Protein AF-A0A957DCB6-F1 (afdb_monomer)

Structure (mmCIF, N/CA/C/O backbone):
data_AF-A0A957DCB6-F1
#
_entry.id   AF-A0A957DCB6-F1
#
loop_
_atom_site.group_PDB
_atom_site.id
_atom_site.type_symbol
_atom_site.label_atom_id
_atom_site.label_alt_id
_atom_site.label_comp_id
_atom_site.label_asym_id
_atom_site.label_entity_id
_atom_site.label_seq_id
_atom_site.pdbx_PDB_ins_code
_atom_site.Cartn_x
_atom_site.Cartn_y
_atom_site.Cartn_z
_atom_site.occupancy
_atom_site.B_iso_or_equiv
_atom_site.auth_seq_id
_atom_site.auth_comp_id
_atom_site.auth_asym_id
_atom_site.auth_atom_id
_atom_site.pdbx_PDB_model_num
ATOM 1 N N . GLY A 1 1 ? -3.136 22.354 12.032 1.00 37.38 1 GLY A N 1
ATOM 2 C CA . GLY A 1 1 ? -3.698 21.993 13.356 1.00 37.38 1 GLY A CA 1
ATOM 3 C C . GLY A 1 1 ? -4.132 20.545 13.307 1.00 37.38 1 GLY A C 1
ATOM 4 O O . GLY A 1 1 ? -4.546 20.120 12.239 1.00 37.38 1 GLY A O 1
ATOM 5 N N . TYR A 1 2 ? -4.005 19.773 14.387 1.00 47.78 2 TYR A N 1
ATOM 6 C CA . TYR A 1 2 ? -4.419 18.365 14.385 1.00 47.78 2 TYR A CA 1
ATOM 7 C C . TYR A 1 2 ? -5.771 18.198 15.077 1.00 47.78 2 TYR A C 1
ATOM 9 O O . TYR A 1 2 ? -6.026 18.804 16.115 1.00 47.78 2 TYR A O 1
ATOM 17 N N . ILE A 1 3 ? -6.654 17.391 14.490 1.00 57.19 3 ILE A N 1
ATOM 18 C CA . ILE A 1 3 ? -7.939 17.033 15.097 1.00 57.19 3 ILE A CA 1
ATOM 19 C C . ILE A 1 3 ? -8.055 15.518 15.048 1.00 57.19 3 ILE A C 1
ATOM 21 O O . ILE A 1 3 ? -8.134 14.929 13.969 1.00 57.19 3 ILE A O 1
ATOM 25 N N . ILE A 1 4 ? -8.103 14.894 16.222 1.00 57.31 4 ILE A N 1
ATOM 26 C CA . ILE A 1 4 ? -8.597 13.526 16.341 1.00 57.31 4 ILE A CA 1
ATOM 27 C C . ILE A 1 4 ? -10.111 13.635 16.469 1.00 57.31 4 ILE A C 1
ATOM 29 O O . ILE A 1 4 ? -10.643 14.005 17.514 1.00 57.31 4 ILE A O 1
ATOM 33 N N . ALA A 1 5 ? -10.807 13.384 15.365 1.00 59.16 5 ALA A N 1
ATOM 34 C CA . ALA A 1 5 ? -12.256 13.404 15.339 1.00 59.16 5 ALA A CA 1
ATOM 35 C C . ALA A 1 5 ? -12.781 12.006 15.670 1.00 59.16 5 ALA A C 1
ATOM 37 O O . ALA A 1 5 ? -12.448 11.013 15.016 1.00 59.16 5 ALA A O 1
ATOM 38 N N . ARG A 1 6 ? -13.626 11.952 16.697 1.00 56.62 6 ARG A N 1
ATOM 39 C CA . ARG A 1 6 ? -14.440 10.792 17.042 1.00 56.62 6 ARG A CA 1
ATOM 40 C C . ARG A 1 6 ? -15.750 10.899 16.269 1.00 56.62 6 ARG A C 1
ATOM 42 O O . ARG A 1 6 ? -16.590 11.718 16.628 1.00 56.62 6 ARG A O 1
ATOM 49 N N . ASP A 1 7 ? -15.935 10.077 15.240 1.00 56.69 7 ASP A N 1
ATOM 50 C CA . ASP A 1 7 ? -17.225 9.984 14.545 1.00 56.69 7 ASP A CA 1
ATOM 51 C C . ASP A 1 7 ? -17.978 8.712 14.967 1.00 56.69 7 ASP A C 1
ATOM 53 O O . ASP A 1 7 ? -17.403 7.628 15.111 1.00 56.69 7 ASP A O 1
ATOM 57 N N . ARG A 1 8 ? -19.288 8.856 15.179 1.00 53.69 8 ARG A N 1
ATOM 58 C CA . ARG A 1 8 ? -20.238 7.760 15.386 1.00 53.69 8 ARG A CA 1
ATOM 59 C C . ARG A 1 8 ? -21.097 7.608 14.136 1.00 53.69 8 ARG A C 1
ATOM 61 O O . ARG A 1 8 ? -22.290 7.906 14.138 1.00 53.69 8 ARG A O 1
ATOM 68 N N . THR A 1 9 ? -20.529 7.060 13.070 1.00 54.75 9 THR A N 1
ATOM 69 C CA . THR A 1 9 ? -21.310 6.741 11.873 1.00 54.75 9 THR A CA 1
ATOM 70 C C . THR A 1 9 ? -22.111 5.454 12.109 1.00 54.75 9 THR A C 1
ATOM 72 O O . THR A 1 9 ? -21.543 4.373 12.284 1.00 54.75 9 THR A O 1
ATOM 75 N N . LYS A 1 10 ? -23.450 5.541 12.105 1.00 52.25 10 LYS A N 1
ATOM 76 C CA . LYS A 1 10 ? -24.370 4.385 12.247 1.00 52.25 10 LYS A CA 1
ATOM 77 C C . LYS A 1 10 ? -24.124 3.539 13.514 1.00 52.25 10 LYS A C 1
ATOM 79 O O . LYS A 1 10 ? -24.186 2.313 13.467 1.00 52.25 10 LYS A O 1
ATOM 84 N N . GLY A 1 11 ? -23.802 4.188 14.636 1.00 54.44 11 GLY A N 1
ATOM 85 C CA . GLY A 1 11 ? -23.595 3.528 15.933 1.00 54.44 11 GLY A CA 1
ATOM 86 C C . GLY A 1 11 ? -22.242 2.826 16.110 1.00 54.44 11 GLY A C 1
ATOM 87 O O . GLY A 1 11 ? -21.990 2.283 17.183 1.00 54.44 11 GLY A O 1
ATOM 88 N N . LYS A 1 12 ? -21.352 2.856 15.106 1.00 63.47 12 LYS A N 1
ATOM 89 C CA . LYS A 1 12 ? -19.980 2.340 15.217 1.00 63.47 12 LYS A CA 1
ATOM 90 C C . LYS A 1 12 ? -18.988 3.482 15.397 1.00 63.47 12 LYS A C 1
ATOM 92 O O . LYS A 1 12 ? -19.094 4.518 14.749 1.00 63.47 12 LYS A O 1
ATOM 97 N N . MET A 1 13 ? -18.042 3.266 16.298 1.00 74.25 13 MET A N 1
ATOM 98 C CA . MET A 1 13 ? -16.976 4.202 16.636 1.00 74.25 13 MET A CA 1
ATOM 99 C C . MET A 1 13 ? -15.918 4.245 15.534 1.00 74.25 13 MET A C 1
ATOM 101 O O . MET A 1 13 ? -15.526 3.193 15.041 1.00 74.25 13 MET A O 1
ATOM 105 N N . ARG A 1 14 ? -15.441 5.435 15.160 1.00 74.19 14 ARG A N 1
ATOM 106 C CA . ARG A 1 14 ? -14.323 5.623 14.225 1.00 74.19 14 ARG A CA 1
ATOM 107 C C . ARG A 1 14 ? -13.366 6.679 14.749 1.00 74.19 14 ARG A C 1
ATOM 109 O O . ARG A 1 14 ? -13.812 7.723 15.228 1.00 74.19 14 ARG A O 1
ATOM 116 N N . TRP A 1 15 ? -12.074 6.406 14.616 1.00 80.81 15 TRP A N 1
ATOM 117 C CA . TRP A 1 15 ? -11.010 7.334 14.960 1.00 80.81 15 TRP A CA 1
ATOM 118 C C . TRP A 1 15 ? -10.389 7.874 13.682 1.00 80.81 15 TRP A C 1
ATOM 120 O O . TRP A 1 15 ? -9.815 7.139 12.881 1.00 80.81 15 TRP A O 1
ATOM 130 N N . GLN A 1 16 ? -10.523 9.176 13.484 1.00 81.44 16 GLN A N 1
ATOM 131 C CA . GLN A 1 16 ? -9.951 9.856 12.339 1.00 81.44 16 GLN A CA 1
ATOM 132 C C . GLN A 1 16 ? -8.905 10.845 12.820 1.00 81.44 16 GLN A C 1
ATOM 134 O O . GLN A 1 16 ? -9.233 11.776 13.554 1.00 81.44 16 GLN A O 1
ATOM 139 N N . LEU A 1 17 ? -7.674 10.686 12.344 1.00 83.88 17 LEU A N 1
ATOM 140 C CA . LEU A 1 17 ? -6.642 11.695 12.505 1.00 83.88 17 LEU A CA 1
ATOM 141 C C . LEU A 1 17 ? -6.669 12.637 11.302 1.00 83.88 17 LEU A C 1
ATOM 143 O O . LEU A 1 17 ? -6.358 12.230 10.184 1.00 83.88 17 LEU A O 1
ATOM 147 N N . ARG A 1 18 ? -7.009 13.904 11.531 1.00 82.81 18 ARG A N 1
ATOM 148 C CA . ARG A 1 18 ? -6.787 14.978 10.561 1.00 82.81 18 ARG A CA 1
ATOM 149 C C . ARG A 1 18 ? -5.486 15.669 10.910 1.00 82.81 18 ARG A C 1
ATOM 151 O O . ARG A 1 18 ? -5.427 16.392 11.903 1.00 82.81 18 ARG A O 1
ATOM 158 N N . VAL A 1 19 ? -4.464 15.414 10.106 1.00 72.25 19 VAL A N 1
ATOM 159 C CA . VAL A 1 19 ? -3.185 16.117 10.157 1.00 72.25 19 VAL A CA 1
ATOM 160 C C . VAL A 1 19 ? -2.842 16.495 8.730 1.00 72.25 19 VAL A C 1
ATOM 162 O O . VAL A 1 19 ? -2.783 15.629 7.856 1.00 72.25 19 VAL A O 1
ATOM 165 N N . ASP A 1 20 ? -2.662 17.791 8.498 1.00 72.56 20 ASP A N 1
ATOM 166 C CA . ASP A 1 20 ? -2.230 18.289 7.198 1.00 72.56 20 ASP A CA 1
ATOM 167 C C . ASP A 1 20 ? -0.887 17.653 6.839 1.00 72.56 20 ASP A C 1
ATOM 169 O O . ASP A 1 20 ? -0.008 17.536 7.694 1.00 72.56 20 ASP A O 1
ATOM 173 N N . ALA A 1 21 ? -0.722 17.252 5.576 1.00 69.06 21 ALA A N 1
ATOM 174 C CA . ALA A 1 21 ? 0.522 16.641 5.100 1.00 69.06 21 ALA A CA 1
ATOM 175 C C . ALA A 1 21 ? 1.745 17.552 5.311 1.00 69.06 21 ALA A C 1
ATOM 177 O O . ALA A 1 21 ? 2.862 17.056 5.408 1.00 69.06 21 ALA A O 1
ATOM 178 N N . ASP A 1 22 ? 1.503 18.861 5.439 1.00 70.50 22 ASP A N 1
ATOM 179 C CA . ASP A 1 22 ? 2.529 19.878 5.649 1.00 70.50 22 ASP A CA 1
ATOM 180 C C . ASP A 1 22 ? 2.720 20.239 7.142 1.00 70.50 22 ASP A C 1
ATOM 182 O O . ASP A 1 22 ? 3.386 21.210 7.487 1.00 70.50 22 ASP A O 1
ATOM 186 N N . SER A 1 23 ? 2.112 19.486 8.062 1.00 74.94 23 SER A N 1
ATOM 187 C CA . SER A 1 23 ? 2.242 19.721 9.499 1.00 74.94 23 SER A CA 1
ATOM 188 C C . SER A 1 23 ? 3.493 19.053 10.072 1.00 74.94 23 SER A C 1
ATOM 190 O O . SER A 1 23 ? 3.737 17.876 9.822 1.00 74.94 23 SER A O 1
ATOM 192 N N . GLU A 1 24 ? 4.196 19.741 10.977 1.00 74.38 24 GLU A N 1
ATOM 193 C CA . GLU A 1 24 ? 5.273 19.158 11.805 1.00 74.38 24 GLU A CA 1
ATOM 194 C C . GLU A 1 24 ? 4.823 17.938 12.623 1.00 74.38 24 GLU A C 1
ATOM 196 O O . GLU A 1 24 ? 5.639 17.124 13.040 1.00 74.38 24 GLU A O 1
ATOM 201 N N . ALA A 1 25 ? 3.515 17.796 12.840 1.00 75.88 25 ALA A N 1
ATOM 202 C CA . ALA A 1 25 ? 2.918 16.674 13.541 1.00 75.88 25 ALA A CA 1
ATOM 203 C C . ALA A 1 25 ? 2.715 15.439 12.645 1.00 75.88 25 ALA A C 1
ATOM 205 O O . ALA A 1 25 ? 2.472 14.346 13.151 1.00 75.88 25 ALA A O 1
ATOM 206 N N . TYR A 1 26 ? 2.780 15.585 11.318 1.00 75.44 26 TYR A N 1
ATOM 207 C CA . TYR A 1 26 ? 2.558 14.495 10.367 1.00 75.44 26 TYR A CA 1
ATOM 208 C C . TYR A 1 26 ? 3.532 13.307 10.528 1.00 75.44 26 TYR A C 1
ATOM 210 O O . TYR A 1 26 ? 3.063 12.162 10.472 1.00 75.44 26 TYR A O 1
ATOM 218 N N . PRO A 1 27 ? 4.842 13.514 10.782 1.00 75.69 27 PRO A N 1
ATOM 219 C CA . PRO A 1 27 ? 5.802 12.422 10.933 1.00 75.69 27 PRO A CA 1
ATOM 220 C C . PRO A 1 27 ? 5.550 11.522 12.150 1.00 75.69 27 PRO A C 1
ATOM 222 O O . PRO A 1 27 ? 6.005 10.380 12.160 1.00 75.69 27 PRO A O 1
ATOM 225 N N . TYR A 1 28 ? 4.825 11.989 13.177 1.00 82.81 28 TYR A N 1
ATOM 226 C CA . TYR A 1 28 ? 4.610 11.184 14.380 1.00 82.81 28 TYR A CA 1
ATOM 227 C C . TYR A 1 28 ? 3.888 9.867 14.077 1.00 82.81 28 TYR A C 1
ATOM 229 O O . TYR A 1 28 ? 3.030 9.761 13.189 1.00 82.81 28 TYR A O 1
ATOM 237 N N . LYS A 1 29 ? 4.224 8.840 14.863 1.00 85.25 29 LYS A N 1
ATOM 238 C CA . LYS A 1 29 ? 3.651 7.496 14.743 1.00 85.25 29 LYS A CA 1
ATOM 239 C C . LYS A 1 29 ? 2.331 7.414 15.502 1.00 85.25 29 LYS A C 1
ATOM 241 O O . LYS A 1 29 ? 2.189 6.692 16.481 1.00 85.25 29 LYS A O 1
ATOM 246 N N . TRP A 1 30 ? 1.356 8.197 15.055 1.00 87.25 30 TRP A N 1
ATOM 247 C CA . TRP A 1 30 ? 0.051 8.322 15.703 1.00 87.25 30 TRP A CA 1
ATOM 248 C C . TRP A 1 30 ? -0.731 7.008 15.815 1.00 87.25 30 TRP A C 1
ATOM 250 O O . TRP A 1 30 ? -1.623 6.887 16.645 1.00 87.25 30 TRP A O 1
ATOM 260 N N . GLU A 1 31 ? -0.391 6.005 15.009 1.00 88.69 31 GLU A N 1
ATOM 261 C CA . GLU A 1 31 ? -0.921 4.647 15.118 1.00 88.69 31 GLU A CA 1
ATOM 262 C C . GLU A 1 31 ? -0.638 4.022 16.497 1.00 88.69 31 GLU A C 1
ATOM 264 O O . GLU A 1 31 ? -1.404 3.172 16.945 1.00 88.69 31 GLU A O 1
ATOM 269 N N . PHE A 1 32 ? 0.415 4.475 17.186 1.00 88.62 32 PHE A N 1
ATOM 270 C CA . PHE A 1 32 ? 0.799 4.035 18.528 1.00 88.62 32 PHE A CA 1
ATOM 271 C C . PHE A 1 32 ? 0.139 4.833 19.655 1.00 88.62 32 PHE A C 1
ATOM 273 O O . PHE A 1 32 ? 0.386 4.550 20.824 1.00 88.62 32 PHE A O 1
ATOM 280 N N . LEU A 1 33 ? -0.714 5.808 19.331 1.00 89.38 33 LEU A N 1
ATOM 281 C CA . LEU A 1 33 ? -1.440 6.574 20.334 1.00 89.38 33 LEU A CA 1
ATOM 282 C C . LEU A 1 33 ? -2.382 5.659 21.131 1.00 89.38 33 LEU A C 1
ATOM 284 O O . LEU A 1 33 ? -3.219 4.961 20.550 1.00 89.38 33 LEU A O 1
ATOM 288 N N . ALA A 1 34 ? -2.273 5.712 22.455 1.00 85.94 34 ALA A N 1
ATOM 289 C CA . ALA A 1 34 ? -3.184 5.080 23.402 1.00 85.94 34 ALA A CA 1
ATOM 290 C C . ALA A 1 34 ? -3.915 6.147 24.234 1.00 85.94 34 ALA A C 1
ATOM 292 O O . ALA A 1 34 ? -3.458 7.288 24.334 1.00 85.94 34 ALA A O 1
ATOM 293 N N . GLU A 1 35 ? -5.073 5.788 24.792 1.00 81.44 35 GLU A N 1
ATOM 294 C CA . GLU A 1 35 ? -5.758 6.627 25.782 1.00 81.44 35 GLU A CA 1
ATOM 295 C C . GLU A 1 35 ? -4.957 6.628 27.095 1.00 81.44 35 GLU A C 1
ATOM 297 O O . GLU A 1 35 ? -4.256 5.666 27.410 1.00 81.44 35 GLU A O 1
ATOM 302 N N . GLU A 1 36 ? -5.028 7.721 27.857 1.00 80.56 36 GLU A N 1
ATOM 303 C CA . GLU A 1 36 ? -4.320 7.822 29.135 1.00 80.56 36 GLU A CA 1
ATOM 304 C C . GLU A 1 36 ? -4.770 6.702 30.087 1.00 80.56 36 GLU A C 1
ATOM 306 O O . GLU A 1 36 ? -5.962 6.524 30.334 1.00 80.56 36 GLU A O 1
ATOM 311 N N . GLY A 1 37 ? -3.808 5.931 30.598 1.00 81.25 37 GLY A N 1
ATOM 312 C CA . GLY A 1 37 ? -4.070 4.769 31.451 1.00 81.25 37 GLY A CA 1
ATOM 313 C C . GLY A 1 37 ? -4.413 3.472 30.707 1.00 81.25 37 GLY A C 1
ATOM 314 O O . GLY A 1 37 ? -4.606 2.452 31.365 1.00 81.25 37 GLY A O 1
ATOM 315 N N . GLU A 1 38 ? -4.458 3.468 29.369 1.00 81.56 38 GLU A N 1
ATOM 316 C CA . GLU A 1 38 ? -4.609 2.246 28.575 1.00 81.56 38 GLU A CA 1
ATOM 317 C C . GLU A 1 38 ? -3.290 1.803 27.928 1.00 81.56 38 GLU A C 1
ATOM 319 O O . GLU A 1 38 ? -2.592 2.585 27.290 1.00 81.56 38 GLU A O 1
ATOM 324 N N . GLU A 1 39 ? -2.983 0.506 28.010 1.00 80.62 39 GLU A N 1
ATOM 325 C CA . GLU A 1 39 ? -1.823 -0.084 27.322 1.00 80.62 39 GLU A CA 1
ATOM 326 C C . GLU A 1 39 ? -2.086 -0.347 25.833 1.00 80.62 39 GLU A C 1
ATOM 328 O O . GLU A 1 39 ? -1.153 -0.490 25.042 1.00 80.62 39 GLU A O 1
ATOM 333 N N . LYS A 1 40 ? -3.360 -0.440 25.428 1.00 85.25 40 LYS A N 1
ATOM 334 C CA . LYS A 1 40 ? -3.744 -0.848 24.075 1.00 85.25 40 LYS A CA 1
ATOM 335 C C . LYS A 1 40 ? -3.889 0.366 23.145 1.00 85.25 40 LYS A C 1
ATOM 337 O O . LYS A 1 40 ? -4.792 1.178 23.352 1.00 85.25 40 LYS A O 1
ATOM 342 N N . PRO A 1 41 ? -3.107 0.453 22.054 1.00 90.19 41 PRO A N 1
ATOM 343 C CA . PRO A 1 41 ? -3.223 1.549 21.095 1.00 90.19 41 PRO A CA 1
ATOM 344 C C . PRO A 1 41 ? -4.602 1.623 20.427 1.00 90.19 41 PRO A C 1
ATOM 346 O O . PRO A 1 41 ? -5.250 0.609 20.141 1.00 90.19 41 PRO A O 1
ATOM 349 N N . LEU A 1 42 ? -5.036 2.835 20.082 1.00 87.75 42 LEU A N 1
ATOM 350 C CA . LEU A 1 42 ? -6.309 3.073 19.397 1.00 87.75 42 LEU A CA 1
ATOM 351 C C . LEU A 1 42 ? -6.379 2.344 18.049 1.00 87.75 42 LEU A C 1
ATOM 353 O O . LEU A 1 42 ? -7.433 1.822 17.678 1.00 87.75 42 LEU A O 1
ATOM 357 N N . ALA A 1 43 ? -5.256 2.263 17.330 1.00 90.06 43 ALA A N 1
ATOM 358 C CA . ALA A 1 43 ? -5.207 1.707 15.982 1.00 90.06 43 ALA A CA 1
ATOM 359 C C . ALA A 1 43 ? -5.379 0.180 15.908 1.00 90.06 43 ALA A C 1
ATOM 361 O O . ALA A 1 43 ? -5.629 -0.336 14.818 1.00 90.06 43 ALA A O 1
ATOM 362 N N . VAL A 1 44 ? -5.280 -0.536 17.036 1.00 90.94 44 VAL A N 1
ATOM 363 C CA . VAL A 1 44 ? -5.430 -2.006 17.108 1.00 90.94 44 VAL A CA 1
ATOM 364 C C . VAL A 1 44 ? -6.817 -2.441 17.609 1.00 90.94 44 VAL A C 1
ATOM 366 O O . VAL A 1 44 ? -7.068 -3.626 17.869 1.00 90.94 44 VAL A O 1
ATOM 369 N N . ARG A 1 45 ? -7.745 -1.487 17.776 1.00 88.56 45 ARG A N 1
ATOM 370 C CA . ARG A 1 45 ? -9.148 -1.751 18.118 1.00 88.56 45 ARG A CA 1
ATOM 371 C C . ARG A 1 45 ? -9.903 -2.212 16.864 1.00 88.56 45 ARG A C 1
ATOM 373 O O . ARG A 1 45 ? -10.295 -1.402 16.032 1.00 88.56 45 ARG A O 1
ATOM 380 N N . GLU A 1 46 ? -10.169 -3.514 16.768 1.00 85.81 46 GLU A N 1
ATOM 381 C CA . GLU A 1 46 ? -10.777 -4.169 15.594 1.00 85.81 46 GLU A CA 1
ATOM 382 C C . GLU A 1 46 ? -12.046 -3.478 15.057 1.00 85.81 46 GLU A C 1
ATOM 384 O O . GLU A 1 46 ? -12.229 -3.332 13.850 1.00 85.81 46 GLU A O 1
ATOM 389 N N . PHE A 1 47 ? -12.929 -3.029 15.953 1.00 83.75 47 PHE A N 1
ATOM 390 C CA . PHE A 1 47 ? -14.221 -2.437 15.585 1.00 83.75 47 PHE A CA 1
ATOM 391 C C . PHE A 1 47 ? -14.234 -0.907 15.575 1.00 83.75 47 PHE A C 1
ATOM 393 O O . PHE A 1 47 ? -15.293 -0.316 15.361 1.00 83.75 47 PHE A O 1
ATOM 400 N N . SER A 1 48 ? -13.091 -0.271 15.840 1.00 84.81 48 SER A N 1
ATOM 401 C CA . SER A 1 48 ? -12.944 1.186 15.865 1.00 84.81 48 SER A CA 1
ATOM 402 C C . SER A 1 48 ? -11.818 1.599 14.921 1.00 84.81 48 SER A C 1
ATOM 404 O O . SER A 1 48 ? -10.701 1.827 15.383 1.00 84.81 48 SER A O 1
ATOM 406 N N . PRO A 1 49 ? -12.073 1.653 13.600 1.00 87.38 49 PRO A N 1
ATOM 407 C CA . PRO A 1 49 ? -11.021 1.866 12.624 1.00 87.38 49 PRO A CA 1
ATOM 408 C C . PRO A 1 49 ? -10.309 3.197 12.836 1.00 87.38 49 PRO A C 1
ATOM 410 O O . PRO A 1 49 ? -10.947 4.208 13.135 1.00 87.38 49 PRO A O 1
ATOM 413 N N . TYR A 1 50 ? -8.993 3.158 12.634 1.00 90.81 50 TYR A N 1
ATOM 414 C CA . TYR A 1 50 ? -8.084 4.291 12.728 1.00 90.81 50 TYR A CA 1
ATOM 415 C C . TYR A 1 50 ? -7.407 4.554 11.380 1.00 90.81 50 TYR A C 1
ATOM 417 O O . TYR A 1 50 ? -6.783 3.651 10.807 1.00 90.81 50 TYR A O 1
ATOM 425 N N . TYR A 1 51 ? -7.484 5.793 10.897 1.00 91.38 51 TYR A N 1
ATOM 426 C CA . TYR A 1 51 ? -6.844 6.226 9.653 1.00 91.38 51 TYR A CA 1
ATOM 427 C C . TYR A 1 51 ? -6.495 7.714 9.669 1.00 91.38 51 TYR A C 1
ATOM 429 O O . TYR A 1 51 ? -7.086 8.506 10.411 1.00 91.38 51 TYR A O 1
ATOM 437 N N . ARG A 1 52 ? -5.561 8.093 8.794 1.00 91.50 52 ARG A N 1
ATOM 438 C CA . ARG A 1 52 ? -5.219 9.488 8.514 1.00 91.50 52 ARG A CA 1
ATOM 439 C C . ARG A 1 52 ? -6.136 10.010 7.408 1.00 91.50 52 ARG A C 1
ATOM 441 O O . ARG A 1 52 ? -6.229 9.394 6.348 1.00 91.50 52 ARG A O 1
ATOM 448 N N . LEU A 1 53 ? -6.842 11.111 7.644 1.00 88.88 53 LEU A N 1
ATOM 449 C CA . LEU A 1 53 ? -7.617 11.799 6.612 1.00 88.88 53 LEU A CA 1
ATOM 450 C C . LEU A 1 53 ? -6.796 12.963 6.068 1.00 88.88 53 LEU A C 1
ATOM 452 O O . LEU A 1 53 ? -6.423 13.859 6.825 1.00 88.88 53 LEU A O 1
ATOM 456 N N . GLN A 1 54 ? -6.582 12.966 4.756 1.00 87.75 54 GLN A N 1
ATOM 457 C CA . GLN A 1 54 ? -5.952 14.071 4.053 1.00 87.75 54 GLN A CA 1
ATOM 458 C C . GLN A 1 54 ? -6.991 14.818 3.217 1.00 87.75 54 GLN A C 1
ATOM 460 O O . GLN A 1 54 ? -7.558 14.283 2.265 1.00 87.75 54 GLN A O 1
ATOM 465 N N . GLY A 1 55 ? -7.217 16.082 3.569 1.00 75.31 55 GLY A N 1
ATOM 466 C CA . GLY A 1 55 ? -8.245 16.913 2.949 1.00 75.31 55 GLY A CA 1
ATOM 467 C C . GLY A 1 55 ? -9.659 16.590 3.442 1.00 75.31 55 GLY A C 1
ATOM 468 O O . GLY A 1 55 ? -9.863 16.033 4.518 1.00 75.31 55 GLY A O 1
ATOM 469 N N . GLY A 1 56 ? -10.655 16.990 2.658 1.00 68.50 56 GLY A N 1
ATOM 470 C CA . GLY A 1 56 ? -12.078 16.817 2.961 1.00 68.50 56 GLY A CA 1
ATOM 471 C C . GLY A 1 56 ? -12.893 16.783 1.678 1.00 68.50 56 GLY A C 1
ATOM 472 O O . GLY A 1 56 ? -13.837 17.553 1.530 1.00 68.50 56 GLY A O 1
ATOM 473 N N . ARG A 1 57 ? -12.446 15.966 0.718 1.00 72.50 57 ARG A N 1
ATOM 474 C CA . ARG A 1 57 ? -13.048 15.888 -0.615 1.00 72.50 57 ARG A CA 1
ATOM 475 C C . ARG A 1 57 ? -14.429 15.245 -0.550 1.00 72.50 57 ARG A C 1
ATOM 477 O O . ARG A 1 57 ? -14.742 14.506 0.387 1.00 72.50 57 ARG A O 1
ATOM 484 N N . GLU A 1 58 ? -15.234 15.538 -1.566 1.00 76.31 58 GLU A N 1
ATOM 485 C CA . GLU A 1 58 ? -16.500 14.850 -1.783 1.00 76.31 58 GLU A CA 1
ATOM 486 C C . GLU A 1 58 ? -16.259 13.340 -1.902 1.00 76.31 58 GLU A C 1
ATOM 488 O O . GLU A 1 58 ? -15.244 12.896 -2.445 1.00 76.31 58 GLU A O 1
ATOM 493 N N . ALA A 1 59 ? -17.165 12.554 -1.321 1.00 79.44 59 ALA A N 1
ATOM 494 C CA . ALA A 1 59 ? -17.018 11.111 -1.298 1.00 79.44 59 ALA A CA 1
ATOM 495 C C . ALA A 1 59 ? -17.165 10.547 -2.715 1.00 79.44 59 ALA A C 1
ATOM 497 O O . ALA A 1 59 ? -18.185 10.754 -3.371 1.00 79.44 59 ALA A O 1
ATOM 498 N N . ILE A 1 60 ? -16.164 9.792 -3.161 1.00 87.94 60 ILE A N 1
ATOM 499 C CA . ILE A 1 60 ? -16.251 9.024 -4.399 1.00 87.94 60 ILE A CA 1
ATOM 500 C C . ILE A 1 60 ? -17.192 7.845 -4.122 1.00 87.94 60 ILE A C 1
ATOM 502 O O . ILE A 1 60 ? -16.929 7.078 -3.188 1.00 87.94 60 ILE A O 1
ATOM 506 N N . PRO A 1 61 ? -18.281 7.675 -4.898 1.00 91.44 61 PRO A N 1
ATOM 507 C CA . PRO A 1 61 ? -19.209 6.577 -4.687 1.00 91.44 61 PRO A CA 1
ATOM 508 C C . PRO A 1 61 ? -18.498 5.214 -4.715 1.00 91.44 61 PRO A C 1
ATOM 510 O O . PRO A 1 61 ? -17.578 5.017 -5.516 1.00 91.44 61 PRO A O 1
ATOM 513 N N . PRO A 1 62 ? -18.921 4.248 -3.878 1.00 93.25 62 PRO A N 1
ATOM 514 C CA . PRO A 1 62 ? -18.355 2.906 -3.904 1.00 93.25 62 PRO A CA 1
ATOM 515 C C . PRO A 1 62 ? -18.469 2.290 -5.300 1.00 93.25 62 PRO A C 1
ATOM 517 O O . PRO A 1 62 ? -19.547 2.299 -5.892 1.00 93.25 62 PRO A O 1
ATOM 520 N N . LEU A 1 63 ? -17.377 1.716 -5.802 1.00 94.12 63 LEU A N 1
ATOM 521 C CA . LEU A 1 63 ? -17.364 1.075 -7.112 1.00 94.12 63 LEU A CA 1
ATOM 522 C C . LEU A 1 63 ? -18.138 -0.249 -7.065 1.00 94.12 63 LEU A C 1
ATOM 524 O O . LEU A 1 63 ? -17.872 -1.114 -6.221 1.00 94.12 63 LEU A O 1
ATOM 528 N N . GLU A 1 64 ? -19.072 -0.424 -7.995 1.00 91.50 64 GLU A N 1
ATOM 529 C CA . GLU A 1 64 ? -19.775 -1.687 -8.240 1.00 91.50 64 GLU A CA 1
ATOM 530 C C . GLU A 1 64 ? -18.843 -2.658 -8.982 1.00 91.50 64 GLU A C 1
ATOM 532 O O . GLU A 1 64 ? -18.925 -2.847 -10.193 1.00 91.50 64 GLU A O 1
ATOM 537 N N . ALA A 1 65 ? -17.915 -3.262 -8.240 1.00 84.62 65 ALA A N 1
ATOM 538 C CA . ALA A 1 65 ? -16.915 -4.187 -8.760 1.00 84.62 65 ALA A CA 1
ATOM 539 C C . ALA A 1 65 ? -17.110 -5.593 -8.179 1.00 84.62 65 ALA A C 1
ATOM 541 O O . ALA A 1 65 ? -16.812 -5.835 -7.007 1.00 84.62 65 ALA A O 1
ATOM 542 N N . GLN A 1 66 ? -17.586 -6.536 -9.000 1.00 84.12 66 GLN A N 1
ATOM 543 C CA . GLN A 1 66 ? -17.617 -7.964 -8.665 1.00 84.12 66 GLN A CA 1
ATOM 544 C C . GLN A 1 66 ? -17.182 -8.828 -9.857 1.00 84.12 66 GLN A C 1
ATOM 546 O O . GLN A 1 66 ? -17.890 -8.858 -10.865 1.00 84.12 66 GLN A O 1
ATOM 551 N N . PRO A 1 67 ? -16.061 -9.562 -9.740 1.00 92.06 67 PRO A N 1
ATOM 552 C CA . PRO A 1 67 ? -15.104 -9.519 -8.628 1.00 92.06 67 PRO A CA 1
ATOM 553 C C . PRO A 1 67 ? -14.361 -8.172 -8.529 1.00 92.06 67 PRO A C 1
ATOM 555 O O . PRO A 1 67 ? -14.214 -7.456 -9.520 1.00 92.06 67 PRO A O 1
ATOM 558 N N . VAL A 1 68 ? -13.850 -7.836 -7.340 1.00 94.75 68 VAL A N 1
ATOM 559 C CA . VAL A 1 68 ? -12.851 -6.759 -7.211 1.00 94.75 68 VAL A CA 1
ATOM 560 C C . VAL A 1 68 ? -11.535 -7.264 -7.809 1.00 94.75 68 VAL A C 1
ATOM 562 O O . VAL A 1 68 ? -11.031 -8.292 -7.363 1.00 94.75 68 VAL A O 1
ATOM 565 N N . ASN A 1 69 ? -10.984 -6.574 -8.810 1.00 96.44 69 ASN A N 1
ATOM 566 C CA . ASN A 1 69 ? -9.749 -6.981 -9.471 1.00 96.44 69 ASN A CA 1
ATOM 567 C C . ASN A 1 69 ? -8.536 -6.237 -8.895 1.00 96.44 69 ASN A C 1
ATOM 569 O O . ASN A 1 69 ? -8.525 -5.003 -8.873 1.00 96.44 69 ASN A O 1
ATOM 573 N N . ALA A 1 70 ? -7.529 -6.982 -8.445 1.00 97.94 70 ALA A N 1
ATOM 574 C CA . ALA A 1 70 ? -6.284 -6.440 -7.908 1.00 97.94 70 ALA A CA 1
ATOM 575 C C . ALA A 1 70 ? -5.097 -6.727 -8.840 1.00 97.94 70 ALA A C 1
ATOM 577 O O . ALA A 1 70 ? -4.960 -7.835 -9.347 1.00 97.94 70 ALA A O 1
ATOM 578 N N . LEU A 1 71 ? -4.218 -5.751 -9.029 1.00 97.94 71 LEU A N 1
ATOM 579 C CA . LEU A 1 71 ? -2.927 -5.931 -9.681 1.00 97.94 71 LEU A CA 1
ATOM 580 C C . LEU A 1 71 ? -1.840 -5.956 -8.609 1.00 97.94 71 LEU A C 1
ATOM 582 O O . LEU A 1 71 ? -1.651 -4.963 -7.909 1.00 97.94 71 LEU A O 1
ATOM 586 N N . PHE A 1 72 ? -1.127 -7.069 -8.487 1.00 98.25 72 PHE A N 1
ATOM 587 C CA . PHE A 1 72 ? 0.086 -7.156 -7.683 1.00 98.25 72 PHE A CA 1
ATOM 588 C C . PHE A 1 72 ? 1.294 -6.912 -8.584 1.00 98.25 72 PHE A C 1
ATOM 590 O O . PHE A 1 72 ? 1.375 -7.474 -9.672 1.00 98.25 72 PHE A O 1
ATOM 597 N N . VAL A 1 73 ? 2.227 -6.081 -8.139 1.00 97.50 73 VAL A N 1
ATOM 598 C CA . VAL A 1 73 ? 3.461 -5.762 -8.860 1.00 97.50 73 VAL A CA 1
ATOM 599 C C . VAL A 1 73 ? 4.630 -6.055 -7.934 1.00 97.50 73 VAL A C 1
ATOM 601 O O . VAL A 1 73 ? 4.678 -5.494 -6.842 1.00 97.50 73 VAL A O 1
ATOM 604 N N . ILE A 1 74 ? 5.557 -6.917 -8.351 1.00 95.94 74 ILE A N 1
ATOM 605 C CA . ILE A 1 74 ? 6.761 -7.258 -7.582 1.00 95.94 74 ILE A CA 1
ATOM 606 C C . ILE A 1 74 ? 7.985 -6.809 -8.373 1.00 95.94 74 ILE A C 1
ATOM 608 O O . ILE A 1 74 ? 8.338 -7.443 -9.367 1.00 95.94 74 ILE A O 1
ATOM 612 N N . ALA A 1 75 ? 8.619 -5.722 -7.933 1.00 94.06 75 ALA A N 1
ATOM 613 C CA . ALA A 1 75 ? 9.842 -5.211 -8.543 1.00 94.06 75 ALA A CA 1
ATOM 614 C C . ALA A 1 75 ? 11.071 -5.752 -7.815 1.00 94.06 75 ALA A C 1
ATOM 616 O O . ALA A 1 75 ? 11.241 -5.528 -6.616 1.00 94.06 75 ALA A O 1
ATOM 617 N N . ASN A 1 76 ? 11.929 -6.461 -8.543 1.00 92.62 76 ASN A N 1
ATOM 618 C CA . ASN A 1 76 ? 13.149 -7.055 -8.013 1.00 92.62 76 ASN A CA 1
ATOM 619 C C . ASN A 1 76 ? 14.284 -6.930 -9.043 1.00 92.62 76 ASN A C 1
ATOM 621 O O . ASN A 1 76 ? 14.606 -7.920 -9.708 1.00 92.62 76 ASN A O 1
ATOM 625 N N . PRO A 1 77 ? 14.871 -5.726 -9.192 1.00 91.62 77 PRO A N 1
ATOM 626 C CA . PRO A 1 77 ? 15.911 -5.485 -10.183 1.00 91.62 77 PRO A CA 1
ATOM 627 C C . PRO A 1 77 ? 17.122 -6.405 -10.017 1.00 91.62 77 PRO A C 1
ATOM 629 O O . PRO A 1 77 ? 17.581 -6.664 -8.902 1.00 91.62 77 PRO A O 1
ATOM 632 N N . ALA A 1 78 ? 17.671 -6.870 -11.139 1.00 88.12 78 ALA A N 1
ATOM 633 C CA . ALA A 1 78 ? 18.721 -7.885 -11.159 1.00 88.12 78 ALA A CA 1
ATOM 634 C C . ALA A 1 78 ? 20.068 -7.369 -10.627 1.00 88.12 78 ALA A C 1
ATOM 636 O O . ALA A 1 78 ? 20.825 -8.124 -10.020 1.00 88.12 78 ALA A O 1
ATOM 637 N N . ASN A 1 79 ? 20.356 -6.080 -10.819 1.00 88.56 79 ASN A N 1
ATOM 638 C CA . ASN A 1 79 ? 21.631 -5.453 -10.468 1.00 88.56 79 ASN A CA 1
ATOM 639 C C . ASN A 1 79 ? 21.581 -4.652 -9.151 1.00 88.56 79 ASN A C 1
ATOM 641 O O . ASN A 1 79 ? 22.429 -3.789 -8.928 1.00 88.56 79 ASN A O 1
ATOM 645 N N . LEU A 1 80 ? 20.622 -4.923 -8.251 1.00 85.81 80 LEU A N 1
ATOM 646 C CA . LEU A 1 80 ? 20.558 -4.249 -6.940 1.00 85.81 80 LEU A CA 1
ATOM 647 C C . LEU A 1 80 ? 21.888 -4.341 -6.168 1.00 85.81 80 LEU A C 1
ATOM 649 O O . LEU A 1 80 ? 22.315 -3.363 -5.559 1.00 85.81 80 LEU A O 1
ATOM 653 N N . SER A 1 81 ? 22.579 -5.485 -6.244 1.00 82.81 81 SER A N 1
ATOM 654 C CA . SER A 1 81 ? 23.883 -5.702 -5.599 1.00 82.81 81 SER A CA 1
ATOM 655 C C . SER A 1 81 ? 25.019 -4.850 -6.173 1.00 82.81 81 SER A C 1
ATOM 657 O O . SER A 1 81 ? 26.052 -4.697 -5.528 1.00 82.81 81 SER A O 1
ATOM 659 N N . GLU A 1 82 ? 24.849 -4.313 -7.381 1.00 85.50 82 GLU A N 1
ATOM 660 C CA . GLU A 1 82 ? 25.814 -3.429 -8.047 1.00 85.50 82 GLU A CA 1
ATOM 661 C C . GLU A 1 82 ? 25.564 -1.947 -7.723 1.00 85.50 82 GLU A C 1
ATOM 663 O O . GLU A 1 82 ? 26.360 -1.075 -8.087 1.00 85.50 82 GLU A O 1
ATOM 668 N N . GLY A 1 83 ? 24.466 -1.654 -7.017 1.00 79.00 83 GLY A N 1
ATOM 669 C CA . GLY A 1 83 ? 24.128 -0.320 -6.551 1.00 79.00 83 GLY A CA 1
ATOM 670 C C . GLY A 1 83 ? 25.224 0.292 -5.676 1.00 79.00 83 GLY A C 1
ATOM 671 O O . GLY A 1 83 ? 25.967 -0.392 -4.973 1.00 79.00 83 GLY A O 1
ATOM 672 N N . ARG A 1 84 ? 25.321 1.624 -5.697 1.00 77.31 84 ARG A N 1
ATOM 673 C CA . ARG A 1 84 ? 26.265 2.398 -4.873 1.00 77.31 84 ARG A CA 1
ATOM 674 C C . ARG A 1 84 ? 25.523 3.241 -3.841 1.00 77.31 84 ARG A C 1
ATOM 676 O O . ARG A 1 84 ? 24.331 3.505 -3.978 1.00 77.31 84 ARG A O 1
ATOM 683 N N . GLY A 1 85 ? 26.247 3.692 -2.816 1.00 82.56 85 GLY A N 1
ATOM 684 C CA . GLY A 1 85 ? 25.686 4.558 -1.778 1.00 82.56 85 GLY A CA 1
ATOM 685 C C . GLY A 1 85 ? 24.533 3.872 -1.035 1.00 82.56 85 GLY A C 1
ATOM 686 O O . GLY A 1 85 ? 24.665 2.701 -0.688 1.00 82.56 85 GLY A O 1
ATOM 687 N N . PRO A 1 86 ? 23.405 4.553 -0.792 1.00 77.44 86 PRO A N 1
ATOM 688 C CA . PRO A 1 86 ? 22.249 3.948 -0.131 1.00 77.44 86 PRO A CA 1
ATOM 689 C C . PRO A 1 86 ? 21.680 2.695 -0.818 1.00 77.44 86 PRO A C 1
ATOM 691 O O . PRO A 1 86 ? 21.209 1.786 -0.134 1.00 77.44 86 PRO A O 1
ATOM 694 N N . ILE A 1 87 ? 21.786 2.598 -2.150 1.00 80.38 87 ILE A N 1
ATOM 695 C CA . ILE A 1 87 ? 21.245 1.477 -2.940 1.00 80.38 87 ILE A CA 1
ATOM 696 C C . ILE A 1 87 ? 21.965 0.163 -2.612 1.00 80.38 87 ILE A C 1
ATOM 698 O O . ILE A 1 87 ? 21.328 -0.885 -2.593 1.00 80.38 87 ILE A O 1
ATOM 702 N N . SER A 1 88 ? 23.258 0.202 -2.264 1.00 81.44 88 SER A N 1
ATOM 703 C CA . SER A 1 88 ? 24.036 -1.010 -1.949 1.00 81.44 88 SER A CA 1
ATOM 704 C C . SER A 1 88 ? 23.538 -1.759 -0.706 1.00 81.44 88 SER A C 1
ATOM 706 O O . SER A 1 88 ? 23.908 -2.910 -0.478 1.00 81.44 88 SER A O 1
ATOM 708 N N . LYS A 1 89 ? 22.698 -1.113 0.115 1.00 82.25 89 LYS A N 1
ATOM 709 C CA . LYS A 1 89 ? 22.067 -1.719 1.294 1.00 82.25 89 LYS A CA 1
ATOM 710 C C . LYS A 1 89 ? 20.791 -2.489 0.947 1.00 82.25 89 LYS A C 1
ATOM 712 O O . LYS A 1 89 ? 20.333 -3.285 1.768 1.00 82.25 89 LYS A O 1
ATOM 717 N N . LEU A 1 90 ? 20.208 -2.261 -0.231 1.00 83.62 90 LEU A N 1
ATOM 718 C CA . LEU A 1 90 ? 18.995 -2.945 -0.666 1.00 83.62 90 LEU A CA 1
ATOM 719 C C . LEU A 1 90 ? 19.310 -4.408 -0.980 1.00 83.62 90 LEU A C 1
ATOM 721 O O . LEU A 1 90 ? 20.272 -4.723 -1.674 1.00 83.62 90 LEU A O 1
ATOM 725 N N . GLN A 1 91 ? 18.491 -5.307 -0.445 1.00 86.50 91 GLN A N 1
ATOM 726 C CA . GLN A 1 91 ? 18.626 -6.744 -0.670 1.00 86.50 91 GLN A CA 1
ATOM 727 C C . GLN A 1 91 ? 17.593 -7.211 -1.696 1.00 86.50 91 GLN A C 1
ATOM 729 O O . GLN A 1 91 ? 16.470 -6.702 -1.678 1.00 86.50 91 GLN A O 1
ATOM 734 N N . PRO A 1 92 ? 17.911 -8.194 -2.553 1.00 88.75 92 PRO A N 1
ATOM 735 C CA . PRO A 1 92 ? 16.918 -8.803 -3.427 1.00 88.75 92 PRO A CA 1
ATOM 736 C C . PRO A 1 92 ? 15.698 -9.302 -2.644 1.00 88.75 92 PRO A C 1
ATOM 738 O O . PRO A 1 92 ? 15.823 -9.862 -1.550 1.00 88.75 92 PRO A O 1
ATOM 741 N N . LEU A 1 93 ? 14.511 -9.102 -3.210 1.00 88.88 93 LEU A N 1
ATOM 742 C CA . LEU A 1 93 ? 13.270 -9.612 -2.640 1.00 88.88 93 LEU A CA 1
ATOM 743 C C . LEU A 1 93 ? 13.191 -11.134 -2.799 1.00 88.88 93 LEU A C 1
ATOM 745 O O . LEU A 1 93 ? 13.657 -11.711 -3.782 1.00 88.88 93 LEU A O 1
ATOM 749 N N . LEU A 1 94 ? 12.527 -11.795 -1.850 1.00 89.38 94 LEU A N 1
ATOM 750 C CA . LEU A 1 94 ? 12.237 -13.227 -1.928 1.00 89.38 94 LEU A CA 1
ATOM 751 C C . LEU A 1 94 ? 10.982 -13.458 -2.783 1.00 89.38 94 LEU A C 1
ATOM 753 O O . LEU A 1 94 ? 9.936 -13.827 -2.253 1.00 89.38 94 LEU A O 1
ATOM 757 N N . VAL A 1 95 ? 11.089 -13.226 -4.097 1.00 90.69 95 VAL A N 1
ATOM 758 C CA . VAL A 1 95 ? 9.954 -13.191 -5.045 1.00 90.69 95 VAL A CA 1
ATOM 759 C C . VAL A 1 95 ? 9.043 -14.416 -4.928 1.00 90.69 95 VAL A C 1
ATOM 761 O O . VAL A 1 95 ? 7.831 -14.256 -4.824 1.00 90.69 95 VAL A O 1
ATOM 764 N N . ASP A 1 96 ? 9.596 -15.629 -4.848 1.00 90.88 96 ASP A N 1
ATOM 765 C CA . ASP A 1 96 ? 8.789 -16.851 -4.707 1.00 90.88 96 ASP A CA 1
ATOM 766 C C . ASP A 1 96 ? 7.949 -16.865 -3.424 1.00 90.88 96 ASP A C 1
ATOM 768 O O . ASP A 1 96 ? 6.802 -17.314 -3.428 1.00 90.88 96 ASP A O 1
ATOM 772 N N . LYS A 1 97 ? 8.487 -16.328 -2.320 1.00 89.38 97 LYS A N 1
ATOM 773 C CA . LYS A 1 97 ? 7.739 -16.212 -1.062 1.00 89.38 97 LYS A CA 1
ATOM 774 C C . LYS A 1 97 ? 6.630 -15.174 -1.174 1.00 89.38 97 LYS A C 1
ATOM 776 O O . LYS A 1 97 ? 5.534 -15.431 -0.687 1.00 89.38 97 LYS A O 1
ATOM 781 N N . GLU A 1 98 ? 6.884 -14.045 -1.830 1.00 92.75 98 GLU A N 1
ATOM 782 C CA . GLU A 1 98 ? 5.855 -13.025 -2.076 1.00 92.75 98 GLU A CA 1
ATOM 783 C C . GLU A 1 98 ? 4.722 -13.584 -2.949 1.00 92.75 98 GLU A C 1
ATOM 785 O O . GLU A 1 98 ? 3.542 -13.445 -2.621 1.00 92.75 98 GLU A O 1
ATOM 790 N N . LEU A 1 99 ? 5.065 -14.315 -4.016 1.00 94.00 99 LEU A N 1
ATOM 791 C CA . LEU A 1 99 ? 4.098 -15.011 -4.867 1.00 94.00 99 LEU A CA 1
ATOM 792 C C . LEU A 1 99 ? 3.275 -16.035 -4.080 1.00 94.00 99 LEU A C 1
ATOM 794 O O . LEU A 1 99 ? 2.057 -16.116 -4.256 1.00 94.00 99 LEU A O 1
ATOM 798 N N . ASP A 1 100 ? 3.910 -16.800 -3.194 1.00 93.06 100 ASP A N 1
ATOM 799 C CA . ASP A 1 100 ? 3.226 -17.752 -2.321 1.00 93.06 100 ASP A CA 1
ATOM 800 C C . ASP A 1 100 ? 2.276 -17.061 -1.335 1.00 93.06 100 ASP A C 1
ATOM 802 O O . ASP A 1 100 ? 1.151 -17.535 -1.137 1.00 93.06 100 ASP A O 1
ATOM 806 N N . VAL A 1 101 ? 2.691 -15.936 -0.746 1.00 91.62 101 VAL A N 1
ATOM 807 C CA . VAL A 1 101 ? 1.849 -15.110 0.130 1.00 91.62 101 VAL A CA 1
ATOM 808 C C . VAL A 1 101 ? 0.609 -14.632 -0.622 1.00 91.62 101 VAL A C 1
ATOM 810 O O . VAL A 1 101 ? -0.511 -14.833 -0.139 1.00 91.62 101 VAL A O 1
ATOM 813 N N . ILE A 1 102 ? 0.791 -14.069 -1.821 1.00 95.62 102 ILE A N 1
ATOM 814 C CA . ILE A 1 102 ? -0.303 -13.587 -2.673 1.00 95.62 102 ILE A CA 1
ATOM 815 C C . ILE A 1 102 ? -1.233 -14.745 -3.037 1.00 95.62 102 ILE A C 1
ATOM 817 O O . ILE A 1 102 ? -2.439 -14.667 -2.805 1.00 95.62 102 ILE A O 1
ATOM 821 N N . ARG A 1 103 ? -0.691 -15.857 -3.551 1.00 95.62 103 ARG A N 1
ATOM 822 C CA . ARG A 1 103 ? -1.483 -17.016 -3.987 1.00 95.62 103 ARG A CA 1
ATOM 823 C C . ARG A 1 103 ? -2.349 -17.558 -2.851 1.00 95.62 103 ARG A C 1
ATOM 825 O O . ARG A 1 103 ? -3.541 -17.778 -3.051 1.00 95.62 103 ARG A O 1
ATOM 832 N N . ARG A 1 104 ? -1.779 -17.741 -1.655 1.00 92.00 104 ARG A N 1
ATOM 833 C CA . ARG A 1 104 ? -2.512 -18.257 -0.483 1.00 92.00 104 ARG A CA 1
ATOM 834 C C . ARG A 1 104 ? -3.592 -17.291 -0.006 1.00 92.00 104 ARG A C 1
ATOM 836 O O . ARG A 1 104 ? -4.687 -17.736 0.327 1.00 92.00 104 ARG A O 1
ATOM 843 N N . ALA A 1 105 ? -3.300 -15.991 0.021 1.00 93.19 105 ALA A N 1
ATOM 844 C CA . ALA A 1 105 ? -4.262 -14.969 0.426 1.00 93.19 105 ALA A CA 1
ATOM 845 C C . ALA A 1 105 ? -5.442 -14.858 -0.546 1.00 93.19 105 ALA A C 1
ATOM 847 O O . ALA A 1 105 ? -6.591 -14.736 -0.122 1.00 93.19 105 ALA A O 1
ATOM 848 N N . MET A 1 106 ? -5.159 -14.922 -1.847 1.00 95.94 106 MET A N 1
ATOM 849 C CA . MET A 1 106 ? -6.154 -14.674 -2.883 1.00 95.94 106 MET A CA 1
ATOM 850 C C . MET A 1 106 ? -6.965 -15.919 -3.257 1.00 95.94 106 MET A C 1
ATOM 852 O O . MET A 1 106 ? -8.132 -15.771 -3.613 1.00 95.94 106 MET A O 1
ATOM 856 N N . ALA A 1 107 ? -6.413 -17.133 -3.131 1.00 95.56 107 ALA A N 1
ATOM 857 C CA . ALA A 1 107 ? -7.086 -18.388 -3.488 1.00 95.56 107 ALA A CA 1
ATOM 858 C C . ALA A 1 107 ? -8.535 -18.516 -2.962 1.00 95.56 107 ALA A C 1
ATOM 860 O O . ALA A 1 107 ? -9.437 -18.670 -3.789 1.00 95.56 107 ALA A O 1
ATOM 861 N N . PRO A 1 108 ? -8.821 -18.372 -1.648 1.00 92.38 108 PRO A N 1
ATOM 862 C CA . PRO A 1 108 ? -10.195 -18.489 -1.148 1.00 92.38 108 PRO A CA 1
ATOM 863 C C . PRO A 1 108 ? -11.119 -17.363 -1.641 1.00 92.38 108 PRO A C 1
ATOM 865 O O . PRO A 1 108 ? -12.337 -17.528 -1.671 1.00 92.38 108 PRO A O 1
ATOM 868 N N . LEU A 1 109 ? -10.570 -16.202 -2.015 1.00 93.31 109 LEU A N 1
ATOM 869 C CA . LEU A 1 109 ? -11.343 -15.061 -2.519 1.00 93.31 109 LEU A CA 1
ATOM 870 C C . LEU A 1 109 ? -11.693 -15.228 -4.001 1.00 93.31 109 LEU A C 1
ATOM 872 O O . LEU A 1 109 ? -12.774 -14.811 -4.423 1.00 93.31 109 LEU A O 1
ATOM 876 N N . VAL A 1 110 ? -10.796 -15.858 -4.764 1.00 95.12 110 VAL A N 1
ATOM 877 C CA . VAL A 1 110 ? -11.001 -16.228 -6.169 1.00 95.12 110 VAL A CA 1
ATOM 878 C C . VAL A 1 110 ? -11.997 -17.373 -6.292 1.00 95.12 110 VAL A C 1
ATOM 880 O O . VAL A 1 110 ? -12.924 -17.267 -7.089 1.00 95.12 110 VAL A O 1
ATOM 883 N N . GLU A 1 111 ? -11.871 -18.420 -5.471 1.00 93.00 111 GLU A N 1
ATOM 884 C CA . GLU A 1 111 ? -12.805 -19.558 -5.454 1.00 93.00 111 GLU A CA 1
ATOM 885 C C . GLU A 1 111 ? -14.253 -19.101 -5.213 1.00 93.00 111 GLU A C 1
ATOM 887 O O . GLU A 1 111 ? -15.189 -19.589 -5.840 1.00 93.00 111 GLU A O 1
ATOM 892 N N . LYS A 1 112 ? -14.435 -18.091 -4.354 1.00 89.50 112 LYS A N 1
ATOM 893 C CA . LYS A 1 112 ? -15.743 -17.486 -4.064 1.00 89.50 112 LYS A CA 1
ATOM 894 C C . LYS A 1 112 ? -16.195 -16.442 -5.090 1.00 89.50 112 LYS A C 1
ATOM 896 O O . LYS A 1 112 ? -17.267 -15.861 -4.934 1.00 89.50 112 LYS A O 1
ATOM 901 N N . GLY A 1 113 ? -15.376 -16.132 -6.095 1.00 91.88 113 GLY A N 1
ATOM 902 C CA . GLY A 1 113 ? -15.653 -15.087 -7.083 1.00 91.88 113 GLY A CA 1
ATOM 903 C C . GLY A 1 113 ? -15.733 -13.673 -6.494 1.00 91.88 113 GLY A C 1
ATOM 904 O O . GLY A 1 113 ? -16.322 -12.779 -7.100 1.00 91.88 113 GLY A O 1
ATOM 905 N N . TRP A 1 114 ? -15.183 -13.444 -5.297 1.00 91.94 114 TRP A N 1
ATOM 906 C CA . TRP A 1 114 ? -15.216 -12.133 -4.643 1.00 91.94 114 TRP A CA 1
ATOM 907 C C . TRP A 1 114 ? -14.120 -11.211 -5.155 1.00 91.94 114 TRP A C 1
ATOM 909 O O . TRP A 1 114 ? -14.333 -10.000 -5.258 1.00 91.94 114 TRP A O 1
ATOM 919 N N . MET A 1 115 ? -12.964 -11.787 -5.476 1.00 95.19 115 MET A N 1
ATOM 920 C CA . MET A 1 115 ? -11.837 -11.079 -6.060 1.00 95.19 115 MET A CA 1
ATOM 921 C C . MET A 1 115 ? -11.271 -11.844 -7.249 1.00 95.19 115 MET A C 1
ATOM 923 O O . MET A 1 115 ? -11.400 -13.060 -7.348 1.00 95.19 115 MET A O 1
ATOM 927 N N . SER A 1 116 ? -10.626 -11.113 -8.144 1.00 96.44 116 SER A N 1
ATOM 928 C CA . SER A 1 116 ? -9.667 -11.652 -9.099 1.00 96.44 116 SER A CA 1
ATOM 929 C C . SER A 1 116 ? -8.366 -10.886 -8.948 1.00 96.44 116 SER A C 1
ATOM 931 O O . SER A 1 116 ? -8.344 -9.809 -8.344 1.00 96.44 116 SER A O 1
ATOM 933 N N . TYR A 1 117 ? -7.278 -11.453 -9.445 1.00 97.69 117 TYR A N 1
ATOM 934 C CA . TYR A 1 117 ? -6.009 -10.760 -9.413 1.00 97.69 117 TYR A CA 1
ATOM 935 C C . TYR A 1 117 ? -5.119 -11.140 -10.582 1.00 97.69 117 TYR A C 1
ATOM 937 O O . TYR A 1 117 ? -5.265 -12.209 -11.174 1.00 97.69 117 TYR A O 1
ATOM 945 N N . GLU A 1 118 ? -4.188 -10.243 -10.859 1.00 96.25 118 GLU A N 1
ATOM 946 C CA . GLU A 1 118 ? -3.073 -10.422 -11.775 1.00 96.25 118 GLU A CA 1
ATO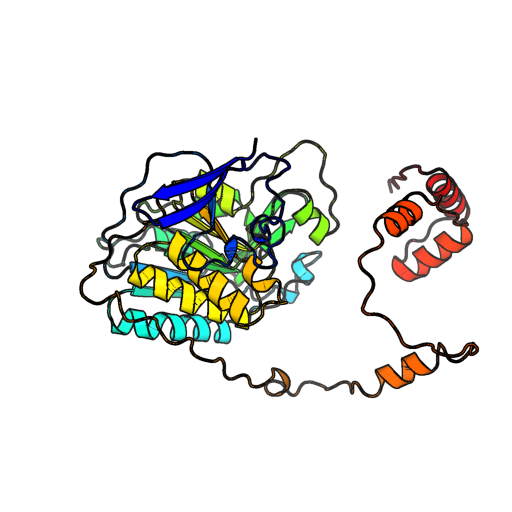M 947 C C . GLU A 1 118 ? -1.784 -10.127 -11.014 1.00 96.25 118 GLU A C 1
ATOM 949 O O . GLU A 1 118 ? -1.790 -9.351 -10.052 1.00 96.25 118 GLU A O 1
ATOM 954 N N . VAL A 1 119 ? -0.690 -10.758 -11.426 1.00 96.56 119 VAL A N 1
ATOM 955 C CA . VAL A 1 119 ? 0.637 -10.475 -10.883 1.00 96.56 119 VAL A CA 1
ATOM 956 C C . VAL A 1 119 ? 1.542 -10.103 -12.040 1.00 96.56 119 VAL A C 1
ATOM 958 O O . VAL A 1 119 ? 1.639 -10.871 -12.991 1.00 96.56 119 VAL A O 1
ATOM 961 N N . MET A 1 120 ? 2.188 -8.947 -11.935 1.00 95.19 120 MET A N 1
ATOM 962 C CA . MET A 1 120 ? 3.318 -8.568 -12.771 1.00 95.19 120 MET A CA 1
ATOM 963 C C . MET A 1 120 ? 4.597 -8.707 -11.946 1.00 95.19 120 MET A C 1
ATOM 965 O O . MET A 1 120 ? 4.676 -8.176 -10.834 1.00 95.19 120 MET A O 1
ATOM 969 N N . HIS A 1 121 ? 5.598 -9.407 -12.466 1.00 91.25 121 HIS A N 1
ATOM 970 C CA . HIS A 1 121 ? 6.914 -9.503 -11.848 1.00 91.25 121 HIS A CA 1
ATOM 971 C C . HIS A 1 121 ? 8.007 -9.778 -12.880 1.00 91.25 121 HIS A C 1
ATOM 973 O O . HIS A 1 121 ? 7.798 -10.418 -13.913 1.00 91.25 121 HIS A O 1
ATOM 979 N N . SER A 1 122 ? 9.221 -9.343 -12.560 1.00 75.38 122 SER A N 1
ATOM 980 C CA . SER A 1 122 ? 10.329 -9.324 -13.512 1.00 75.38 122 SER A CA 1
ATOM 981 C C . SER A 1 122 ? 10.735 -10.678 -14.086 1.00 75.38 122 SER A C 1
ATOM 983 O O . SER A 1 122 ? 11.157 -10.753 -15.236 1.00 75.38 122 SER A O 1
ATOM 985 N N . ALA A 1 123 ? 10.559 -11.756 -13.322 1.00 72.56 123 ALA A N 1
ATOM 986 C CA . ALA A 1 123 ? 10.868 -13.107 -13.787 1.00 72.56 123 ALA A CA 1
ATOM 987 C C . ALA A 1 123 ? 9.862 -13.692 -14.804 1.00 72.56 123 ALA A C 1
ATOM 989 O O . ALA A 1 123 ? 10.191 -14.690 -15.440 1.00 72.56 123 ALA A O 1
ATOM 990 N N . ALA A 1 124 ? 8.656 -13.125 -14.952 1.00 75.19 124 ALA A N 1
ATOM 991 C CA . ALA A 1 124 ? 7.619 -13.667 -15.842 1.00 75.19 124 ALA A CA 1
ATOM 992 C C . ALA A 1 124 ? 7.254 -12.745 -17.011 1.00 75.19 124 ALA A C 1
ATOM 994 O O . ALA A 1 124 ? 6.957 -13.236 -18.098 1.00 75.19 124 ALA A O 1
ATOM 995 N N . ASP A 1 125 ? 7.264 -11.428 -16.812 1.00 79.56 125 ASP A N 1
ATOM 996 C CA . ASP A 1 125 ? 6.814 -10.484 -17.836 1.00 79.56 125 ASP A CA 1
ATOM 997 C C . ASP A 1 125 ? 7.977 -10.009 -18.685 1.00 79.56 125 ASP A C 1
ATOM 999 O O . ASP A 1 125 ? 8.935 -9.510 -18.115 1.00 79.56 125 ASP A O 1
ATOM 1003 N N . GLU A 1 126 ? 7.890 -10.073 -20.019 1.00 74.62 126 GLU A N 1
ATOM 1004 C CA . GLU A 1 126 ? 8.937 -9.605 -20.952 1.00 74.62 126 GLU A CA 1
ATOM 1005 C C . GLU A 1 126 ? 9.246 -8.105 -20.827 1.00 74.62 126 GLU A C 1
ATOM 1007 O O . GLU A 1 126 ? 10.395 -7.692 -21.004 1.00 74.62 126 GLU A O 1
ATOM 1012 N N . ARG A 1 127 ? 8.237 -7.300 -20.475 1.00 82.06 127 ARG A N 1
ATOM 1013 C CA . ARG A 1 127 ? 8.374 -5.872 -20.189 1.00 82.06 127 ARG A CA 1
ATOM 1014 C C . ARG A 1 127 ? 7.867 -5.581 -18.785 1.00 82.06 127 ARG A C 1
ATOM 1016 O O . ARG A 1 127 ? 6.695 -5.792 -18.487 1.00 82.06 127 ARG A O 1
ATOM 1023 N N . PHE A 1 128 ? 8.754 -5.045 -17.961 1.00 88.50 128 PHE A N 1
ATOM 1024 C CA . PHE A 1 128 ? 8.467 -4.702 -16.579 1.00 88.50 128 PHE A CA 1
ATOM 1025 C C . PHE A 1 128 ? 9.143 -3.362 -16.262 1.00 88.50 128 PHE A C 1
ATOM 1027 O O . PHE A 1 128 ? 10.280 -3.321 -15.813 1.00 88.50 128 PHE A O 1
ATOM 1034 N N . ASP A 1 129 ? 8.449 -2.276 -16.603 1.00 93.56 129 ASP A N 1
ATOM 1035 C CA . ASP A 1 129 ? 8.826 -0.884 -16.342 1.00 93.56 129 ASP A CA 1
ATOM 1036 C C . ASP A 1 129 ? 7.590 -0.094 -15.859 1.00 93.56 129 ASP A C 1
ATOM 1038 O O . ASP A 1 129 ? 6.463 -0.611 -15.864 1.00 93.56 129 ASP A O 1
ATOM 1042 N N . LEU A 1 130 ? 7.773 1.156 -15.413 1.00 95.62 130 LEU A N 1
ATOM 1043 C CA . LEU A 1 130 ? 6.655 1.999 -14.956 1.00 95.62 130 LEU A CA 1
ATOM 1044 C C . LEU A 1 130 ? 5.581 2.170 -16.042 1.00 95.62 130 LEU A C 1
ATOM 1046 O O . LEU A 1 130 ? 4.384 2.163 -15.743 1.00 95.62 130 LEU A O 1
ATOM 1050 N N . ASP A 1 131 ? 6.001 2.292 -17.299 1.00 95.19 131 ASP A N 1
ATOM 1051 C CA . ASP A 1 131 ? 5.089 2.441 -18.427 1.00 95.19 131 ASP A CA 1
ATOM 1052 C C . ASP A 1 131 ? 4.235 1.184 -18.647 1.00 95.19 131 ASP A C 1
ATOM 1054 O O . ASP A 1 131 ? 3.046 1.304 -18.922 1.00 95.19 131 ASP A O 1
ATOM 1058 N N . ALA A 1 132 ? 4.782 -0.022 -18.474 1.00 94.38 132 ALA A N 1
ATOM 1059 C CA . ALA A 1 132 ? 4.013 -1.263 -18.552 1.00 94.38 132 ALA A CA 1
ATOM 1060 C C . ALA A 1 132 ? 2.956 -1.349 -17.441 1.00 94.38 132 ALA A C 1
ATOM 1062 O O . ALA A 1 132 ? 1.822 -1.769 -17.692 1.00 94.38 132 ALA A O 1
ATOM 1063 N N . ILE A 1 133 ? 3.294 -0.908 -16.223 1.00 95.38 133 ILE A N 1
ATOM 1064 C CA . ILE A 1 133 ? 2.335 -0.823 -15.110 1.00 95.38 133 ILE A CA 1
ATOM 1065 C C . ILE A 1 133 ? 1.223 0.172 -15.462 1.00 95.38 133 ILE A C 1
ATOM 1067 O O . ILE A 1 133 ? 0.041 -0.148 -15.326 1.00 95.38 133 ILE A O 1
ATOM 1071 N N . LYS A 1 134 ? 1.585 1.357 -15.965 1.00 95.44 134 LYS A N 1
ATOM 1072 C CA . LYS A 1 134 ? 0.640 2.384 -16.421 1.00 95.44 134 LYS A CA 1
ATOM 1073 C C . LYS A 1 134 ? -0.287 1.858 -17.517 1.00 95.44 134 LYS A C 1
ATOM 1075 O O . LYS A 1 134 ? -1.504 1.960 -17.386 1.00 95.44 134 LYS A O 1
ATOM 1080 N N . GLU A 1 135 ? 0.271 1.253 -18.563 1.00 93.81 135 GLU A N 1
ATOM 1081 C CA . GLU A 1 135 ? -0.486 0.647 -19.661 1.00 93.81 135 GLU A CA 1
ATOM 1082 C C . GLU A 1 135 ? -1.460 -0.407 -19.135 1.00 93.81 135 GLU A C 1
ATOM 1084 O O . GLU A 1 135 ? -2.621 -0.446 -19.547 1.00 93.81 135 GLU A O 1
ATOM 1089 N N . ARG A 1 136 ? -1.034 -1.241 -18.177 1.00 94.25 136 ARG A N 1
ATOM 1090 C CA . ARG A 1 136 ? -1.934 -2.220 -17.575 1.00 94.25 136 ARG A CA 1
ATOM 1091 C C . ARG A 1 136 ? -3.059 -1.551 -16.793 1.00 94.25 136 ARG A C 1
ATOM 1093 O O . ARG A 1 136 ? -4.197 -1.988 -16.932 1.00 94.25 136 ARG A O 1
ATOM 1100 N N . LEU A 1 137 ? -2.786 -0.522 -15.997 1.00 94.81 137 LEU A N 1
ATOM 1101 C CA 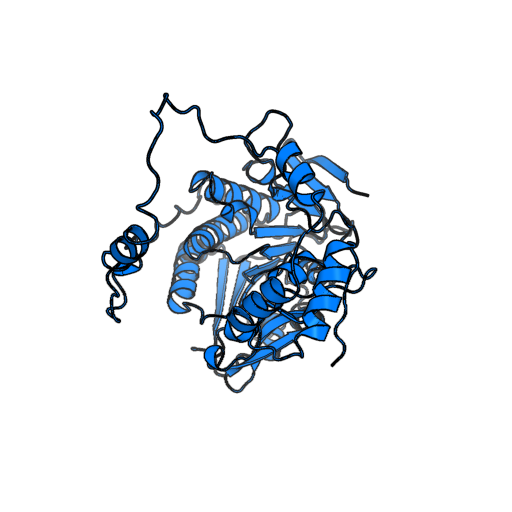. LEU A 1 137 ? -3.816 0.188 -15.228 1.00 94.81 137 LEU A CA 1
ATOM 1102 C C . LEU A 1 137 ? -4.865 0.868 -16.125 1.00 94.81 137 LEU A C 1
ATOM 1104 O O . LEU A 1 137 ? -6.027 0.967 -15.724 1.00 94.81 137 LEU A O 1
ATOM 1108 N N . GLN A 1 138 ? -4.471 1.290 -17.330 1.00 92.44 138 GLN A N 1
ATOM 1109 C CA . GLN A 1 138 ? -5.352 1.912 -18.323 1.00 92.44 138 GLN A CA 1
ATOM 1110 C C . GLN A 1 138 ? -6.196 0.901 -19.113 1.00 92.44 138 GLN A C 1
ATOM 1112 O O . GLN A 1 138 ? -7.315 1.228 -19.508 1.00 92.44 138 GLN A O 1
ATOM 1117 N N . LYS A 1 139 ? -5.693 -0.325 -19.319 1.00 89.31 139 LYS A N 1
ATOM 1118 C CA . LYS A 1 139 ? -6.395 -1.350 -20.105 1.00 89.31 139 LYS A CA 1
ATOM 1119 C C . LYS A 1 139 ? -7.757 -1.701 -19.517 1.00 89.31 139 LYS A C 1
ATOM 1121 O O . LYS A 1 139 ? -7.864 -2.150 -18.370 1.00 89.31 139 LYS A O 1
ATOM 1126 N N . SER A 1 140 ? -8.788 -1.564 -20.348 1.00 82.69 140 SER A N 1
ATOM 1127 C CA . SER A 1 140 ? -10.183 -1.759 -19.949 1.00 82.69 140 SER A CA 1
ATOM 1128 C C . SER A 1 140 ? -10.809 -3.051 -20.481 1.00 82.69 140 SER A C 1
ATOM 1130 O O . SER A 1 140 ? -10.252 -3.740 -21.341 1.00 82.69 140 SER A O 1
ATOM 1132 N N . ARG A 1 141 ? -12.040 -3.352 -20.036 1.00 72.81 141 ARG A N 1
ATOM 1133 C CA . ARG A 1 141 ? -12.834 -4.484 -20.563 1.00 72.81 141 ARG A CA 1
ATOM 1134 C C . ARG A 1 141 ? -13.106 -4.394 -22.056 1.00 72.81 141 ARG A C 1
ATOM 1136 O O . ARG A 1 141 ? -13.152 -5.435 -22.708 1.00 72.81 141 ARG A O 1
ATOM 1143 N N . ALA A 1 142 ? -13.260 -3.187 -22.596 1.00 73.38 142 ALA A N 1
ATOM 1144 C CA . ALA A 1 142 ? -13.433 -2.990 -24.033 1.00 73.38 142 ALA A CA 1
ATOM 1145 C C . ALA A 1 142 ? -12.199 -3.453 -24.830 1.00 73.38 142 ALA A C 1
ATOM 1147 O O . ALA A 1 142 ? -12.326 -3.892 -25.967 1.00 73.38 142 ALA A O 1
ATOM 1148 N N . GLU A 1 143 ? -11.028 -3.432 -24.198 1.00 77.75 143 GLU A N 1
ATOM 1149 C CA . GLU A 1 143 ? -9.739 -3.838 -24.761 1.00 77.75 143 GLU A CA 1
ATOM 1150 C C . GLU A 1 143 ? -9.363 -5.280 -24.371 1.00 77.75 143 GLU A C 1
ATOM 1152 O O . GLU A 1 143 ? -8.218 -5.702 -24.522 1.00 77.75 143 GLU A O 1
ATOM 1157 N N . GLY A 1 144 ? -10.327 -6.054 -23.857 1.00 79.50 144 GLY A N 1
ATOM 1158 C CA . GLY A 1 144 ? -10.149 -7.463 -23.503 1.00 79.50 144 GLY A CA 1
ATOM 1159 C C . GLY A 1 144 ? -9.527 -7.725 -22.126 1.00 79.50 144 GLY A C 1
ATOM 1160 O O . GLY A 1 144 ? -9.286 -8.885 -21.799 1.00 79.50 144 GLY A O 1
ATOM 1161 N N . ALA A 1 145 ? -9.306 -6.699 -21.295 1.00 82.38 145 ALA A N 1
ATOM 1162 C CA . ALA A 1 145 ? -8.715 -6.830 -19.957 1.00 82.38 145 ALA A CA 1
ATOM 1163 C C . ALA A 1 145 ? -9.702 -6.446 -18.844 1.00 82.38 145 ALA A C 1
ATOM 1165 O O . ALA A 1 145 ? -10.632 -5.688 -19.055 1.00 82.38 145 ALA A O 1
ATOM 1166 N N . ARG A 1 146 ? -9.541 -6.925 -17.609 1.00 87.88 146 ARG A N 1
ATOM 1167 C CA . ARG A 1 146 ? -10.369 -6.411 -16.499 1.00 87.88 146 ARG A CA 1
ATOM 1168 C C . ARG A 1 146 ? -9.808 -5.078 -16.006 1.00 87.88 146 ARG A C 1
ATOM 1170 O O . ARG A 1 146 ? -8.595 -4.963 -15.843 1.00 87.88 146 ARG A O 1
ATOM 1177 N N . ASN A 1 147 ? -10.669 -4.112 -15.700 1.00 93.25 147 ASN A N 1
ATOM 1178 C CA . ASN A 1 147 ? -10.239 -2.868 -15.058 1.00 93.25 147 ASN A CA 1
ATOM 1179 C C . ASN A 1 147 ? -9.554 -3.208 -13.719 1.00 93.25 147 ASN A C 1
ATOM 1181 O O . ASN A 1 147 ? -9.948 -4.165 -13.043 1.00 93.25 147 ASN A O 1
ATOM 1185 N N . ILE A 1 148 ? -8.495 -2.481 -13.362 1.00 96.44 148 ILE A N 1
ATOM 1186 C CA . ILE A 1 148 ? -7.802 -2.661 -12.080 1.00 96.44 148 ILE A CA 1
ATOM 1187 C C . ILE A 1 148 ? -8.440 -1.742 -11.047 1.00 96.44 148 ILE A C 1
ATOM 1189 O O . ILE A 1 148 ? -8.544 -0.539 -11.255 1.00 96.44 148 ILE A O 1
ATOM 1193 N N . HIS A 1 149 ? -8.840 -2.311 -9.912 1.00 96.88 149 HIS A N 1
ATOM 1194 C CA . HIS A 1 149 ? -9.487 -1.565 -8.833 1.00 96.88 149 HIS A CA 1
ATOM 1195 C C . HIS A 1 149 ? -8.559 -1.335 -7.636 1.00 96.88 149 HIS A C 1
ATOM 1197 O O . HIS A 1 149 ? -8.763 -0.398 -6.860 1.00 96.88 149 HIS A O 1
ATOM 1203 N N . ALA A 1 150 ? -7.553 -2.196 -7.474 1.00 98.06 150 ALA A N 1
ATOM 1204 C CA . ALA A 1 150 ? -6.531 -2.087 -6.443 1.00 98.06 150 ALA A CA 1
ATOM 1205 C C . ALA A 1 150 ? -5.146 -2.399 -7.023 1.00 98.06 150 ALA A C 1
ATOM 1207 O O . ALA A 1 150 ? -4.990 -3.409 -7.701 1.00 98.06 150 ALA A O 1
ATOM 1208 N N . LEU A 1 151 ? -4.150 -1.568 -6.724 1.00 98.56 151 LEU A N 1
ATOM 1209 C CA . LEU A 1 151 ? -2.740 -1.825 -7.023 1.00 98.56 151 LEU A CA 1
ATOM 1210 C C . LEU A 1 151 ? -2.016 -2.189 -5.725 1.00 98.56 151 LEU A C 1
ATOM 1212 O O . LEU A 1 151 ? -2.094 -1.436 -4.760 1.00 98.56 151 LEU A O 1
ATOM 1216 N N . HIS A 1 152 ? -1.291 -3.302 -5.699 1.00 98.62 152 HIS A N 1
ATOM 1217 C CA . HIS A 1 152 ? -0.397 -3.680 -4.609 1.00 98.62 152 HIS A CA 1
ATOM 1218 C C . HIS A 1 152 ? 1.032 -3.735 -5.134 1.00 98.62 152 HIS A C 1
ATOM 1220 O O . HIS A 1 152 ? 1.400 -4.675 -5.832 1.00 98.62 152 HIS A O 1
ATOM 1226 N N . LEU A 1 153 ? 1.828 -2.727 -4.800 1.00 97.88 153 LEU A N 1
ATOM 1227 C CA . LEU A 1 153 ? 3.233 -2.667 -5.170 1.00 97.88 153 LEU A CA 1
ATOM 1228 C C . LEU A 1 153 ? 4.103 -3.233 -4.048 1.00 97.88 153 LEU A C 1
ATOM 1230 O O . LEU A 1 153 ? 4.052 -2.729 -2.928 1.00 97.88 153 LEU A O 1
ATOM 1234 N N . ILE A 1 154 ? 4.926 -4.222 -4.377 1.00 96.19 154 ILE A N 1
ATOM 1235 C CA . ILE A 1 154 ? 6.004 -4.760 -3.550 1.00 96.19 154 ILE A CA 1
ATOM 1236 C C . ILE A 1 154 ? 7.311 -4.352 -4.232 1.00 96.19 154 ILE A C 1
ATOM 1238 O O . ILE A 1 154 ? 7.643 -4.839 -5.313 1.00 96.19 154 ILE A O 1
ATOM 1242 N N . ALA A 1 155 ? 8.011 -3.395 -3.634 1.00 93.88 155 ALA A N 1
ATOM 1243 C CA . ALA A 1 155 ? 9.213 -2.795 -4.206 1.00 93.88 155 ALA A CA 1
ATOM 1244 C C . ALA A 1 155 ? 10.048 -2.138 -3.107 1.00 93.88 155 ALA A C 1
ATOM 1246 O O . ALA A 1 155 ? 9.528 -1.805 -2.038 1.00 93.88 155 ALA A O 1
ATOM 1247 N N . HIS A 1 156 ? 11.322 -1.874 -3.386 1.00 91.88 156 HIS A N 1
ATOM 1248 C CA . HIS A 1 156 ? 12.125 -1.026 -2.508 1.00 91.88 156 HIS A CA 1
ATOM 1249 C C . HIS A 1 156 ? 11.736 0.444 -2.652 1.00 91.88 156 HIS A C 1
ATOM 1251 O O . HIS A 1 156 ? 11.308 0.904 -3.712 1.00 91.88 156 HIS A O 1
ATOM 1257 N N . GLY A 1 157 ? 11.892 1.179 -1.558 1.00 87.88 157 GLY A N 1
ATOM 1258 C CA . GLY A 1 157 ? 11.758 2.628 -1.510 1.00 87.88 157 GLY A CA 1
ATOM 1259 C C . GLY A 1 157 ? 12.950 3.201 -0.775 1.00 87.88 157 GLY A C 1
ATOM 1260 O O . GLY A 1 157 ? 13.408 2.605 0.204 1.00 87.88 157 GLY A O 1
ATOM 1261 N N . ILE A 1 158 ? 13.460 4.321 -1.267 1.00 83.88 158 ILE A N 1
ATOM 1262 C CA . ILE A 1 158 ? 14.689 4.925 -0.764 1.00 83.88 158 ILE A CA 1
ATOM 1263 C C . ILE A 1 158 ? 14.582 6.442 -0.792 1.00 83.88 158 ILE A C 1
ATOM 1265 O O . ILE A 1 158 ? 13.846 6.997 -1.612 1.00 83.88 158 ILE A O 1
ATOM 1269 N N . TYR A 1 159 ? 15.308 7.106 0.099 1.00 79.62 159 TYR A N 1
ATOM 1270 C CA . TYR A 1 159 ? 15.425 8.555 0.078 1.00 79.62 159 TYR A CA 1
ATOM 1271 C C . TYR A 1 159 ? 16.819 8.955 -0.369 1.00 79.62 159 TYR A C 1
ATOM 1273 O O . TYR A 1 159 ? 17.801 8.585 0.254 1.00 79.62 159 TYR A O 1
ATOM 1281 N N . LEU A 1 160 ? 16.921 9.755 -1.425 1.00 77.88 160 LEU A N 1
ATOM 1282 C CA . LEU A 1 160 ? 18.190 10.368 -1.802 1.00 77.88 160 LEU A CA 1
ATOM 1283 C C . LEU A 1 160 ? 18.084 11.859 -1.510 1.00 77.88 160 LEU A C 1
ATOM 1285 O O . LEU A 1 160 ? 17.389 12.591 -2.208 1.00 77.88 160 LEU A O 1
ATOM 1289 N N . GLY A 1 161 ? 18.734 12.287 -0.427 1.00 77.00 161 GLY A N 1
ATOM 1290 C CA . GLY A 1 161 ? 18.538 13.627 0.119 1.00 77.00 161 GLY A CA 1
ATOM 1291 C C . GLY A 1 161 ? 17.134 13.783 0.705 1.00 77.00 161 GLY A C 1
ATOM 1292 O O . GLY A 1 161 ? 16.781 13.117 1.678 1.00 77.00 161 GLY A O 1
ATOM 1293 N N . ASP A 1 162 ? 16.350 14.679 0.122 1.00 71.62 162 ASP A N 1
ATOM 1294 C CA . ASP A 1 162 ? 14.980 15.025 0.506 1.00 71.62 162 ASP A CA 1
ATOM 1295 C C . ASP A 1 162 ? 13.907 14.351 -0.371 1.00 71.62 162 ASP A C 1
ATOM 1297 O O . ASP A 1 162 ? 12.711 14.420 -0.064 1.00 71.62 162 ASP A O 1
ATOM 1301 N N . GLU A 1 163 ? 14.315 13.668 -1.440 1.00 78.75 163 GLU A N 1
ATOM 1302 C CA . GLU A 1 163 ? 13.408 13.073 -2.412 1.00 78.75 163 GLU A CA 1
ATOM 1303 C C . GLU A 1 163 ? 13.240 11.564 -2.204 1.00 78.75 163 GLU A C 1
ATOM 1305 O O . GLU A 1 163 ? 14.199 10.816 -2.012 1.00 78.75 163 GLU A O 1
ATOM 1310 N N . PHE A 1 164 ? 11.982 11.117 -2.251 1.00 85.75 164 PHE A N 1
ATOM 1311 C CA . PHE A 1 164 ? 11.629 9.703 -2.213 1.00 85.75 164 PHE A CA 1
ATOM 1312 C C . PHE A 1 164 ? 11.607 9.116 -3.620 1.00 85.75 164 PHE A C 1
ATOM 1314 O O . PHE A 1 164 ? 10.909 9.632 -4.500 1.00 85.75 164 PHE A O 1
ATOM 1321 N N . PHE A 1 165 ? 12.264 7.972 -3.771 1.00 89.88 165 PHE A N 1
ATOM 1322 C CA . PHE A 1 165 ? 12.264 7.183 -4.990 1.00 89.88 165 PHE A CA 1
ATOM 1323 C C . PHE A 1 165 ? 11.664 5.804 -4.740 1.00 89.88 165 PHE A C 1
ATOM 1325 O O . PHE A 1 165 ? 11.985 5.127 -3.758 1.00 89.88 165 PHE A O 1
ATOM 1332 N N . VAL A 1 166 ? 10.818 5.369 -5.669 1.00 94.31 166 VAL A N 1
ATOM 1333 C CA . VAL A 1 166 ? 10.442 3.962 -5.807 1.00 94.31 166 VAL A CA 1
ATOM 1334 C C . VAL A 1 166 ? 11.493 3.301 -6.685 1.00 94.31 166 VAL A C 1
ATOM 1336 O O . VAL A 1 166 ? 11.771 3.780 -7.782 1.00 94.31 166 VAL A O 1
ATOM 1339 N N . VAL A 1 167 ? 12.071 2.201 -6.217 1.00 93.88 167 VAL A N 1
ATOM 1340 C CA . VAL A 1 167 ? 13.035 1.434 -7.005 1.00 93.88 167 VAL A CA 1
ATOM 1341 C C . VAL A 1 167 ? 12.260 0.418 -7.837 1.00 93.88 167 VAL A C 1
ATOM 1343 O O . VAL A 1 167 ? 11.803 -0.602 -7.316 1.00 93.88 167 VAL A O 1
ATOM 1346 N N . LEU A 1 168 ? 12.073 0.731 -9.117 1.00 95.31 168 LEU A N 1
ATOM 1347 C CA . LEU A 1 168 ? 11.499 -0.177 -10.110 1.00 95.31 168 LEU A CA 1
ATOM 1348 C C . LEU A 1 168 ? 12.606 -0.706 -11.024 1.00 95.31 168 LEU A C 1
ATOM 1350 O O . LEU A 1 168 ? 13.789 -0.624 -10.697 1.00 95.31 168 LEU A O 1
ATOM 1354 N N . GLU A 1 169 ? 12.210 -1.281 -12.151 1.00 92.88 169 GLU A N 1
ATOM 1355 C CA . GLU A 1 169 ? 13.112 -1.798 -13.166 1.00 92.88 169 GLU A CA 1
ATOM 1356 C C . GLU A 1 169 ? 12.951 -1.015 -14.461 1.00 92.88 169 GLU A C 1
ATOM 1358 O O . GLU A 1 169 ? 11.843 -0.613 -14.823 1.00 92.88 169 GLU A O 1
ATOM 1363 N N . ASN A 1 170 ? 14.061 -0.856 -15.173 1.00 91.38 170 ASN A N 1
ATOM 1364 C CA . ASN A 1 170 ? 14.043 -0.442 -16.565 1.00 91.38 170 ASN A CA 1
ATOM 1365 C C . ASN A 1 170 ? 13.854 -1.667 -17.487 1.00 91.38 170 ASN A C 1
ATOM 1367 O O . ASN A 1 170 ? 13.809 -2.826 -17.065 1.00 91.38 170 ASN A O 1
ATOM 1371 N N . ARG A 1 171 ? 13.826 -1.434 -18.803 1.00 87.81 171 ARG A N 1
ATOM 1372 C CA . ARG A 1 171 ? 13.694 -2.509 -19.808 1.00 87.81 171 ARG A CA 1
ATOM 1373 C C . ARG A 1 171 ? 14.854 -3.511 -19.829 1.00 87.81 171 ARG A C 1
ATOM 1375 O O . ARG A 1 171 ? 14.686 -4.601 -20.369 1.00 87.81 171 ARG A O 1
ATOM 1382 N N . ALA A 1 172 ? 16.002 -3.159 -19.255 1.00 88.75 172 ALA A N 1
ATOM 1383 C CA . ALA A 1 172 ? 17.154 -4.041 -19.093 1.00 88.75 172 ALA A CA 1
ATOM 1384 C C . ALA A 1 172 ? 17.117 -4.855 -17.782 1.00 88.75 172 ALA A C 1
ATOM 1386 O O . ALA A 1 172 ? 18.037 -5.631 -17.543 1.00 88.75 172 ALA A O 1
ATOM 1387 N N . ARG A 1 173 ? 16.053 -4.738 -16.965 1.00 89.25 173 ARG A N 1
ATOM 1388 C CA . ARG A 1 173 ? 15.914 -5.354 -15.620 1.00 89.25 173 ARG A CA 1
ATOM 1389 C C . ARG A 1 173 ? 16.864 -4.804 -14.573 1.00 89.25 173 ARG A C 1
ATOM 1391 O O . ARG A 1 173 ? 17.072 -5.412 -13.522 1.00 89.25 173 ARG A O 1
ATOM 1398 N N . GLU A 1 174 ? 17.440 -3.652 -14.858 1.00 91.19 174 GLU A N 1
ATOM 1399 C CA . GLU A 1 174 ? 18.287 -2.936 -13.926 1.00 91.19 174 GLU A CA 1
ATOM 1400 C C . GLU A 1 174 ? 17.436 -2.003 -13.075 1.00 91.19 174 GLU A C 1
ATOM 1402 O O . GLU A 1 174 ? 16.351 -1.592 -13.493 1.00 91.19 174 GLU A O 1
ATOM 1407 N N . PHE A 1 175 ? 17.920 -1.663 -11.881 1.00 92.44 175 PHE A N 1
ATOM 1408 C CA . PHE A 1 175 ? 17.198 -0.755 -11.007 1.00 92.44 175 PHE A CA 1
ATOM 1409 C C . PHE A 1 175 ? 17.034 0.608 -11.684 1.00 92.44 175 PHE A C 1
ATOM 1411 O O . PHE A 1 175 ? 17.969 1.165 -12.259 1.00 92.44 175 PHE A O 1
ATOM 1418 N N . GLU A 1 176 ? 15.836 1.163 -11.568 1.00 94.06 176 GLU A N 1
ATOM 1419 C CA . GLU A 1 176 ? 15.507 2.512 -12.001 1.00 94.06 176 GLU A CA 1
ATOM 1420 C C . GLU A 1 176 ? 14.885 3.262 -10.826 1.00 94.06 176 GLU A C 1
ATOM 1422 O O . GLU A 1 176 ? 13.966 2.773 -10.161 1.00 94.06 176 GLU A O 1
ATOM 1427 N N . LEU A 1 177 ? 15.420 4.449 -10.542 1.00 93.88 177 LEU A N 1
ATOM 1428 C CA . LEU A 1 177 ? 14.913 5.316 -9.489 1.00 93.88 177 LEU A CA 1
ATOM 1429 C C . LEU A 1 177 ? 13.776 6.161 -10.049 1.00 93.88 177 LEU A C 1
ATOM 1431 O O . LEU A 1 177 ? 14.001 7.120 -10.783 1.00 93.88 177 LEU A O 1
ATOM 1435 N N . ILE A 1 178 ? 12.552 5.813 -9.676 1.00 95.81 178 ILE A N 1
ATOM 1436 C CA . ILE A 1 178 ? 11.357 6.533 -10.099 1.00 95.81 178 ILE A CA 1
ATOM 1437 C C . ILE A 1 178 ? 11.014 7.568 -9.039 1.00 95.81 178 ILE A C 1
ATOM 1439 O O . ILE A 1 178 ? 10.730 7.211 -7.891 1.00 95.81 178 ILE A O 1
ATOM 1443 N N . SER A 1 179 ? 11.018 8.847 -9.421 1.00 93.50 179 SER A N 1
ATOM 1444 C CA . SER A 1 179 ? 10.629 9.931 -8.518 1.00 93.50 179 SER A CA 1
ATOM 1445 C C . SER A 1 179 ? 9.207 9.718 -7.993 1.00 93.50 179 SER A C 1
ATOM 1447 O O . SER A 1 179 ? 8.341 9.139 -8.661 1.00 93.50 179 SER A O 1
ATOM 1449 N N . ALA A 1 180 ? 8.914 10.234 -6.798 1.00 91.56 180 ALA A N 1
ATOM 1450 C CA . ALA A 1 180 ? 7.559 10.171 -6.258 1.00 91.56 180 ALA A CA 1
ATOM 1451 C C . ALA A 1 180 ? 6.519 10.806 -7.204 1.00 91.56 180 ALA A C 1
ATOM 1453 O O . ALA A 1 180 ? 5.373 10.357 -7.243 1.00 91.56 180 ALA A O 1
ATOM 1454 N N . GLN A 1 181 ? 6.900 11.843 -7.961 1.00 93.25 181 GLN A N 1
ATOM 1455 C CA . GLN A 1 181 ? 6.003 12.508 -8.907 1.00 93.25 181 GLN A CA 1
ATOM 1456 C C . GLN A 1 181 ? 5.754 11.663 -10.161 1.00 93.25 181 GLN A C 1
ATOM 1458 O O . GLN A 1 181 ? 4.600 11.530 -10.574 1.00 93.25 181 GLN A O 1
ATOM 1463 N N . ASP A 1 182 ? 6.795 11.062 -10.736 1.00 95.88 182 ASP A N 1
ATOM 1464 C CA . ASP A 1 182 ? 6.655 10.205 -11.917 1.00 95.88 182 ASP A CA 1
ATOM 1465 C C . ASP A 1 182 ? 5.853 8.952 -11.587 1.00 95.88 182 ASP A C 1
ATOM 1467 O O . ASP A 1 182 ? 4.954 8.579 -12.343 1.00 95.88 182 ASP A O 1
ATOM 1471 N N . PHE A 1 183 ? 6.077 8.366 -10.407 1.00 97.25 183 PHE A N 1
ATOM 1472 C CA . PHE A 1 183 ? 5.276 7.242 -9.938 1.00 97.25 183 PHE A CA 1
ATOM 1473 C C . PHE A 1 183 ? 3.791 7.612 -9.831 1.00 97.25 183 PHE A C 1
ATOM 1475 O O . PHE A 1 183 ? 2.942 6.897 -10.364 1.00 97.25 183 PHE A O 1
ATOM 1482 N N . VAL A 1 184 ? 3.465 8.748 -9.197 1.00 96.50 184 VAL A N 1
ATOM 1483 C CA . VAL A 1 184 ? 2.083 9.256 -9.106 1.00 96.50 184 VAL A CA 1
ATOM 1484 C C . VAL A 1 184 ? 1.479 9.417 -10.501 1.00 96.50 184 VAL A C 1
ATOM 1486 O O . VAL A 1 184 ? 0.380 8.920 -10.743 1.00 96.50 184 VAL A O 1
ATOM 1489 N N . ASN A 1 185 ? 2.198 10.039 -11.437 1.00 94.81 185 ASN A N 1
ATOM 1490 C CA . ASN A 1 185 ? 1.728 10.232 -12.811 1.00 94.81 185 ASN A CA 1
ATOM 1491 C C . ASN A 1 185 ? 1.517 8.898 -13.552 1.00 94.81 185 ASN A C 1
ATOM 1493 O O . ASN A 1 185 ? 0.598 8.775 -14.364 1.00 94.81 185 ASN A O 1
ATOM 1497 N N . GLY A 1 186 ? 2.352 7.895 -13.273 1.00 94.75 186 GLY A N 1
ATOM 1498 C CA . GLY A 1 186 ? 2.250 6.561 -13.857 1.00 94.75 186 GLY A CA 1
ATOM 1499 C C . GLY A 1 186 ? 1.014 5.791 -13.390 1.00 94.75 186 GLY A C 1
ATOM 1500 O O . GLY A 1 186 ? 0.317 5.186 -14.206 1.00 94.75 186 GLY A O 1
ATOM 1501 N N . VAL A 1 187 ? 0.699 5.843 -12.092 1.00 95.75 187 VAL A N 1
ATOM 1502 C CA . VAL A 1 187 ? -0.311 4.949 -11.493 1.00 95.75 187 VAL A CA 1
ATOM 1503 C C . VAL A 1 187 ? -1.697 5.565 -11.305 1.00 95.75 187 VAL A C 1
ATOM 1505 O O . VAL A 1 187 ? -2.646 4.840 -11.027 1.00 95.75 187 VAL A O 1
ATOM 1508 N N . THR A 1 188 ? -1.855 6.880 -11.467 1.00 92.69 188 THR A N 1
ATOM 1509 C CA . THR A 1 188 ? -3.144 7.580 -11.259 1.00 92.69 188 THR A CA 1
ATOM 1510 C C . THR A 1 188 ? -3.948 7.796 -12.542 1.00 92.69 188 THR A C 1
ATOM 1512 O O . THR A 1 188 ? -4.849 8.625 -12.603 1.00 92.69 188 THR A O 1
ATOM 1515 N N . SER A 1 189 ? -3.649 7.019 -13.580 1.00 84.06 189 SER A N 1
ATOM 1516 C CA . SER A 1 189 ? -4.228 7.161 -14.917 1.00 84.06 189 SER A CA 1
ATOM 1517 C C . SER A 1 189 ? -5.555 6.415 -15.132 1.00 84.06 189 SER A C 1
ATOM 1519 O O . SER A 1 189 ? -6.064 6.399 -16.251 1.00 84.06 189 SER A O 1
ATOM 1521 N N . SER A 1 190 ? -6.118 5.803 -14.083 1.00 89.00 190 SER A N 1
ATOM 1522 C CA . SER A 1 190 ? -7.342 4.995 -14.144 1.00 89.00 190 SER A CA 1
ATOM 1523 C C . SER A 1 190 ? -8.402 5.507 -13.173 1.00 89.00 190 SER A C 1
ATOM 1525 O O . SER A 1 190 ? -8.160 5.592 -11.968 1.00 89.00 190 SER A O 1
ATOM 1527 N N . GLU A 1 191 ? -9.598 5.800 -13.685 1.00 87.25 191 GLU A N 1
ATOM 1528 C CA . GLU A 1 191 ? -10.726 6.280 -12.876 1.00 87.25 191 GLU A CA 1
ATOM 1529 C C . GLU A 1 191 ? -11.351 5.194 -11.996 1.00 87.25 191 GLU A C 1
ATOM 1531 O O . GLU A 1 191 ? -12.078 5.521 -11.060 1.00 87.25 191 GLU A O 1
ATOM 1536 N N . ASP A 1 192 ? -11.078 3.914 -12.259 1.00 92.69 192 ASP A N 1
ATOM 1537 C CA . ASP A 1 192 ? -11.594 2.785 -11.475 1.00 92.69 192 ASP A CA 1
ATOM 1538 C C . ASP A 1 192 ? -10.647 2.345 -10.353 1.00 92.69 192 ASP A C 1
ATOM 1540 O O . ASP A 1 192 ? -11.035 1.555 -9.485 1.00 92.69 192 ASP A O 1
ATOM 1544 N N . LEU A 1 193 ? -9.422 2.880 -10.316 1.00 95.81 193 LEU A N 1
ATOM 1545 C CA . LEU A 1 193 ? -8.475 2.600 -9.246 1.00 95.81 193 LEU A CA 1
ATOM 1546 C C . LEU A 1 193 ? -8.970 3.242 -7.941 1.00 95.81 193 LEU A C 1
ATOM 1548 O O . LEU A 1 193 ? -9.083 4.462 -7.809 1.00 95.81 193 LEU A O 1
ATOM 1552 N N . ARG A 1 194 ? -9.291 2.406 -6.949 1.00 96.62 194 ARG A N 1
ATOM 1553 C CA . ARG A 1 194 ? -9.816 2.844 -5.644 1.00 96.62 194 ARG A CA 1
ATOM 1554 C C . ARG A 1 194 ? -8.801 2.736 -4.515 1.00 96.62 194 ARG A C 1
ATOM 1556 O O . ARG A 1 194 ? -8.947 3.424 -3.506 1.00 96.62 194 ARG A O 1
ATOM 1563 N N . LEU A 1 195 ? -7.808 1.865 -4.667 1.00 98.25 195 LEU A N 1
ATOM 1564 C CA . LEU A 1 195 ? -6.859 1.526 -3.616 1.00 98.25 195 LEU A CA 1
ATOM 1565 C C . LEU A 1 195 ? -5.451 1.348 -4.179 1.00 98.25 195 LEU A C 1
ATOM 1567 O O . LEU A 1 195 ? -5.262 0.633 -5.160 1.00 98.25 195 LEU A O 1
ATOM 1571 N N . ILE A 1 196 ? -4.462 1.919 -3.496 1.00 98.62 196 ILE A N 1
ATOM 1572 C CA . ILE A 1 196 ? -3.055 1.560 -3.685 1.00 98.62 196 ILE A CA 1
ATOM 1573 C C . ILE A 1 196 ? -2.488 1.063 -2.354 1.00 98.62 196 ILE A C 1
ATOM 1575 O O . ILE A 1 196 ? -2.625 1.720 -1.326 1.00 98.62 196 ILE A O 1
ATOM 1579 N N . VAL A 1 197 ? -1.851 -0.101 -2.365 1.00 98.62 197 VAL A N 1
ATOM 1580 C CA . VAL A 1 197 ? -1.090 -0.664 -1.251 1.00 98.62 197 VAL A CA 1
ATOM 1581 C C . VAL A 1 197 ? 0.383 -0.622 -1.640 1.00 98.62 197 VAL A C 1
ATOM 1583 O O . VAL A 1 197 ? 0.809 -1.326 -2.549 1.00 98.62 197 VAL A O 1
ATOM 1586 N N . LEU A 1 198 ? 1.153 0.223 -0.968 1.00 97.75 198 LEU A N 1
ATOM 1587 C CA . LEU A 1 198 ? 2.596 0.342 -1.126 1.00 97.75 198 LEU A CA 1
ATOM 1588 C C . LEU A 1 198 ? 3.266 -0.511 -0.051 1.00 97.75 198 LEU A C 1
ATOM 1590 O O . LEU A 1 198 ? 3.518 -0.024 1.049 1.00 97.75 198 LEU A O 1
ATOM 1594 N N . ALA A 1 199 ? 3.577 -1.769 -0.357 1.00 94.06 199 ALA A N 1
ATOM 1595 C CA . ALA A 1 199 ? 4.526 -2.578 0.408 1.00 94.06 199 ALA A CA 1
ATOM 1596 C C . ALA A 1 199 ? 5.959 -2.148 0.052 1.00 94.06 199 ALA A C 1
ATOM 1598 O O . ALA A 1 199 ? 6.778 -2.912 -0.451 1.00 94.06 199 ALA A O 1
ATOM 1599 N N . THR A 1 200 ? 6.218 -0.863 0.290 1.00 87.69 200 THR A N 1
ATOM 1600 C CA . THR A 1 200 ? 7.438 -0.155 -0.077 1.00 87.69 200 THR A CA 1
ATOM 1601 C C . THR A 1 200 ? 7.959 0.565 1.154 1.00 87.69 200 THR A C 1
ATOM 1603 O O . THR A 1 200 ? 7.226 1.344 1.775 1.00 87.69 200 THR A O 1
ATOM 1606 N N . CYS A 1 201 ? 9.210 0.293 1.527 1.00 83.62 201 CYS A N 1
ATOM 1607 C CA . CYS A 1 201 ? 9.854 0.876 2.702 1.00 83.62 201 CYS A CA 1
ATOM 1608 C C . CYS A 1 201 ? 9.727 2.403 2.712 1.00 83.62 201 CYS A C 1
ATOM 1610 O O . CYS A 1 201 ? 9.898 3.049 1.682 1.00 83.62 201 CYS A O 1
ATOM 1612 N N . LEU A 1 202 ? 9.422 2.970 3.884 1.00 81.81 202 LEU A N 1
ATOM 1613 C CA . LEU A 1 202 ? 9.343 4.418 4.123 1.00 81.81 202 LEU A CA 1
ATOM 1614 C C . LEU A 1 202 ? 8.327 5.182 3.247 1.00 81.81 202 LEU A C 1
ATOM 1616 O O . LEU A 1 202 ? 8.276 6.405 3.307 1.00 81.81 202 LEU A O 1
ATOM 1620 N N . SER A 1 203 ? 7.456 4.504 2.495 1.00 79.62 203 SER A N 1
ATOM 1621 C CA . SER A 1 203 ? 6.452 5.145 1.627 1.00 79.62 203 SER A CA 1
ATOM 1622 C C . SER A 1 203 ? 5.422 6.012 2.373 1.00 79.62 203 SER A C 1
ATOM 1624 O O . SER A 1 203 ? 4.766 6.861 1.761 1.00 79.62 203 SER A O 1
ATOM 1626 N N . ALA A 1 204 ? 5.275 5.816 3.690 1.00 76.81 204 ALA A N 1
ATOM 1627 C CA . ALA A 1 204 ? 4.462 6.655 4.573 1.00 76.81 204 ALA A CA 1
ATOM 1628 C C . ALA A 1 204 ? 5.261 7.764 5.287 1.00 76.81 204 ALA A C 1
ATOM 1630 O O . ALA A 1 204 ? 4.649 8.619 5.928 1.00 76.81 204 ALA A O 1
ATOM 1631 N N . ALA A 1 205 ? 6.596 7.743 5.218 1.00 77.75 205 ALA A N 1
ATOM 1632 C CA . ALA A 1 205 ? 7.463 8.685 5.918 1.00 77.75 205 ALA A CA 1
ATOM 1633 C C . ALA A 1 205 ? 7.488 10.063 5.235 1.00 77.75 205 ALA A C 1
ATOM 1635 O O . ALA A 1 205 ? 7.183 10.210 4.052 1.00 77.75 205 ALA A O 1
ATOM 1636 N N . THR A 1 206 ? 7.847 11.088 6.003 1.00 67.50 206 THR A N 1
ATOM 1637 C CA . THR A 1 206 ? 7.975 12.478 5.545 1.00 67.50 206 THR A CA 1
ATOM 1638 C C . THR A 1 206 ? 9.232 13.100 6.125 1.00 67.50 206 THR A C 1
ATOM 1640 O O . THR A 1 206 ? 9.551 12.859 7.291 1.00 67.50 206 THR A O 1
ATOM 1643 N N . GLY A 1 207 ? 9.880 13.971 5.353 1.00 61.22 207 GLY A N 1
ATOM 1644 C CA . GLY A 1 207 ? 10.873 14.909 5.867 1.00 61.22 207 GLY A CA 1
ATOM 1645 C C . GLY A 1 207 ? 12.023 14.268 6.680 1.00 61.22 207 GLY A C 1
ATOM 1646 O O . GLY A 1 207 ? 12.630 13.309 6.205 1.00 61.22 207 GLY A O 1
ATOM 1647 N N . PRO A 1 208 ? 12.382 14.808 7.871 1.00 50.69 208 PRO A N 1
ATOM 1648 C CA . PRO A 1 208 ? 13.660 14.518 8.534 1.00 50.69 208 PRO A CA 1
ATOM 1649 C C . PRO A 1 208 ? 13.807 13.077 9.014 1.00 50.69 208 PRO A C 1
ATOM 1651 O O . PRO A 1 208 ? 14.913 12.644 9.292 1.00 50.69 208 PRO A O 1
ATOM 1654 N N . GLU A 1 209 ? 12.713 12.327 9.136 1.00 53.78 209 GLU A N 1
ATOM 1655 C CA . GLU A 1 209 ? 12.738 10.931 9.579 1.00 53.78 209 GLU A CA 1
ATOM 1656 C C . GLU A 1 209 ? 13.237 9.988 8.472 1.00 53.78 209 GLU A C 1
ATOM 1658 O O . GLU A 1 209 ? 13.939 9.014 8.739 1.00 53.78 209 GLU A O 1
ATOM 1663 N N . ALA A 1 210 ? 12.922 10.324 7.221 1.00 52.19 210 ALA A N 1
ATOM 1664 C CA . ALA A 1 210 ? 13.493 9.694 6.043 1.00 52.19 210 ALA A CA 1
ATOM 1665 C C . ALA A 1 210 ? 14.981 10.036 5.889 1.00 52.19 210 ALA A C 1
ATOM 1667 O O . ALA A 1 210 ? 15.809 9.154 5.673 1.00 52.19 210 ALA A O 1
ATOM 1668 N N . ALA A 1 211 ? 15.321 11.305 6.117 1.00 46.50 211 ALA A N 1
ATOM 1669 C CA . ALA A 1 211 ? 16.695 11.785 6.104 1.00 46.50 211 ALA A CA 1
ATOM 1670 C C . ALA A 1 211 ? 17.530 11.165 7.253 1.00 46.50 211 ALA A C 1
ATOM 1672 O O . ALA A 1 211 ? 18.658 10.730 7.041 1.00 46.50 211 ALA A O 1
ATOM 1673 N N . ALA A 1 212 ? 16.952 10.991 8.448 1.00 48.00 212 ALA A N 1
ATOM 1674 C CA . ALA A 1 212 ? 17.593 10.368 9.610 1.00 48.00 212 ALA A CA 1
ATOM 1675 C C . ALA A 1 212 ? 17.788 8.848 9.471 1.00 48.00 212 ALA A C 1
ATOM 1677 O O . ALA A 1 212 ? 18.734 8.309 10.044 1.00 48.00 212 ALA A O 1
ATOM 1678 N N . ALA A 1 213 ? 16.940 8.153 8.703 1.00 46.69 213 ALA A N 1
ATOM 1679 C CA . ALA A 1 213 ? 17.150 6.742 8.370 1.00 46.69 213 ALA A CA 1
ATOM 1680 C C . ALA A 1 213 ? 18.384 6.527 7.466 1.00 46.69 213 ALA A C 1
ATOM 1682 O O . ALA A 1 213 ? 18.942 5.428 7.446 1.00 46.69 213 ALA A O 1
ATOM 1683 N N . GLU A 1 214 ? 18.838 7.576 6.768 1.00 43.50 214 GLU A N 1
ATOM 1684 C CA . GLU A 1 214 ? 19.960 7.526 5.822 1.00 43.50 214 GLU A CA 1
ATOM 1685 C C . GLU A 1 214 ? 21.142 8.454 6.163 1.00 43.50 214 GLU A C 1
ATOM 1687 O O . GLU A 1 214 ? 22.169 8.413 5.487 1.00 43.50 214 GLU A O 1
ATOM 1692 N N . GLY A 1 215 ? 21.059 9.235 7.244 1.00 35.16 215 GLY A N 1
ATOM 1693 C CA . GLY A 1 215 ? 22.109 10.176 7.652 1.00 35.16 215 GLY A CA 1
ATOM 1694 C C . GLY A 1 215 ? 22.163 11.472 6.831 1.00 35.16 215 GLY A C 1
ATOM 1695 O O . GLY A 1 215 ? 23.174 12.171 6.873 1.00 35.16 215 GLY A O 1
ATOM 1696 N N . ALA A 1 216 ? 21.101 11.804 6.094 1.00 38.34 216 ALA A N 1
ATOM 1697 C CA . ALA A 1 216 ? 20.958 13.069 5.383 1.00 38.34 216 ALA A CA 1
ATOM 1698 C C . ALA A 1 216 ? 20.378 14.156 6.308 1.00 38.34 216 ALA A C 1
ATOM 1700 O O . ALA A 1 216 ? 19.497 13.899 7.130 1.00 38.34 216 ALA A O 1
ATOM 1701 N N . PHE A 1 217 ? 20.869 15.388 6.173 1.00 40.84 217 PHE A N 1
ATOM 1702 C CA . PHE A 1 217 ? 20.302 16.564 6.835 1.00 40.84 217 PHE A CA 1
ATOM 1703 C C . PHE A 1 217 ? 19.377 17.284 5.855 1.00 40.84 217 PHE A C 1
ATOM 1705 O O . PHE A 1 217 ? 19.746 17.487 4.701 1.00 40.84 217 PHE A O 1
ATOM 1712 N N . LEU A 1 218 ? 18.187 17.674 6.310 1.00 42.25 218 LEU A N 1
ATOM 1713 C CA . LEU A 1 218 ? 17.292 18.519 5.524 1.00 42.25 218 LEU A CA 1
ATOM 1714 C C . LEU A 1 218 ? 17.683 19.991 5.642 1.00 42.25 218 LEU A C 1
ATOM 1716 O O . LEU A 1 218 ? 18.005 20.461 6.736 1.00 42.25 218 LEU A O 1
ATOM 1720 N N . GLU A 1 219 ? 17.548 20.735 4.545 1.00 40.94 219 GLU A N 1
ATOM 1721 C CA . GLU A 1 219 ? 17.435 22.189 4.611 1.00 40.94 219 GLU A CA 1
ATOM 1722 C C . GLU A 1 219 ? 16.129 22.562 5.329 1.00 40.94 219 GLU A C 1
ATOM 1724 O O . GLU A 1 219 ? 15.050 22.022 5.066 1.00 40.94 219 GLU A O 1
ATOM 1729 N N . THR A 1 220 ? 16.227 23.457 6.307 1.00 39.75 220 THR A N 1
ATOM 1730 C CA . THR A 1 220 ? 15.102 23.854 7.150 1.00 39.75 220 THR A CA 1
ATOM 1731 C C . THR A 1 220 ? 14.071 24.649 6.341 1.00 39.75 220 THR A C 1
ATOM 1733 O O . THR A 1 220 ? 14.391 25.668 5.738 1.00 39.75 220 THR A O 1
ATOM 1736 N N . GLY A 1 221 ? 12.805 24.210 6.360 1.00 42.25 221 GLY A N 1
ATOM 1737 C CA . GLY A 1 221 ? 11.661 25.001 5.879 1.00 42.25 221 GLY A CA 1
ATOM 1738 C C . GLY A 1 221 ? 10.812 24.387 4.761 1.00 42.25 221 GLY A C 1
ATOM 1739 O O . GLY A 1 221 ? 9.737 24.916 4.486 1.00 42.25 221 GLY A O 1
ATOM 1740 N N . GLN A 1 222 ? 11.224 23.273 4.147 1.00 42.19 222 GLN A N 1
ATOM 1741 C CA . GLN A 1 222 ? 10.392 22.557 3.170 1.00 42.19 222 GLN A CA 1
ATOM 1742 C C . GLN A 1 222 ? 9.674 21.369 3.819 1.00 42.19 222 GLN A C 1
ATOM 1744 O O . GLN A 1 222 ? 10.302 20.496 4.421 1.00 42.19 222 GLN A O 1
ATOM 1749 N N . VAL A 1 223 ? 8.342 21.323 3.702 1.00 49.62 223 VAL A N 1
ATOM 1750 C CA . VAL A 1 223 ? 7.552 20.187 4.189 1.00 49.62 223 VAL A CA 1
ATOM 1751 C C . VAL A 1 223 ? 7.292 19.215 3.044 1.00 49.62 223 VAL A C 1
ATOM 1753 O O . VAL A 1 223 ? 6.456 19.448 2.174 1.00 49.62 223 VAL A O 1
ATOM 1756 N N . TYR A 1 224 ? 8.044 18.116 3.025 1.00 59.12 224 TYR A N 1
ATOM 1757 C CA . TYR A 1 224 ? 7.931 17.100 1.983 1.00 59.12 224 TYR A CA 1
ATOM 1758 C C . TYR A 1 224 ? 6.829 16.099 2.309 1.00 59.12 224 TYR A C 1
ATOM 1760 O O . TYR A 1 224 ? 6.843 15.431 3.345 1.00 59.12 224 TYR A O 1
ATOM 1768 N N . ARG A 1 225 ? 5.898 15.950 1.366 1.00 73.19 225 ARG A N 1
ATOM 1769 C CA . ARG A 1 225 ? 4.797 14.989 1.447 1.00 73.19 225 ARG A CA 1
ATOM 1770 C C . ARG A 1 225 ? 5.266 13.585 1.073 1.00 73.19 225 ARG A C 1
ATOM 1772 O O . ARG A 1 225 ? 5.937 13.412 0.052 1.00 73.19 225 ARG A O 1
ATOM 1779 N N . SER A 1 226 ? 4.835 12.597 1.858 1.00 85.88 226 SER A N 1
ATOM 1780 C CA . SER A 1 226 ? 5.070 11.171 1.605 1.00 85.88 226 SER A CA 1
ATOM 1781 C C . SER A 1 226 ? 4.493 10.754 0.252 1.00 85.88 226 SER A C 1
ATOM 1783 O O . SER A 1 226 ? 3.536 11.376 -0.228 1.00 85.88 226 SER A O 1
ATOM 1785 N N . LEU A 1 227 ? 5.013 9.680 -0.356 1.00 91.38 227 LEU A N 1
ATOM 1786 C CA . LEU A 1 227 ? 4.445 9.151 -1.603 1.00 91.38 227 LEU A CA 1
ATOM 1787 C C . LEU A 1 227 ? 2.942 8.879 -1.449 1.00 91.38 227 LEU A C 1
ATOM 1789 O O . LEU A 1 227 ? 2.136 9.263 -2.297 1.00 91.38 227 LEU A O 1
ATOM 1793 N N . ALA A 1 228 ? 2.555 8.296 -0.317 1.00 91.81 228 ALA A N 1
ATOM 1794 C CA . ALA A 1 228 ? 1.161 8.029 -0.002 1.00 91.81 228 ALA A CA 1
ATOM 1795 C C . ALA A 1 228 ? 0.299 9.304 0.030 1.00 91.81 228 ALA A C 1
ATOM 1797 O O . ALA A 1 228 ? -0.801 9.324 -0.524 1.00 91.81 228 ALA A O 1
ATOM 1798 N N . SER A 1 229 ? 0.822 10.395 0.600 1.00 89.88 229 SER A N 1
ATOM 1799 C CA . SER A 1 229 ? 0.131 11.689 0.614 1.00 89.88 229 SER A CA 1
ATOM 1800 C C . SER A 1 229 ? -0.002 12.305 -0.775 1.00 89.88 229 SER A C 1
ATOM 1802 O O . SER A 1 229 ? -1.006 12.957 -1.068 1.00 89.88 229 SER A O 1
ATOM 1804 N N . ARG A 1 230 ? 1.002 12.125 -1.641 1.00 92.19 230 ARG A N 1
ATOM 1805 C CA . ARG A 1 230 ? 0.958 12.600 -3.032 1.00 92.19 230 ARG A CA 1
ATOM 1806 C C . ARG A 1 230 ? -0.088 11.834 -3.841 1.00 92.19 230 ARG A C 1
ATOM 1808 O O . ARG A 1 230 ? -0.874 12.466 -4.537 1.00 92.19 230 ARG A O 1
ATOM 1815 N N . LEU A 1 231 ? -0.175 10.513 -3.673 1.00 94.88 231 LEU A N 1
ATOM 1816 C CA . LEU A 1 231 ? -1.189 9.670 -4.319 1.00 94.88 231 LEU A CA 1
ATOM 1817 C C . LEU A 1 231 ? -2.616 10.030 -3.881 1.00 94.88 231 LEU A C 1
ATOM 1819 O O . LEU A 1 231 ? -3.489 10.210 -4.728 1.00 94.88 231 LEU A O 1
ATOM 1823 N N . VAL A 1 232 ? -2.856 10.221 -2.578 1.00 93.12 232 VAL A N 1
ATOM 1824 C CA . VAL A 1 232 ? -4.157 10.726 -2.096 1.00 93.12 232 VAL A CA 1
ATOM 1825 C C . VAL A 1 232 ? -4.422 12.134 -2.640 1.00 93.12 232 VAL A C 1
ATOM 1827 O O . VAL A 1 232 ? -5.520 12.435 -3.111 1.00 93.12 232 VAL A O 1
ATOM 1830 N N . GLY A 1 233 ? -3.396 12.991 -2.667 1.00 91.19 233 GLY A N 1
ATOM 1831 C CA . GLY A 1 233 ? -3.434 14.300 -3.318 1.00 91.19 233 GLY A CA 1
ATOM 1832 C C . GLY A 1 233 ? -3.859 14.227 -4.789 1.00 91.19 233 GLY A C 1
ATOM 1833 O O . GLY A 1 233 ? -4.660 15.056 -5.219 1.00 91.19 233 GLY A O 1
ATOM 1834 N N . ALA A 1 234 ? -3.440 13.188 -5.506 1.00 91.94 234 ALA A N 1
ATOM 1835 C CA . ALA A 1 234 ? -3.769 12.887 -6.898 1.00 91.94 234 ALA A CA 1
ATOM 1836 C C . ALA A 1 234 ? -5.071 12.075 -7.086 1.00 91.94 234 ALA A C 1
ATOM 1838 O O . ALA A 1 234 ? -5.241 11.398 -8.093 1.00 91.94 234 ALA A O 1
ATOM 1839 N N . ASN A 1 235 ? -6.012 12.164 -6.138 1.00 91.06 235 ASN A N 1
ATOM 1840 C CA . ASN A 1 235 ? -7.359 11.569 -6.195 1.00 91.06 235 ASN A CA 1
ATOM 1841 C C . ASN A 1 235 ? -7.431 10.044 -6.032 1.00 91.06 235 ASN A C 1
ATOM 1843 O O . ASN A 1 235 ? -8.502 9.473 -6.231 1.00 91.06 235 ASN A O 1
ATOM 1847 N N . VAL A 1 236 ? -6.369 9.380 -5.567 1.00 94.56 236 VAL A N 1
ATOM 1848 C CA . VAL A 1 236 ? -6.496 7.984 -5.122 1.00 94.56 236 VAL A CA 1
ATOM 1849 C C . VAL A 1 236 ? -7.327 7.951 -3.830 1.00 94.56 236 VAL A C 1
ATOM 1851 O O . VAL A 1 236 ? -6.927 8.572 -2.841 1.00 94.56 236 VAL A O 1
ATOM 1854 N N . PRO A 1 237 ? -8.472 7.240 -3.782 1.00 95.38 237 PRO A N 1
ATOM 1855 C CA . PRO A 1 237 ? -9.383 7.327 -2.638 1.00 95.38 237 PRO A CA 1
ATOM 1856 C C . PRO A 1 237 ? -8.774 6.870 -1.308 1.00 95.38 237 PRO A C 1
ATOM 1858 O O . PRO A 1 237 ? -9.041 7.470 -0.261 1.00 95.38 237 PRO A O 1
ATOM 1861 N N . ALA A 1 238 ? -7.964 5.811 -1.347 1.00 96.62 238 ALA A N 1
ATOM 1862 C CA . ALA A 1 238 ? -7.263 5.279 -0.190 1.00 96.62 238 ALA A CA 1
ATOM 1863 C C . ALA A 1 238 ? -5.889 4.730 -0.578 1.00 96.62 238 ALA A C 1
ATOM 1865 O O . ALA A 1 238 ? -5.740 4.042 -1.590 1.00 96.62 238 ALA A O 1
ATOM 1866 N N . VAL A 1 239 ? -4.902 4.994 0.272 1.00 97.81 239 VAL A N 1
ATOM 1867 C CA . VAL A 1 239 ? -3.545 4.473 0.136 1.00 97.81 239 VAL A CA 1
ATOM 1868 C C . VAL A 1 239 ? -3.118 3.839 1.451 1.00 97.81 239 VAL A C 1
ATOM 1870 O O . VAL A 1 239 ? -3.265 4.443 2.514 1.00 97.81 239 VAL A O 1
ATOM 1873 N N . ILE A 1 240 ? -2.583 2.624 1.380 1.00 98.19 240 ILE A N 1
ATOM 1874 C CA . ILE A 1 240 ? -1.860 2.002 2.488 1.00 98.19 240 ILE A CA 1
ATOM 1875 C C . ILE A 1 240 ? -0.376 2.087 2.177 1.00 98.19 240 ILE A C 1
ATOM 1877 O O . ILE A 1 240 ? 0.038 1.727 1.081 1.00 98.19 240 ILE A O 1
ATOM 1881 N N . ALA A 1 241 ? 0.417 2.559 3.129 1.00 95.06 241 ALA A N 1
ATOM 1882 C CA . ALA A 1 241 ? 1.853 2.737 2.964 1.00 95.06 241 ALA A CA 1
ATOM 1883 C C . ALA A 1 241 ? 2.610 2.331 4.226 1.00 95.06 241 ALA A C 1
ATOM 1885 O O . ALA A 1 241 ? 2.020 2.245 5.302 1.00 95.06 241 ALA A O 1
ATOM 1886 N N . MET A 1 242 ? 3.912 2.086 4.105 1.00 91.19 242 MET A N 1
ATOM 1887 C CA . MET A 1 242 ? 4.717 1.553 5.203 1.00 91.19 242 MET A CA 1
ATOM 1888 C C . MET A 1 242 ? 5.583 2.632 5.851 1.00 91.19 242 MET A C 1
ATOM 1890 O O . MET A 1 242 ? 6.272 3.395 5.175 1.00 91.19 242 MET A O 1
ATOM 1894 N N . GLN A 1 243 ? 5.594 2.665 7.184 1.00 84.69 243 GLN A N 1
ATOM 1895 C CA . GLN A 1 243 ? 6.499 3.529 7.952 1.00 84.69 243 GLN A CA 1
ATOM 1896 C C . GLN A 1 243 ? 7.937 3.005 7.994 1.00 84.69 243 GLN A C 1
ATOM 1898 O O . GLN A 1 243 ? 8.849 3.781 8.249 1.00 84.69 243 GLN A O 1
ATOM 1903 N N . LYS A 1 244 ? 8.127 1.693 7.808 1.00 83.56 244 LYS A N 1
ATOM 1904 C CA . LYS A 1 244 ? 9.401 0.956 7.844 1.00 83.56 244 LYS A CA 1
ATOM 1905 C C . LYS A 1 244 ? 9.289 -0.300 6.976 1.00 83.56 244 LYS A C 1
ATOM 1907 O O . LYS A 1 244 ? 8.224 -0.568 6.429 1.00 83.56 244 LYS A O 1
ATOM 1912 N N . ASN A 1 245 ? 10.368 -1.070 6.869 1.00 81.06 245 ASN A N 1
ATOM 1913 C CA . ASN A 1 245 ? 10.314 -2.386 6.242 1.00 81.06 245 ASN A CA 1
ATOM 1914 C C . ASN A 1 245 ? 9.357 -3.316 7.005 1.00 81.06 245 ASN A C 1
ATOM 1916 O O . ASN A 1 245 ? 9.491 -3.459 8.222 1.00 81.06 245 ASN A O 1
ATOM 1920 N N . ILE A 1 246 ? 8.416 -3.944 6.297 1.00 82.75 246 ILE A N 1
ATOM 1921 C CA . ILE A 1 246 ? 7.505 -4.934 6.870 1.00 82.7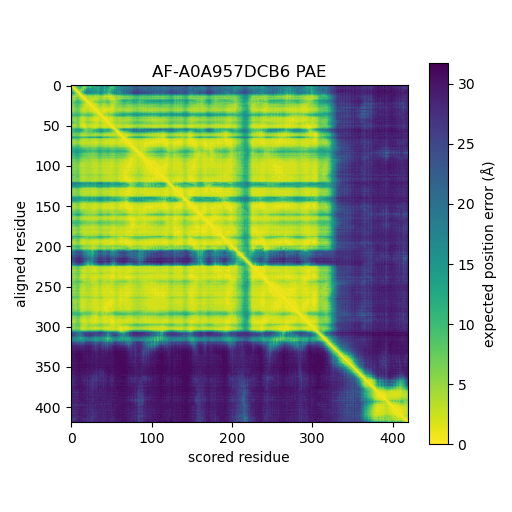5 246 ILE A CA 1
ATOM 1922 C C . ILE A 1 246 ? 8.121 -6.336 6.717 1.00 82.75 246 ILE A C 1
ATOM 1924 O O . ILE A 1 246 ? 8.433 -6.745 5.601 1.00 82.75 246 ILE A O 1
ATOM 1928 N N . PRO A 1 247 ? 8.324 -7.091 7.810 1.00 86.31 247 PRO A N 1
ATOM 1929 C CA . PRO A 1 247 ? 8.787 -8.474 7.728 1.00 86.31 247 PRO A CA 1
ATOM 1930 C C . PRO A 1 247 ? 7.833 -9.367 6.921 1.00 86.31 247 PRO A C 1
ATOM 1932 O O . PRO A 1 247 ? 6.620 -9.169 6.959 1.00 86.31 247 PRO A O 1
ATOM 1935 N N . ILE A 1 248 ? 8.366 -10.379 6.227 1.00 83.38 248 ILE A N 1
ATOM 1936 C CA . ILE A 1 248 ? 7.584 -11.261 5.337 1.00 83.38 248 ILE A CA 1
ATOM 1937 C C . ILE A 1 248 ? 6.439 -11.997 6.060 1.00 83.38 248 ILE A C 1
ATOM 1939 O O . ILE A 1 248 ? 5.365 -12.202 5.500 1.00 83.38 248 ILE A O 1
ATOM 1943 N N . ASP A 1 249 ? 6.632 -12.370 7.325 1.00 84.69 249 ASP A N 1
ATOM 1944 C CA . ASP A 1 249 ? 5.609 -13.010 8.155 1.00 84.69 249 ASP A CA 1
ATOM 1945 C C . ASP A 1 249 ? 4.467 -12.042 8.493 1.00 84.69 24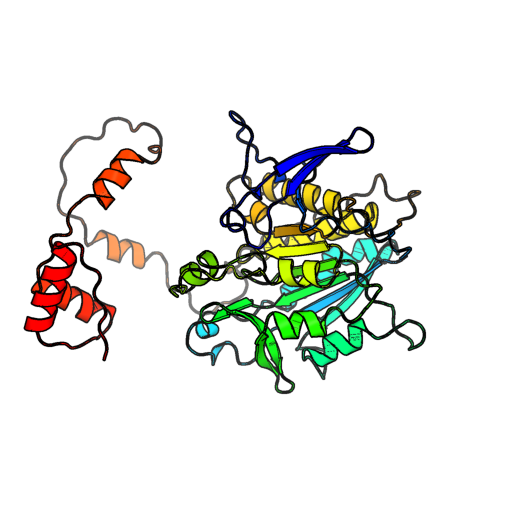9 ASP A C 1
ATOM 1947 O O . ASP A 1 249 ? 3.291 -12.404 8.390 1.00 84.69 249 ASP A O 1
ATOM 1951 N N . ALA A 1 250 ? 4.797 -10.788 8.807 1.00 88.50 250 ALA A N 1
ATOM 1952 C CA . ALA A 1 250 ? 3.817 -9.722 8.970 1.00 88.50 250 ALA A CA 1
ATOM 1953 C C . ALA A 1 250 ? 3.122 -9.377 7.640 1.00 88.50 250 ALA A C 1
ATOM 1955 O O . ALA A 1 250 ? 1.907 -9.187 7.629 1.00 88.50 250 ALA A O 1
ATOM 1956 N N . ALA A 1 251 ? 3.845 -9.360 6.515 1.00 88.81 251 ALA A N 1
ATOM 1957 C CA . ALA A 1 251 ? 3.288 -9.135 5.178 1.00 88.81 251 ALA A CA 1
ATOM 1958 C C . ALA A 1 251 ? 2.289 -10.233 4.778 1.00 88.81 251 ALA A C 1
ATOM 1960 O O . ALA A 1 251 ? 1.259 -9.945 4.161 1.00 88.81 251 ALA A O 1
ATOM 1961 N N . GLN A 1 252 ? 2.533 -11.479 5.197 1.00 88.62 252 GLN A N 1
ATOM 1962 C CA . GLN A 1 252 ? 1.576 -12.565 5.025 1.00 88.62 252 GLN A CA 1
ATOM 1963 C C . GLN A 1 252 ? 0.284 -12.323 5.799 1.00 88.62 252 GLN A C 1
ATOM 1965 O O . GLN A 1 252 ? -0.800 -12.391 5.210 1.00 88.62 252 GLN A O 1
ATOM 1970 N N . VAL A 1 253 ? 0.388 -12.064 7.107 1.00 90.75 253 VAL A N 1
ATOM 1971 C CA . VAL A 1 253 ? -0.788 -11.791 7.945 1.00 90.75 253 VAL A CA 1
ATOM 1972 C C . VAL A 1 253 ? -1.538 -10.591 7.386 1.00 90.75 253 VAL A C 1
ATOM 1974 O O . VAL A 1 253 ? -2.752 -10.666 7.213 1.00 90.75 253 VAL A O 1
ATOM 1977 N N . PHE A 1 254 ? -0.814 -9.533 7.013 1.00 94.81 254 PHE A N 1
ATOM 1978 C CA . PHE A 1 254 ? -1.371 -8.351 6.377 1.00 94.81 254 PHE A CA 1
ATOM 1979 C C . PHE A 1 254 ? -2.158 -8.708 5.115 1.00 94.81 254 PHE A C 1
ATOM 1981 O O . PHE A 1 254 ? -3.347 -8.422 5.050 1.00 94.81 254 PHE A O 1
ATOM 1988 N N . THR A 1 255 ? -1.538 -9.369 4.136 1.00 94.62 255 THR A N 1
ATOM 1989 C CA . THR A 1 255 ? -2.156 -9.626 2.827 1.00 94.62 255 THR A CA 1
ATOM 1990 C C . THR A 1 255 ? -3.377 -10.532 2.953 1.00 94.62 255 THR A C 1
ATOM 1992 O O . THR A 1 255 ? -4.442 -10.204 2.433 1.00 94.62 255 THR A O 1
ATOM 1995 N N . GLN A 1 256 ? -3.268 -11.635 3.700 1.00 92.62 256 GLN A N 1
ATOM 1996 C CA . GLN A 1 256 ? -4.402 -12.538 3.928 1.00 92.62 256 GLN A CA 1
ATOM 1997 C C . GLN A 1 256 ? -5.547 -11.812 4.616 1.00 92.62 256 GLN A C 1
ATOM 1999 O O . GLN A 1 256 ? -6.709 -11.918 4.209 1.00 92.62 256 GLN A O 1
ATOM 2004 N N . ARG A 1 257 ? -5.213 -11.056 5.664 1.00 93.25 257 ARG A N 1
ATOM 2005 C CA . ARG A 1 257 ? -6.227 -10.435 6.484 1.00 93.25 257 ARG A CA 1
ATOM 2006 C C . ARG A 1 257 ? -6.930 -9.294 5.765 1.00 93.25 257 ARG A C 1
ATOM 2008 O O . ARG A 1 257 ? -8.161 -9.247 5.692 1.00 93.25 257 ARG A O 1
ATOM 2015 N N . PHE A 1 258 ? -6.134 -8.390 5.228 1.00 97.19 258 PHE A N 1
ATOM 2016 C CA . PHE A 1 258 ? -6.601 -7.170 4.612 1.00 97.19 258 PHE A CA 1
ATOM 2017 C C . PHE A 1 258 ? -7.498 -7.465 3.410 1.00 97.19 258 PHE A C 1
ATOM 2019 O O . PHE A 1 258 ? -8.637 -6.997 3.368 1.00 97.19 258 PHE A O 1
ATOM 2026 N N . TYR A 1 259 ? -7.039 -8.295 2.466 1.00 96.62 259 TYR A N 1
ATOM 2027 C CA . TYR A 1 259 ? -7.837 -8.622 1.283 1.00 96.62 259 TYR A CA 1
ATOM 2028 C C . TYR A 1 259 ? -9.072 -9.453 1.628 1.00 96.62 259 TYR A C 1
ATOM 2030 O O . TYR A 1 259 ? -10.132 -9.228 1.042 1.00 96.62 259 TYR A O 1
ATOM 2038 N N . GLY A 1 260 ? -8.985 -10.337 2.629 1.00 93.06 260 GLY A N 1
ATOM 2039 C CA . GLY A 1 260 ? -10.140 -11.073 3.138 1.00 93.06 260 GLY A CA 1
ATOM 2040 C C . GLY A 1 260 ? -11.260 -10.148 3.616 1.00 93.06 260 GLY A C 1
ATOM 2041 O O . GLY A 1 260 ? -12.398 -10.259 3.155 1.00 93.06 260 GLY A O 1
ATOM 2042 N N . ASP A 1 261 ? -10.951 -9.188 4.491 1.00 92.12 261 ASP A N 1
ATOM 2043 C CA . ASP A 1 261 ? -11.956 -8.243 4.987 1.00 92.12 261 ASP A CA 1
ATOM 2044 C C . ASP A 1 261 ? -12.391 -7.203 3.950 1.00 92.12 261 ASP A C 1
ATOM 2046 O O . ASP A 1 261 ? -13.561 -6.795 3.945 1.00 92.12 261 ASP A O 1
ATOM 2050 N N . LEU A 1 262 ? -11.495 -6.792 3.050 1.00 94.75 262 LEU A N 1
ATOM 2051 C CA . LEU A 1 262 ? -11.823 -5.878 1.960 1.00 94.75 262 LEU A CA 1
ATOM 2052 C C . LEU A 1 262 ? -12.812 -6.525 0.984 1.00 94.75 262 LEU A C 1
ATOM 2054 O O . LEU A 1 262 ? -13.842 -5.927 0.679 1.00 94.75 262 LEU A O 1
ATOM 2058 N N . ALA A 1 263 ? -12.563 -7.764 0.554 1.00 92.00 263 ALA A N 1
ATOM 2059 C CA . ALA A 1 263 ? -13.460 -8.522 -0.319 1.00 92.00 263 ALA A CA 1
ATOM 2060 C C . ALA A 1 263 ? -14.839 -8.751 0.317 1.00 92.00 263 ALA A C 1
ATOM 2062 O O . ALA A 1 263 ? -15.872 -8.771 -0.367 1.00 92.00 263 ALA A O 1
ATOM 2063 N N . ARG A 1 264 ? -14.848 -8.933 1.640 1.00 87.12 264 ARG A N 1
ATOM 2064 C CA . ARG A 1 264 ? -16.032 -9.222 2.445 1.00 87.12 264 ARG A CA 1
ATOM 2065 C C . ARG A 1 264 ? -16.926 -8.002 2.648 1.00 87.12 264 ARG A C 1
ATOM 2067 O O . ARG A 1 264 ? -18.141 -8.096 2.506 1.00 87.12 264 ARG A O 1
ATOM 2074 N N . SER A 1 265 ? -16.325 -6.865 2.991 1.00 88.06 265 SER A N 1
ATOM 2075 C CA . SER A 1 265 ? -17.046 -5.663 3.428 1.00 88.06 265 SER A CA 1
ATOM 2076 C C . SER A 1 265 ? -17.066 -4.535 2.394 1.00 88.06 265 SER A C 1
ATOM 2078 O O . SER A 1 265 ? -17.922 -3.653 2.472 1.00 88.06 265 SER A O 1
ATOM 2080 N N . GLY A 1 266 ? -16.131 -4.544 1.442 1.00 92.25 266 GLY A N 1
ATOM 2081 C CA . GLY A 1 266 ? -15.862 -3.429 0.533 1.00 92.25 266 GLY A CA 1
ATOM 2082 C C . GLY A 1 266 ? -15.286 -2.196 1.234 1.00 92.25 266 GLY A C 1
ATOM 2083 O O . GLY A 1 266 ? -15.253 -1.116 0.644 1.00 92.25 266 GLY A O 1
ATOM 2084 N N . ARG A 1 267 ? -14.880 -2.329 2.505 1.00 93.50 267 ARG A N 1
ATOM 2085 C CA . ARG A 1 267 ? -14.477 -1.226 3.375 1.00 93.50 267 ARG A CA 1
ATOM 2086 C C . ARG A 1 267 ? -13.005 -1.314 3.759 1.00 93.50 267 ARG A C 1
ATOM 2088 O O . ARG A 1 267 ? -12.608 -2.226 4.480 1.00 93.50 267 ARG A O 1
ATOM 2095 N N . VAL A 1 268 ? -12.213 -0.340 3.320 1.00 96.44 268 VAL A N 1
ATOM 2096 C CA . VAL A 1 268 ? -10.764 -0.306 3.571 1.00 96.44 268 VAL A CA 1
ATOM 2097 C C . VAL A 1 268 ? -10.431 0.015 5.027 1.00 96.44 268 VAL A C 1
ATOM 2099 O O . VAL A 1 268 ? -9.523 -0.578 5.599 1.00 96.44 268 VAL A O 1
ATOM 2102 N N . ASP A 1 269 ? -11.211 0.896 5.654 1.00 93.75 269 ASP A N 1
ATOM 2103 C CA . ASP A 1 269 ? -11.046 1.306 7.051 1.00 93.75 269 ASP A CA 1
ATOM 2104 C C . ASP A 1 269 ? -11.201 0.120 8.015 1.00 93.75 269 ASP A C 1
ATOM 2106 O O . ASP A 1 269 ? -10.348 -0.119 8.870 1.00 93.75 269 ASP A O 1
ATOM 2110 N N . MET A 1 270 ? -12.256 -0.674 7.828 1.00 91.62 270 MET A N 1
ATOM 2111 C CA . MET A 1 270 ? -12.509 -1.887 8.606 1.00 91.62 270 MET A CA 1
ATOM 2112 C C . MET A 1 270 ? -11.497 -2.996 8.310 1.00 91.62 270 MET A C 1
ATOM 2114 O O . MET A 1 270 ? -11.054 -3.665 9.242 1.00 91.62 270 MET A O 1
ATOM 2118 N N . ALA A 1 271 ? -11.116 -3.182 7.041 1.00 94.94 271 ALA A N 1
ATOM 2119 C CA . ALA A 1 271 ? -10.094 -4.156 6.669 1.00 94.94 271 ALA A CA 1
ATOM 2120 C C . ALA A 1 271 ? -8.753 -3.842 7.342 1.00 94.94 271 ALA A C 1
ATOM 2122 O O . ALA A 1 271 ? -8.108 -4.735 7.892 1.00 94.94 271 ALA A O 1
ATOM 2123 N N . MET A 1 272 ? -8.366 -2.566 7.382 1.00 96.44 272 MET A N 1
ATOM 2124 C CA . MET A 1 272 ? -7.148 -2.129 8.055 1.00 96.44 272 MET A CA 1
ATOM 2125 C C . MET A 1 272 ? -7.214 -2.340 9.573 1.00 96.44 272 MET A C 1
ATOM 2127 O O . MET A 1 272 ? -6.256 -2.833 10.166 1.00 96.44 272 MET A O 1
ATOM 2131 N N . ALA A 1 273 ? -8.343 -2.006 10.206 1.00 92.75 273 ALA A N 1
ATOM 2132 C CA . ALA A 1 273 ? -8.529 -2.169 11.649 1.00 92.75 273 ALA A CA 1
ATOM 2133 C C . ALA A 1 273 ? -8.392 -3.631 12.092 1.00 92.75 273 ALA A C 1
ATOM 2135 O O . ALA A 1 273 ? -7.665 -3.935 13.037 1.00 92.75 273 ALA A O 1
ATOM 2136 N N . ALA A 1 274 ? -9.041 -4.543 11.369 1.00 91.56 274 ALA A N 1
ATOM 2137 C CA . ALA A 1 274 ? -8.942 -5.968 11.640 1.00 91.56 274 ALA A CA 1
ATOM 2138 C C . ALA A 1 274 ? -7.537 -6.520 11.351 1.00 91.56 274 ALA A C 1
ATOM 2140 O O . ALA A 1 274 ? -7.039 -7.364 12.089 1.00 91.56 274 ALA A O 1
ATOM 2141 N N . THR A 1 275 ? -6.861 -5.987 10.331 1.00 94.62 275 THR A N 1
ATOM 2142 C CA . THR A 1 275 ? -5.470 -6.342 10.022 1.00 94.62 275 THR A CA 1
ATOM 2143 C C . THR A 1 275 ? -4.506 -5.945 11.131 1.00 94.62 275 THR A C 1
ATOM 2145 O O . THR A 1 275 ? -3.728 -6.780 11.585 1.00 94.62 275 THR A O 1
ATOM 2148 N N . ARG A 1 276 ? -4.577 -4.703 11.627 1.00 94.81 276 ARG A N 1
ATOM 2149 C CA . ARG A 1 276 ? -3.745 -4.282 12.765 1.00 94.81 276 ARG A CA 1
ATOM 2150 C C . ARG A 1 276 ? -4.066 -5.067 14.026 1.00 94.81 276 ARG A C 1
ATOM 2152 O O . ARG A 1 276 ? -3.152 -5.390 14.773 1.00 94.81 276 ARG A O 1
ATOM 2159 N N . HIS A 1 277 ? -5.340 -5.381 14.255 1.00 92.69 277 HIS A N 1
ATOM 2160 C CA . HIS A 1 277 ? -5.751 -6.193 15.393 1.00 92.69 277 HIS A CA 1
ATOM 2161 C C . HIS A 1 277 ? -5.115 -7.590 15.370 1.00 92.69 277 HIS A C 1
ATOM 2163 O O . HIS A 1 277 ? -4.559 -8.019 16.381 1.00 92.69 277 HIS A O 1
ATOM 2169 N N . ASP A 1 278 ? -5.154 -8.273 14.224 1.00 91.12 278 ASP A N 1
ATOM 2170 C CA . ASP A 1 278 ? -4.566 -9.606 14.072 1.00 91.12 278 ASP A CA 1
ATOM 2171 C C . ASP A 1 278 ? -3.026 -9.552 14.174 1.00 91.12 278 ASP A C 1
ATOM 2173 O O . ASP A 1 278 ? -2.435 -10.392 14.851 1.00 91.12 278 ASP A O 1
ATOM 2177 N N . LEU A 1 279 ? -2.374 -8.539 13.582 1.00 91.00 279 LEU A N 1
ATOM 2178 C CA . LEU A 1 279 ? -0.924 -8.322 13.722 1.00 91.00 279 LEU A CA 1
ATOM 2179 C C . LEU A 1 279 ? -0.518 -8.076 15.185 1.00 91.00 279 LEU A C 1
ATOM 2181 O O . LEU A 1 279 ? 0.423 -8.697 15.674 1.00 91.00 279 LEU A O 1
ATOM 2185 N N . TYR A 1 280 ? -1.251 -7.212 15.894 1.00 90.44 280 TYR A N 1
ATOM 2186 C CA . TYR A 1 280 ? -1.010 -6.919 17.308 1.00 90.44 280 TYR A CA 1
ATOM 2187 C C . TYR A 1 280 ? -1.221 -8.157 18.175 1.00 90.44 280 TYR A C 1
ATOM 2189 O O . TYR A 1 280 ? -0.396 -8.468 19.017 1.00 90.44 280 TYR A O 1
ATOM 2197 N N . THR A 1 281 ? -2.298 -8.909 17.951 1.00 87.62 281 THR A N 1
ATOM 2198 C CA . THR A 1 281 ? -2.598 -10.109 18.749 1.00 87.62 281 THR A CA 1
ATOM 2199 C C . THR A 1 281 ? -1.576 -11.221 18.512 1.00 87.62 281 THR A C 1
ATOM 2201 O O . THR A 1 281 ? -1.271 -11.981 19.427 1.00 87.62 281 THR A O 1
ATOM 2204 N N . ALA A 1 282 ? -1.024 -11.317 17.299 1.00 83.62 282 ALA A N 1
ATOM 2205 C CA . ALA A 1 282 ? 0.020 -12.284 16.986 1.00 83.62 282 ALA A CA 1
ATOM 2206 C C . ALA A 1 282 ? 1.350 -11.966 17.689 1.00 83.62 282 ALA A C 1
ATOM 2208 O O . ALA A 1 282 ? 2.043 -12.897 18.102 1.00 83.62 282 ALA A O 1
ATOM 2209 N N . GLN A 1 283 ? 1.718 -10.683 17.795 1.00 81.69 283 GLN A N 1
ATOM 2210 C CA . GLN A 1 283 ? 2.954 -10.222 18.438 1.00 81.69 283 GLN A CA 1
ATOM 2211 C C . GLN A 1 283 ? 2.753 -8.830 19.086 1.00 81.69 283 GLN A C 1
ATOM 2213 O O . GLN A 1 283 ? 3.115 -7.822 18.473 1.00 81.69 283 GLN A O 1
ATOM 2218 N N . PRO A 1 284 ? 2.201 -8.739 20.313 1.00 79.88 284 PRO A N 1
ATOM 2219 C CA . PRO A 1 284 ? 1.869 -7.450 20.939 1.00 79.88 284 PRO A CA 1
ATOM 2220 C C . PRO A 1 284 ? 3.081 -6.535 21.150 1.00 79.88 284 PRO A C 1
ATOM 2222 O O . PRO A 1 284 ? 2.987 -5.326 20.942 1.00 79.88 284 PRO A O 1
ATOM 2225 N N . ASP A 1 285 ? 4.230 -7.131 21.480 1.00 78.81 285 ASP A N 1
ATOM 2226 C CA . ASP A 1 285 ? 5.495 -6.427 21.735 1.00 78.81 285 ASP A CA 1
ATOM 2227 C C . ASP A 1 285 ? 6.220 -5.998 20.445 1.00 78.81 285 ASP A C 1
ATOM 2229 O O . ASP A 1 285 ? 7.226 -5.289 20.478 1.00 78.81 285 ASP A O 1
ATOM 2233 N N . SER A 1 286 ? 5.730 -6.434 19.282 1.00 83.62 286 SER A N 1
ATOM 2234 C CA . SER A 1 286 ? 6.306 -6.099 17.982 1.00 83.62 286 SER A CA 1
ATOM 2235 C C . SER A 1 286 ? 5.785 -4.752 17.494 1.00 83.62 286 SER A C 1
ATOM 2237 O O . SER A 1 286 ? 4.607 -4.458 17.624 1.00 83.62 286 SER A O 1
ATOM 2239 N N . TRP A 1 287 ? 6.612 -3.942 16.832 1.00 85.25 287 TRP A N 1
ATOM 2240 C CA . TRP A 1 287 ? 6.144 -2.716 16.158 1.00 85.25 287 TRP A CA 1
ATOM 2241 C C . TRP A 1 287 ? 5.457 -2.967 14.809 1.00 85.25 287 TRP A C 1
ATOM 2243 O O . TRP A 1 287 ? 4.936 -2.035 14.194 1.00 85.25 287 TRP A O 1
ATOM 2253 N N . THR A 1 288 ? 5.444 -4.212 14.331 1.00 86.12 288 THR A N 1
ATOM 2254 C CA . THR A 1 288 ? 4.987 -4.571 12.978 1.00 86.12 288 THR A CA 1
ATOM 2255 C C . THR A 1 288 ? 3.536 -4.189 12.685 1.00 86.12 288 THR A C 1
ATOM 2257 O O . THR A 1 288 ? 3.234 -3.778 11.565 1.00 86.12 288 THR A O 1
ATOM 2260 N N . TRP A 1 289 ? 2.646 -4.224 13.681 1.00 91.06 289 TRP A N 1
ATOM 2261 C CA . TRP A 1 289 ? 1.242 -3.822 13.527 1.00 91.06 289 TRP A CA 1
ATOM 2262 C C . TRP A 1 289 ? 1.062 -2.323 13.234 1.00 91.06 289 TRP A C 1
ATOM 2264 O O . TRP A 1 289 ? 0.063 -1.932 12.626 1.00 91.06 289 TRP A O 1
ATOM 2274 N N . GLY A 1 290 ? 2.016 -1.485 13.650 1.00 89.81 290 GLY A N 1
ATOM 2275 C CA . GLY A 1 290 ? 2.000 -0.037 13.435 1.00 89.81 290 GLY A CA 1
ATOM 2276 C C . GLY A 1 290 ? 2.659 0.398 12.124 1.00 89.81 290 GLY A C 1
ATOM 2277 O O . GLY A 1 290 ? 2.484 1.542 11.713 1.00 89.81 290 GLY A O 1
ATOM 2278 N N . ILE A 1 291 ? 3.381 -0.502 11.443 1.00 91.25 291 ILE A N 1
ATOM 2279 C CA . ILE A 1 291 ? 4.076 -0.213 10.178 1.00 91.25 291 ILE A CA 1
ATOM 2280 C C . ILE A 1 291 ? 3.113 0.216 9.060 1.00 91.25 291 ILE A C 1
ATOM 2282 O O . ILE A 1 291 ? 3.374 1.258 8.453 1.00 91.25 291 ILE A O 1
ATOM 2286 N N . PRO A 1 292 ? 2.030 -0.525 8.750 1.00 94.56 292 PRO A N 1
ATOM 2287 C CA . PRO A 1 292 ? 1.114 -0.128 7.690 1.00 94.56 292 PRO A CA 1
ATOM 2288 C C . PRO A 1 292 ? 0.205 1.022 8.152 1.00 94.56 292 PRO A C 1
ATOM 2290 O O . PRO A 1 292 ? -0.488 0.947 9.173 1.00 94.56 292 PRO A O 1
ATOM 2293 N N . VAL A 1 293 ? 0.180 2.097 7.370 1.00 93.62 293 VAL A N 1
ATOM 2294 C CA . VAL A 1 293 ? -0.587 3.330 7.588 1.00 93.62 293 VAL A CA 1
ATOM 2295 C C . VAL A 1 293 ? -1.632 3.471 6.503 1.00 93.62 293 VAL A C 1
ATOM 2297 O O . VAL A 1 293 ? -1.290 3.517 5.329 1.00 93.62 293 VAL A O 1
ATOM 2300 N N . LEU A 1 294 ? -2.899 3.587 6.901 1.00 96.12 294 LEU A N 1
ATOM 2301 C CA . LEU A 1 294 ? -3.994 3.926 5.998 1.00 96.12 294 LEU A CA 1
ATOM 2302 C C . LEU A 1 294 ? -4.190 5.444 5.954 1.00 96.12 294 LEU A C 1
ATOM 2304 O O . LEU A 1 294 ? -4.503 6.063 6.977 1.00 96.12 294 LEU A O 1
ATOM 2308 N N . ILE A 1 295 ? -4.061 6.010 4.757 1.00 94.19 295 ILE A N 1
ATOM 2309 C CA . ILE A 1 295 ? -4.376 7.400 4.430 1.00 94.19 295 ILE A CA 1
ATOM 2310 C C . ILE A 1 295 ? -5.563 7.407 3.467 1.00 94.19 295 ILE A C 1
ATOM 2312 O O . ILE A 1 295 ? -5.563 6.686 2.471 1.00 94.19 295 ILE A O 1
ATOM 2316 N N . MET A 1 296 ? -6.582 8.214 3.751 1.00 93.50 296 MET A N 1
ATOM 2317 C CA . MET A 1 296 ? -7.758 8.358 2.891 1.00 93.50 296 MET A CA 1
ATOM 2318 C C . MET A 1 296 ? -7.990 9.817 2.506 1.00 93.50 296 MET A C 1
ATOM 2320 O O . MET A 1 296 ? -7.799 10.719 3.323 1.00 93.50 296 MET A O 1
ATOM 2324 N N . GLY A 1 297 ? -8.453 10.036 1.273 1.00 90.94 297 GLY A N 1
ATOM 2325 C CA . GLY A 1 297 ? -8.881 11.356 0.785 1.00 90.94 297 GLY A CA 1
ATOM 2326 C C . GLY A 1 297 ? -10.330 11.711 1.141 1.00 90.94 297 GLY A C 1
ATOM 2327 O O . GLY A 1 297 ? -10.756 12.852 0.962 1.00 90.94 297 GLY A O 1
ATOM 2328 N N . GLN A 1 298 ? -11.088 10.733 1.647 1.00 88.00 298 GLN A N 1
ATOM 2329 C CA . GLN A 1 298 ? -12.510 10.836 1.978 1.00 88.00 298 GLN A CA 1
ATOM 2330 C C . GLN A 1 298 ? -12.829 10.203 3.339 1.00 88.00 298 GLN A C 1
ATOM 2332 O O . GLN A 1 298 ? -12.093 9.356 3.847 1.00 88.00 298 GLN A O 1
ATOM 2337 N N . GLN A 1 299 ? -13.942 10.621 3.948 1.00 85.44 299 GLN A N 1
ATOM 2338 C CA . GLN A 1 299 ? -14.333 10.160 5.285 1.00 85.44 299 GLN A CA 1
ATOM 2339 C C . GLN A 1 299 ? -14.912 8.739 5.289 1.00 85.44 299 GLN A C 1
ATOM 2341 O O . GLN A 1 299 ? -14.695 7.998 6.248 1.00 85.44 299 GLN A O 1
ATOM 2346 N N . ASP A 1 300 ? -15.643 8.347 4.243 1.00 86.56 300 ASP A N 1
ATOM 2347 C CA . ASP A 1 300 ? -16.215 7.005 4.144 1.00 86.56 300 ASP A CA 1
ATOM 2348 C C . ASP A 1 300 ? -15.209 6.045 3.494 1.00 86.56 300 ASP A C 1
ATOM 2350 O O . ASP A 1 300 ? -14.925 6.131 2.305 1.00 86.56 300 ASP A O 1
ATOM 2354 N N . GLY A 1 301 ? -14.698 5.079 4.260 1.00 90.25 301 GLY A N 1
ATOM 2355 C CA . GLY A 1 301 ? -13.807 4.036 3.743 1.00 90.25 301 GLY A CA 1
ATOM 2356 C C . GLY A 1 301 ? -14.481 2.969 2.867 1.00 90.25 301 GLY A C 1
ATOM 2357 O O . GLY A 1 301 ? -13.891 1.911 2.655 1.00 90.25 301 GLY A O 1
ATOM 2358 N N . LYS A 1 302 ? -15.722 3.165 2.400 1.00 92.94 302 LYS A N 1
ATOM 2359 C CA . LYS A 1 302 ? -16.397 2.218 1.498 1.00 92.94 302 LYS A CA 1
ATOM 2360 C C . LYS A 1 302 ? -15.909 2.408 0.063 1.00 92.94 302 LYS A C 1
ATOM 2362 O O . LYS A 1 302 ? -16.441 3.228 -0.672 1.00 92.94 302 LYS A O 1
ATOM 2367 N N . LEU A 1 303 ? -14.932 1.606 -0.341 1.00 95.00 303 LEU A N 1
ATOM 2368 C CA . LEU A 1 303 ? -14.383 1.646 -1.696 1.00 95.00 303 LEU A CA 1
ATOM 2369 C C . LEU A 1 303 ? -15.216 0.836 -2.691 1.00 95.00 303 LEU A C 1
ATOM 2371 O O . LEU A 1 303 ? -15.309 1.212 -3.856 1.00 95.00 303 LEU A O 1
ATOM 2375 N N . PHE A 1 304 ? -15.830 -0.259 -2.231 1.00 95.19 304 PHE A N 1
ATOM 2376 C CA . PHE A 1 304 ? -16.541 -1.204 -3.092 1.00 95.19 304 PHE A CA 1
ATOM 2377 C C . PHE A 1 304 ? -17.957 -1.483 -2.596 1.00 95.19 304 PHE A C 1
ATOM 2379 O O . PHE A 1 304 ? -18.222 -1.622 -1.395 1.00 95.19 304 PHE A O 1
ATOM 2386 N N . ALA A 1 305 ? -18.882 -1.615 -3.536 1.00 91.75 305 ALA A N 1
ATOM 2387 C CA . ALA A 1 305 ? -20.216 -2.117 -3.276 1.00 91.75 305 ALA A CA 1
ATOM 2388 C C . ALA A 1 305 ? -20.232 -3.650 -3.385 1.00 91.75 305 ALA A C 1
ATOM 2390 O O . ALA A 1 305 ? -20.309 -4.256 -4.453 1.00 91.75 305 ALA A O 1
ATOM 2391 N N . VAL A 1 306 ? -20.122 -4.310 -2.232 1.00 82.88 306 VAL A N 1
ATOM 2392 C CA . VAL A 1 306 ? -20.160 -5.774 -2.144 1.00 82.88 306 VAL A CA 1
ATOM 2393 C C . VAL A 1 306 ? -21.578 -6.267 -1.833 1.00 82.88 306 VAL A C 1
ATOM 2395 O O . VAL A 1 306 ? -22.258 -5.738 -0.952 1.00 82.88 306 VAL A O 1
ATOM 2398 N N . LYS A 1 307 ? -22.033 -7.303 -2.548 1.00 74.00 307 LYS A N 1
ATOM 2399 C CA . LYS A 1 307 ? -23.326 -7.963 -2.314 1.00 74.00 307 LYS A CA 1
ATOM 2400 C C . LYS A 1 307 ? -23.235 -8.742 -1.002 1.00 74.00 307 LYS A C 1
ATOM 2402 O O . LYS A 1 307 ? -22.352 -9.577 -0.825 1.00 74.00 307 LYS A O 1
ATOM 2407 N N . ARG A 1 308 ? -24.130 -8.422 -0.067 1.00 59.81 308 ARG A N 1
ATOM 2408 C CA . ARG A 1 308 ? -24.023 -8.790 1.356 1.00 59.81 308 ARG A CA 1
ATOM 2409 C C . ARG A 1 308 ? -24.427 -10.236 1.683 1.00 59.81 308 ARG A C 1
ATOM 2411 O O . ARG A 1 308 ? -24.108 -10.708 2.765 1.00 59.81 308 ARG A O 1
ATOM 2418 N N . GLN A 1 309 ? -25.107 -10.936 0.775 1.00 55.22 309 GLN A N 1
ATOM 2419 C CA . GLN A 1 309 ? -25.875 -12.145 1.110 1.00 55.22 309 GLN A CA 1
ATOM 2420 C C . GLN A 1 309 ? -25.055 -13.382 1.546 1.00 55.22 309 GLN A C 1
ATOM 2422 O O . GLN A 1 309 ? -25.633 -14.247 2.188 1.00 55.22 309 GLN A O 1
ATOM 2427 N N . GLU A 1 310 ? -23.735 -13.450 1.315 1.00 52.47 310 GLU A N 1
ATOM 2428 C CA . GLU A 1 310 ? -22.898 -14.620 1.692 1.00 52.47 310 GLU A CA 1
ATOM 2429 C C . GLU A 1 310 ? -21.657 -14.281 2.546 1.00 52.47 310 GLU A C 1
ATOM 2431 O O . GLU A 1 310 ? -20.864 -15.156 2.894 1.00 52.47 310 GLU A O 1
ATOM 2436 N N . LYS A 1 311 ? -21.444 -13.001 2.876 1.00 57.84 311 LYS A N 1
ATOM 2437 C CA . LYS A 1 311 ? -20.133 -12.491 3.318 1.00 57.84 311 LYS A CA 1
ATOM 2438 C C . LYS A 1 311 ? -19.998 -12.283 4.830 1.00 57.84 311 LYS A C 1
ATOM 2440 O O . LYS A 1 311 ? -18.894 -12.069 5.305 1.00 57.84 311 LYS A O 1
ATOM 2445 N N . ASP A 1 312 ? -21.066 -12.345 5.621 1.00 55.06 312 ASP A N 1
ATOM 2446 C CA . ASP A 1 312 ? -20.997 -11.901 7.026 1.00 55.06 312 ASP A CA 1
ATOM 2447 C C . ASP A 1 312 ? -20.406 -12.938 8.017 1.00 55.06 312 ASP A C 1
ATOM 2449 O O . ASP A 1 312 ? -20.038 -12.551 9.124 1.00 55.06 312 ASP A O 1
ATOM 2453 N N . THR A 1 313 ? -20.219 -14.211 7.632 1.00 56.22 313 THR A N 1
ATOM 2454 C CA . THR A 1 313 ? -19.704 -15.278 8.530 1.00 56.22 313 THR A CA 1
ATOM 2455 C C . THR A 1 313 ? -18.334 -15.849 8.152 1.00 56.22 313 THR A C 1
ATOM 2457 O O . THR A 1 313 ? -17.696 -16.504 8.975 1.00 56.22 313 THR A O 1
ATOM 2460 N N . PHE A 1 314 ? -17.848 -15.606 6.932 1.00 56.84 314 PHE A N 1
ATOM 2461 C CA . PHE A 1 314 ? -16.584 -16.162 6.452 1.00 56.84 314 PHE A CA 1
ATOM 2462 C C . PHE A 1 314 ? -15.435 -15.168 6.636 1.00 56.84 314 PHE A C 1
ATOM 2464 O O . PHE A 1 314 ? -15.314 -14.176 5.917 1.00 56.84 314 PHE A O 1
ATOM 2471 N N . ARG A 1 315 ? -14.569 -15.474 7.597 1.00 64.56 315 ARG A N 1
ATOM 2472 C CA . ARG A 1 315 ? -13.246 -14.873 7.784 1.00 64.56 315 ARG A CA 1
ATOM 2473 C C . ARG A 1 315 ? -12.251 -15.946 7.328 1.00 64.56 315 ARG A C 1
ATOM 2475 O O . ARG A 1 315 ? -12.242 -17.006 7.956 1.00 64.56 315 ARG A O 1
ATOM 2482 N N . PRO A 1 316 ? -11.492 -15.749 6.229 1.00 60.09 316 PRO A N 1
ATOM 2483 C CA . PRO A 1 316 ? -10.508 -16.739 5.804 1.00 60.09 316 PRO A CA 1
ATOM 2484 C C . PRO A 1 316 ? -9.599 -17.075 6.994 1.00 60.09 316 PRO A C 1
ATOM 2486 O O . PRO A 1 316 ? -9.129 -16.139 7.652 1.00 60.09 316 PRO A O 1
ATOM 2489 N N . PRO A 1 317 ? -9.386 -18.362 7.325 1.00 62.56 317 PRO A N 1
ATOM 2490 C CA . PRO A 1 317 ? -8.442 -18.707 8.374 1.00 62.56 317 PRO A CA 1
ATOM 2491 C C . PRO A 1 317 ? -7.072 -18.163 7.971 1.00 62.56 317 PRO A C 1
ATOM 2493 O O . PRO A 1 317 ? -6.674 -18.298 6.812 1.00 62.56 317 PRO A O 1
ATOM 2496 N N . LEU A 1 318 ? -6.359 -17.544 8.915 1.00 63.81 318 LEU A N 1
ATOM 2497 C CA . LEU A 1 318 ? -4.965 -17.183 8.687 1.00 63.81 318 LEU A CA 1
ATOM 2498 C C . LEU A 1 318 ? -4.211 -18.486 8.429 1.00 63.81 318 LEU A C 1
ATOM 2500 O O . LEU A 1 318 ? -4.070 -19.320 9.327 1.00 63.81 318 LEU A O 1
ATOM 2504 N N . ALA A 1 319 ? -3.777 -18.690 7.188 1.00 57.25 319 ALA A N 1
ATOM 2505 C CA . ALA A 1 319 ? -2.951 -19.833 6.868 1.00 57.25 319 ALA A CA 1
ATOM 2506 C C . ALA A 1 319 ? -1.644 -19.641 7.636 1.00 57.25 319 ALA A C 1
ATOM 2508 O O . ALA A 1 319 ? -0.963 -18.626 7.465 1.00 57.25 319 ALA A O 1
ATOM 2509 N N . GLN A 1 320 ? -1.306 -20.591 8.507 1.00 50.25 320 GLN A N 1
ATOM 2510 C CA . GLN A 1 320 ? -0.014 -20.565 9.177 1.00 50.25 320 GLN A CA 1
ATOM 2511 C C . GLN A 1 320 ? 1.071 -20.629 8.096 1.00 50.25 320 GLN A C 1
ATOM 2513 O O . GLN A 1 320 ? 1.002 -21.453 7.179 1.00 50.25 320 GLN A O 1
ATOM 2518 N N . LEU A 1 321 ? 2.070 -19.744 8.178 1.00 43.00 321 LEU A N 1
ATOM 2519 C CA . LEU A 1 321 ? 3.347 -20.044 7.542 1.00 43.00 321 LEU A CA 1
ATOM 2520 C C . LEU A 1 321 ? 3.815 -21.384 8.087 1.00 43.00 321 LEU A C 1
ATOM 2522 O O . LEU A 1 321 ? 3.677 -21.653 9.282 1.00 43.00 321 LEU A O 1
ATOM 2526 N N . ASP A 1 322 ? 4.407 -22.190 7.216 1.00 41.22 322 ASP A N 1
ATOM 2527 C CA . ASP A 1 322 ? 5.280 -23.250 7.678 1.00 41.22 322 ASP A CA 1
ATOM 2528 C C . ASP A 1 322 ? 6.405 -22.546 8.451 1.00 41.22 322 ASP A C 1
ATOM 2530 O O . ASP A 1 322 ? 7.297 -21.942 7.856 1.00 41.22 322 ASP A O 1
ATOM 2534 N N . ARG A 1 323 ? 6.300 -22.509 9.788 1.00 41.06 323 ARG A N 1
ATOM 2535 C CA . ARG A 1 323 ? 7.2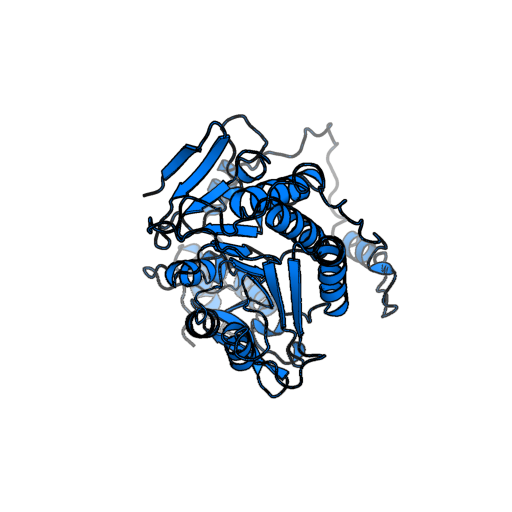46 -21.847 10.703 1.00 41.06 323 ARG A CA 1
ATOM 2536 C C . ARG A 1 323 ? 8.576 -22.604 10.759 1.00 41.06 323 ARG A C 1
ATOM 2538 O O . ARG A 1 323 ? 9.231 -22.624 11.799 1.00 41.06 323 ARG A O 1
ATOM 2545 N N . ARG A 1 324 ? 8.984 -23.260 9.670 1.00 35.81 324 ARG A N 1
ATOM 2546 C CA . ARG A 1 324 ? 10.337 -23.784 9.567 1.00 35.81 324 ARG A CA 1
ATOM 2547 C C . ARG A 1 324 ? 11.272 -22.584 9.686 1.00 35.81 324 ARG A C 1
ATOM 2549 O O . ARG A 1 324 ? 11.149 -21.647 8.893 1.00 35.81 324 ARG A O 1
ATOM 2556 N N . PRO A 1 325 ? 12.161 -22.566 10.691 1.00 31.09 325 PRO A N 1
ATOM 2557 C CA . PRO A 1 325 ? 13.157 -21.519 10.807 1.00 31.09 325 PRO A CA 1
ATOM 2558 C C . PRO A 1 325 ? 13.877 -21.367 9.466 1.00 31.09 325 PRO A C 1
ATOM 2560 O O . PRO A 1 325 ? 14.193 -22.369 8.819 1.00 31.09 325 PRO A O 1
ATOM 2563 N N . LEU A 1 326 ? 14.196 -20.130 9.077 1.00 33.00 326 LEU A N 1
ATOM 2564 C CA . LEU A 1 326 ? 15.049 -19.838 7.916 1.00 33.00 326 LEU A CA 1
ATOM 2565 C C . LEU A 1 326 ? 16.396 -20.600 7.934 1.00 33.00 326 LEU A C 1
ATOM 2567 O O . LEU A 1 326 ? 17.085 -20.631 6.924 1.00 33.00 326 LEU A O 1
ATOM 2571 N N . ALA A 1 327 ? 16.743 -21.261 9.041 1.00 34.50 327 ALA A N 1
ATOM 2572 C CA . ALA A 1 327 ? 17.899 -22.134 9.193 1.00 34.50 327 ALA A CA 1
ATOM 2573 C C . ALA A 1 327 ? 17.915 -23.388 8.288 1.00 34.50 327 ALA A C 1
ATOM 2575 O O . ALA A 1 327 ? 18.947 -24.048 8.228 1.00 34.50 327 ALA A O 1
ATOM 2576 N N . GLN A 1 328 ? 16.820 -23.761 7.608 1.00 30.58 328 GLN A N 1
ATOM 2577 C CA . GLN A 1 328 ? 16.759 -25.015 6.826 1.00 30.58 328 GLN A CA 1
ATOM 2578 C C . GLN A 1 328 ? 16.728 -24.860 5.296 1.00 30.58 328 GLN A C 1
ATOM 2580 O O . GLN A 1 328 ? 16.670 -25.863 4.589 1.00 30.58 328 GLN A O 1
ATOM 2585 N N . LEU A 1 329 ? 16.817 -23.642 4.7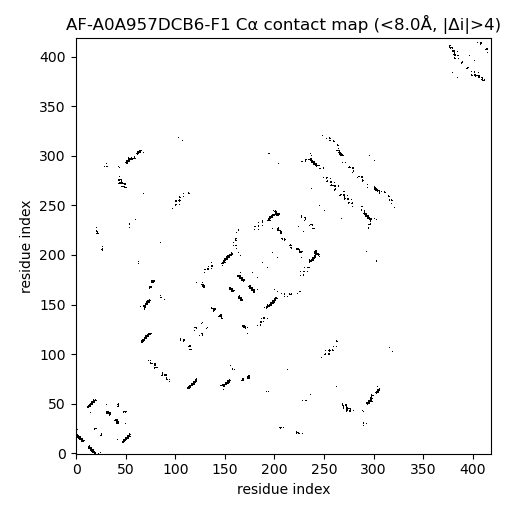57 1.00 30.81 329 LEU A N 1
ATOM 2586 C CA . LEU A 1 329 ? 16.943 -23.411 3.311 1.00 30.81 329 LEU A CA 1
ATOM 2587 C C . LEU A 1 329 ? 18.199 -22.580 3.041 1.00 30.81 329 LEU A C 1
ATOM 2589 O O . LEU A 1 329 ? 18.138 -21.359 2.960 1.00 30.81 329 LEU A O 1
ATOM 2593 N N . GLY A 1 330 ? 19.337 -23.269 2.933 1.00 25.66 330 GLY A N 1
ATOM 2594 C CA . GLY A 1 330 ? 20.613 -22.680 2.530 1.00 25.66 330 GLY A CA 1
ATOM 2595 C C . GLY A 1 330 ? 21.783 -23.135 3.392 1.00 25.66 330 GLY A C 1
ATOM 2596 O O . GLY A 1 330 ? 22.241 -22.413 4.270 1.00 25.66 330 GLY A O 1
ATOM 2597 N N . SER A 1 331 ? 22.314 -24.322 3.105 1.00 31.78 331 SER A N 1
ATOM 2598 C CA . SER A 1 331 ? 23.698 -24.660 3.425 1.00 31.78 331 SER A CA 1
ATOM 2599 C C . SER A 1 331 ? 24.630 -23.740 2.626 1.00 31.78 331 SER A C 1
ATOM 2601 O O . SER A 1 331 ? 25.040 -24.069 1.515 1.00 31.78 331 SER A O 1
ATOM 2603 N N . ALA A 1 332 ? 24.942 -22.576 3.186 1.00 29.62 332 ALA A N 1
ATOM 2604 C CA . ALA A 1 332 ? 26.064 -21.743 2.786 1.00 29.62 332 ALA A CA 1
ATOM 2605 C C . ALA A 1 332 ? 26.736 -21.233 4.067 1.00 29.62 332 ALA A C 1
ATOM 2607 O O . ALA A 1 332 ? 26.295 -20.265 4.676 1.00 29.62 332 ALA A O 1
ATOM 2608 N N . SER A 1 333 ? 27.779 -21.961 4.482 1.00 26.97 333 SER A N 1
ATOM 2609 C CA . SER A 1 333 ? 28.792 -21.572 5.477 1.00 26.97 333 SER A CA 1
ATOM 2610 C C . SER A 1 333 ? 28.259 -20.981 6.789 1.00 26.97 333 SER A C 1
ATOM 2612 O O . SER A 1 333 ? 28.250 -19.775 7.016 1.00 26.97 333 SER A O 1
ATOM 2614 N N . THR A 1 334 ? 27.900 -21.879 7.703 1.00 26.45 334 THR A N 1
ATOM 2615 C CA . THR A 1 334 ? 27.781 -21.600 9.135 1.00 26.45 334 THR A CA 1
ATOM 2616 C C . THR A 1 334 ? 29.122 -21.110 9.686 1.00 26.45 334 THR A C 1
ATOM 2618 O O . THR A 1 334 ? 30.072 -21.889 9.779 1.00 26.45 334 THR A O 1
ATOM 2621 N N . VAL A 1 335 ? 29.200 -19.840 10.083 1.00 29.19 335 VAL A N 1
ATOM 2622 C CA . VAL A 1 335 ? 30.185 -19.405 11.079 1.00 29.19 335 VAL A CA 1
ATOM 2623 C C . VAL A 1 335 ? 29.554 -19.648 12.445 1.00 29.19 335 VAL A C 1
ATOM 2625 O O . VAL A 1 335 ? 28.485 -19.132 12.762 1.00 29.19 335 VAL A O 1
ATOM 2628 N N . ASP A 1 336 ? 30.198 -20.526 13.199 1.00 28.36 336 ASP A N 1
ATOM 2629 C CA . ASP A 1 336 ? 29.771 -21.068 14.480 1.00 28.36 336 ASP A CA 1
ATOM 2630 C C . ASP A 1 336 ? 29.657 -19.965 15.554 1.00 28.36 336 ASP A C 1
ATOM 2632 O O . ASP A 1 336 ? 30.654 -19.350 15.955 1.00 28.36 336 ASP A O 1
ATOM 2636 N N . ALA A 1 337 ? 28.431 -19.721 16.029 1.00 30.25 337 ALA A N 1
ATOM 2637 C CA . ALA A 1 337 ? 28.091 -18.730 17.055 1.00 30.25 337 ALA A CA 1
ATOM 2638 C C . ALA A 1 337 ? 28.668 -19.055 18.450 1.00 30.25 337 ALA A C 1
ATOM 2640 O O . ALA A 1 337 ? 28.577 -18.240 19.367 1.00 30.25 337 ALA A O 1
ATOM 2641 N N . THR A 1 338 ? 29.336 -20.199 18.601 1.00 29.91 338 THR A N 1
ATOM 2642 C CA . THR A 1 338 ? 30.087 -20.564 19.808 1.00 29.91 338 THR A CA 1
ATOM 2643 C C . THR A 1 338 ? 31.513 -19.981 19.818 1.00 29.91 338 THR A C 1
ATOM 2645 O O . THR A 1 338 ? 32.155 -19.948 20.866 1.00 29.91 338 THR A O 1
ATOM 2648 N N . SER A 1 339 ? 31.998 -19.432 18.692 1.00 31.86 339 SER A N 1
ATOM 2649 C CA . SER A 1 339 ? 33.332 -18.806 18.592 1.00 31.86 339 SER A CA 1
ATOM 2650 C C . SER A 1 339 ? 33.361 -17.292 18.863 1.00 31.86 339 SER A C 1
ATOM 2652 O O . SER A 1 339 ? 34.413 -16.761 19.217 1.00 31.86 339 SER A O 1
ATOM 2654 N N . LEU A 1 340 ? 32.222 -16.585 18.792 1.00 32.06 340 LEU A N 1
ATOM 2655 C CA . LEU A 1 340 ? 32.169 -15.140 19.078 1.00 32.06 340 LEU A CA 1
ATOM 2656 C C . LEU A 1 340 ? 31.924 -14.809 20.559 1.00 32.06 340 LEU A C 1
ATOM 2658 O O . LEU A 1 340 ? 32.322 -13.741 21.022 1.00 32.06 340 LEU A O 1
ATOM 2662 N N . VAL A 1 341 ? 31.329 -15.727 21.327 1.00 31.88 341 VAL A N 1
ATOM 2663 C CA . VAL A 1 341 ? 31.105 -15.533 22.772 1.00 31.88 341 VAL A CA 1
ATOM 2664 C C . VAL A 1 341 ? 32.403 -15.750 23.566 1.00 31.88 341 VAL A C 1
ATOM 2666 O O . VAL A 1 341 ? 32.680 -15.000 24.500 1.00 31.88 341 VAL A O 1
ATOM 2669 N N . GLY A 1 342 ? 33.271 -16.671 23.131 1.00 31.66 342 GLY A N 1
ATOM 2670 C CA . GLY A 1 342 ? 34.602 -16.867 23.725 1.00 31.66 342 GLY A CA 1
ATOM 2671 C C . GLY A 1 342 ? 35.592 -15.726 23.441 1.00 31.66 342 GLY A C 1
ATOM 2672 O O . GLY A 1 342 ? 36.420 -15.408 24.291 1.00 31.66 342 GLY A O 1
ATOM 2673 N N . ALA A 1 343 ? 35.476 -15.054 22.289 1.00 31.61 343 ALA A N 1
ATOM 2674 C CA . ALA A 1 343 ? 36.348 -13.932 21.923 1.00 31.61 343 ALA A CA 1
ATOM 2675 C C . ALA A 1 343 ? 35.962 -12.601 22.603 1.00 31.61 343 ALA A C 1
ATOM 2677 O O . ALA A 1 343 ? 36.814 -11.730 22.766 1.00 31.61 343 ALA A O 1
ATOM 2678 N N . LEU A 1 344 ? 34.710 -12.452 23.058 1.00 30.08 344 LEU A N 1
ATOM 2679 C CA . LEU A 1 344 ? 34.249 -11.277 23.814 1.00 30.08 344 LEU A CA 1
ATOM 2680 C C . LEU A 1 344 ? 34.337 -11.456 25.342 1.00 30.08 344 LEU A C 1
ATOM 2682 O O . LEU A 1 344 ? 34.445 -10.466 26.062 1.00 30.08 344 LEU A O 1
ATOM 2686 N N . GLN A 1 345 ? 34.390 -12.693 25.852 1.00 30.12 345 GLN A N 1
ATOM 2687 C CA . GLN A 1 345 ? 34.604 -12.968 27.284 1.00 30.12 345 GLN A CA 1
ATOM 2688 C C . GLN A 1 345 ? 36.071 -12.833 27.739 1.00 30.12 345 GLN A C 1
ATOM 2690 O O . GLN A 1 345 ? 36.330 -12.698 28.933 1.00 30.12 345 GLN A O 1
ATOM 2695 N N . GLY A 1 346 ? 37.033 -12.782 26.811 1.00 33.38 346 GLY A N 1
ATOM 2696 C CA . GLY A 1 346 ? 38.452 -12.546 27.112 1.00 33.38 346 GLY A CA 1
ATOM 2697 C C . GLY A 1 346 ? 38.849 -11.078 27.329 1.00 33.38 346 GLY A C 1
ATOM 2698 O O . GLY A 1 346 ? 39.980 -10.816 27.728 1.00 33.38 346 GLY A O 1
ATOM 2699 N N . LEU A 1 347 ? 37.950 -10.114 27.086 1.00 31.66 347 LEU A N 1
ATOM 2700 C CA . LEU A 1 347 ? 38.280 -8.678 27.081 1.00 31.66 347 LEU A CA 1
ATOM 2701 C C . LEU A 1 347 ? 37.627 -7.851 28.203 1.00 31.66 347 LEU A C 1
ATOM 2703 O O . LEU A 1 347 ? 37.837 -6.643 28.260 1.00 31.66 347 LEU A O 1
ATOM 2707 N N . LEU A 1 348 ? 36.909 -8.481 29.141 1.00 28.36 348 LEU A N 1
ATOM 2708 C CA . LEU A 1 348 ? 36.360 -7.801 30.328 1.00 28.36 348 LEU A CA 1
ATOM 2709 C C . LEU A 1 348 ? 36.480 -8.594 31.641 1.00 28.36 348 LEU A C 1
ATOM 2711 O O . LEU A 1 348 ? 35.803 -8.294 32.621 1.00 28.36 348 LEU A O 1
ATOM 2715 N N . ALA A 1 349 ? 37.408 -9.549 31.721 1.00 30.36 349 ALA A N 1
ATOM 2716 C CA . ALA A 1 349 ? 37.840 -10.120 32.995 1.00 30.36 349 ALA A CA 1
ATOM 2717 C C . ALA A 1 349 ? 38.957 -9.260 33.615 1.00 30.36 349 ALA A C 1
ATOM 2719 O O . ALA A 1 349 ? 40.124 -9.633 33.601 1.00 30.36 349 ALA A O 1
ATOM 2720 N N . ASN A 1 350 ? 38.602 -8.074 34.116 1.00 31.11 350 ASN A N 1
ATOM 2721 C CA . ASN A 1 350 ? 39.340 -7.403 35.192 1.00 31.11 350 ASN A CA 1
ATOM 2722 C C . ASN A 1 350 ? 38.501 -6.264 35.783 1.00 31.11 350 ASN A C 1
ATOM 2724 O O . ASN A 1 350 ? 38.670 -5.100 35.422 1.00 31.11 350 ASN A O 1
ATOM 2728 N N . ARG A 1 351 ? 37.584 -6.635 36.685 1.00 27.89 351 ARG A N 1
ATOM 2729 C CA . ARG A 1 351 ? 37.245 -5.955 37.955 1.00 27.89 351 ARG A CA 1
ATOM 2730 C C . ARG A 1 351 ? 35.952 -6.557 38.524 1.00 27.89 351 ARG A C 1
ATOM 2732 O O . ARG A 1 351 ? 34.860 -6.076 38.253 1.00 27.89 351 ARG A O 1
ATOM 2739 N N . LEU A 1 352 ? 36.109 -7.617 39.315 1.00 29.55 352 LEU A N 1
ATOM 2740 C CA . LEU A 1 352 ? 35.242 -7.887 40.471 1.00 29.55 352 LEU A CA 1
ATOM 2741 C C . LEU A 1 352 ? 35.736 -6.928 41.582 1.00 29.55 352 LEU A C 1
ATOM 2743 O O . LEU A 1 352 ? 36.929 -6.633 41.622 1.00 29.55 352 LEU A O 1
ATOM 2747 N N . ASP A 1 353 ? 34.892 -6.217 42.330 1.00 29.95 353 ASP A N 1
ATOM 2748 C CA . ASP A 1 353 ? 34.109 -6.750 43.448 1.00 29.95 353 ASP A CA 1
ATOM 2749 C C . ASP A 1 353 ? 32.904 -5.850 43.798 1.00 29.95 353 ASP A C 1
ATOM 2751 O O . ASP A 1 353 ? 33.077 -4.645 43.980 1.00 29.95 353 ASP A O 1
ATOM 2755 N N . ALA A 1 354 ? 31.712 -6.443 43.973 1.00 29.66 354 ALA A N 1
ATOM 2756 C CA . ALA A 1 354 ? 30.710 -6.094 44.999 1.00 29.66 354 ALA A CA 1
ATOM 2757 C C . ALA A 1 354 ? 29.497 -7.062 44.933 1.00 29.66 354 ALA A C 1
ATOM 2759 O O . ALA A 1 354 ? 29.152 -7.526 43.846 1.00 29.66 354 ALA A O 1
ATOM 2760 N N . PRO A 1 355 ? 28.847 -7.389 46.069 1.00 30.38 355 PRO A N 1
ATOM 2761 C CA . PRO A 1 355 ? 27.802 -8.412 46.146 1.00 30.38 355 PRO A CA 1
ATOM 2762 C C . PRO A 1 355 ? 26.468 -7.958 45.529 1.00 30.38 355 PRO A C 1
ATOM 2764 O O . PRO A 1 355 ? 26.012 -6.837 45.745 1.00 30.38 355 PRO A O 1
ATOM 2767 N N . VAL A 1 356 ? 25.818 -8.872 44.805 1.00 28.55 356 VAL A N 1
ATOM 2768 C CA . VAL A 1 356 ? 24.494 -8.691 44.192 1.00 28.55 356 VAL A CA 1
ATOM 2769 C C . VAL A 1 356 ? 23.404 -8.723 45.274 1.00 28.55 356 VAL A C 1
ATOM 2771 O O . VAL A 1 356 ? 23.247 -9.719 45.978 1.00 28.55 356 VAL A O 1
ATOM 2774 N N . SER A 1 357 ? 22.648 -7.628 45.393 1.00 33.06 357 SER A N 1
ATOM 2775 C CA . SER A 1 357 ? 21.321 -7.581 46.034 1.00 33.06 357 SER A CA 1
ATOM 2776 C C . SER A 1 357 ? 20.235 -7.835 44.972 1.00 33.06 357 SER A C 1
ATOM 2778 O O . SER A 1 357 ? 20.497 -7.583 43.797 1.00 33.06 357 SER A O 1
ATOM 2780 N N . PRO A 1 358 ? 19.038 -8.341 45.331 1.00 32.75 358 PRO A N 1
ATOM 2781 C CA . PRO A 1 358 ? 18.039 -8.785 44.355 1.00 32.75 358 PRO A CA 1
ATOM 2782 C C . PRO A 1 358 ? 17.529 -7.613 43.498 1.00 32.75 358 PRO A C 1
ATOM 2784 O O . PRO A 1 358 ? 17.007 -6.636 44.033 1.00 32.75 358 PRO A O 1
ATOM 2787 N N . GLU A 1 359 ? 17.703 -7.705 42.175 1.00 32.88 359 GLU A N 1
ATOM 2788 C CA . GLU A 1 359 ? 17.317 -6.663 41.216 1.00 32.88 359 GLU A CA 1
ATOM 2789 C C . GLU A 1 359 ? 15.794 -6.498 41.112 1.00 32.88 359 GLU A C 1
ATOM 2791 O O . GLU A 1 359 ? 15.039 -7.446 40.883 1.00 32.88 359 GLU A O 1
ATOM 2796 N N . ALA A 1 360 ? 15.372 -5.241 41.259 1.00 35.56 360 ALA A N 1
ATOM 2797 C CA . ALA A 1 360 ? 14.102 -4.711 40.794 1.00 35.56 360 ALA A CA 1
ATOM 2798 C C . ALA A 1 360 ? 14.031 -4.760 39.253 1.00 35.56 360 ALA A C 1
ATOM 2800 O O . ALA A 1 360 ? 15.059 -4.802 38.582 1.00 35.56 360 ALA A O 1
ATOM 2801 N N . GLY A 1 361 ? 12.811 -4.752 38.703 1.00 35.09 361 GLY A N 1
ATOM 2802 C CA . GLY A 1 361 ? 12.550 -4.804 37.259 1.00 35.09 361 GLY A CA 1
ATOM 2803 C C . GLY A 1 361 ? 13.272 -3.723 36.433 1.00 35.09 361 GLY A C 1
ATOM 2804 O O . GLY A 1 361 ? 13.828 -2.776 36.995 1.00 35.09 361 GLY A O 1
ATOM 2805 N N . PRO A 1 362 ? 13.272 -3.853 35.091 1.00 30.84 362 PRO A N 1
ATOM 2806 C CA . PRO A 1 362 ? 14.059 -2.995 34.211 1.00 30.84 362 PRO A CA 1
ATOM 2807 C C . PRO A 1 362 ? 13.721 -1.515 34.444 1.00 30.84 362 PRO A C 1
ATOM 2809 O O . PRO A 1 362 ? 12.543 -1.173 34.585 1.00 30.84 362 PRO A O 1
ATOM 2812 N N . PRO A 1 363 ? 14.729 -0.626 34.496 1.00 33.72 363 PRO A N 1
ATOM 2813 C CA . PRO A 1 363 ? 14.501 0.770 34.818 1.00 33.72 363 PRO A CA 1
ATOM 2814 C C . PRO A 1 363 ? 13.694 1.436 33.702 1.00 33.72 363 PRO A C 1
ATOM 2816 O O . PRO A 1 363 ? 14.025 1.346 32.519 1.00 33.72 363 PRO A O 1
ATOM 2819 N N . THR A 1 364 ? 12.646 2.151 34.096 1.00 38.28 364 THR A N 1
ATOM 2820 C CA . THR A 1 364 ? 12.020 3.189 33.275 1.00 38.28 364 THR A CA 1
ATOM 2821 C C . THR A 1 364 ? 13.095 4.158 32.783 1.00 38.28 364 THR A C 1
ATOM 2823 O O . THR A 1 364 ? 13.972 4.529 33.564 1.00 38.28 364 THR A O 1
ATOM 2826 N N . GLN A 1 365 ? 13.033 4.572 31.511 1.00 36.34 365 GLN A N 1
ATOM 2827 C CA . GLN A 1 365 ? 13.939 5.576 30.941 1.00 36.34 365 GLN A CA 1
ATOM 2828 C C . GLN A 1 365 ? 14.042 6.793 31.875 1.00 36.34 365 GLN A C 1
ATOM 2830 O O . GLN A 1 365 ? 13.081 7.543 32.038 1.00 36.34 365 GLN A O 1
ATOM 2835 N N . ASP A 1 366 ? 15.214 6.985 32.487 1.00 40.91 366 ASP A N 1
ATOM 2836 C CA . ASP A 1 366 ? 15.533 8.172 33.282 1.00 40.91 366 ASP A CA 1
ATOM 2837 C C . ASP A 1 366 ? 15.727 9.358 32.331 1.00 40.91 366 ASP A C 1
ATOM 2839 O O . ASP A 1 366 ? 16.836 9.685 31.904 1.00 40.91 366 ASP A O 1
ATOM 2843 N N . GLN A 1 367 ? 14.611 9.980 31.963 1.00 37.22 367 GLN A N 1
ATOM 2844 C CA . GLN A 1 367 ? 14.555 11.147 31.087 1.00 37.22 367 GLN A CA 1
ATOM 2845 C C . GLN A 1 367 ? 15.406 12.303 31.650 1.00 37.22 367 GLN A C 1
ATOM 2847 O O . GLN A 1 367 ? 16.133 12.960 30.909 1.00 37.22 367 GLN A O 1
ATOM 2852 N N . ALA A 1 368 ? 15.447 12.455 32.980 1.00 38.22 368 ALA A N 1
ATOM 2853 C CA . ALA A 1 368 ? 16.297 13.433 33.661 1.00 38.22 368 ALA A CA 1
ATOM 2854 C C . ALA A 1 368 ? 17.796 13.063 33.624 1.00 38.22 368 ALA A C 1
ATOM 2856 O O . ALA A 1 368 ? 18.667 13.931 33.731 1.00 38.22 368 ALA A O 1
ATOM 2857 N N . GLY A 1 369 ? 18.129 11.780 33.501 1.00 40.84 369 GLY A N 1
ATOM 2858 C CA . GLY A 1 369 ? 19.482 11.279 33.247 1.00 40.84 369 GLY A CA 1
ATOM 2859 C C . GLY A 1 369 ? 19.937 11.529 31.808 1.00 40.84 369 GLY A C 1
ATOM 2860 O O . GLY A 1 369 ? 21.088 11.915 31.581 1.00 40.84 369 GLY A O 1
ATOM 2861 N N . LEU A 1 370 ? 19.025 11.387 30.843 1.00 36.56 370 LEU A N 1
ATOM 2862 C CA . LEU A 1 370 ? 19.272 11.682 29.432 1.00 36.56 370 LEU A CA 1
ATOM 2863 C C . LEU A 1 370 ? 19.505 13.185 29.207 1.00 36.56 370 LEU A C 1
ATOM 2865 O O . LEU A 1 370 ? 20.511 13.562 28.607 1.00 36.56 370 LEU A O 1
ATOM 2869 N N . ASP A 1 371 ? 18.667 14.040 29.798 1.00 39.25 371 ASP A N 1
ATOM 2870 C CA . ASP A 1 371 ? 18.818 15.500 29.739 1.00 39.25 371 ASP A CA 1
ATOM 2871 C C . ASP A 1 371 ? 20.122 15.968 30.405 1.00 39.25 371 ASP A C 1
ATOM 2873 O O . ASP A 1 371 ? 20.842 16.815 29.870 1.00 39.25 371 ASP A O 1
ATOM 2877 N N . ARG A 1 372 ? 20.513 15.348 31.530 1.00 44.09 372 ARG A N 1
ATOM 2878 C CA . ARG A 1 372 ? 21.826 15.582 32.162 1.00 44.09 372 ARG A CA 1
ATOM 2879 C C . ARG A 1 372 ? 22.998 15.118 31.298 1.00 44.09 372 ARG A C 1
ATOM 2881 O O . ARG A 1 372 ? 24.083 15.685 31.410 1.00 44.09 372 ARG A O 1
ATOM 2888 N N . THR A 1 373 ? 22.807 14.106 30.456 1.00 44.47 373 THR A N 1
ATOM 2889 C CA . THR A 1 373 ? 23.848 13.586 29.557 1.00 44.47 373 THR A CA 1
ATOM 2890 C C . THR A 1 373 ? 24.012 14.471 28.323 1.00 44.47 373 THR A C 1
ATOM 2892 O O . THR A 1 373 ? 25.141 14.737 27.920 1.00 44.47 373 THR A O 1
ATOM 2895 N N . LEU A 1 374 ? 22.912 14.996 27.781 1.00 42.59 374 LEU A N 1
ATOM 2896 C CA . LEU A 1 374 ? 22.908 15.925 26.647 1.00 42.59 374 LEU A CA 1
ATOM 2897 C C . LEU A 1 374 ? 23.393 17.334 27.026 1.00 42.59 374 LEU A C 1
ATOM 2899 O O . LEU A 1 374 ? 23.975 18.025 26.195 1.00 42.59 374 LEU A O 1
ATOM 2903 N N . ALA A 1 375 ? 23.225 17.742 28.288 1.00 46.62 375 ALA A N 1
ATOM 2904 C CA . ALA A 1 375 ? 23.743 19.008 28.810 1.00 46.62 375 ALA A CA 1
ATOM 2905 C C . ALA A 1 375 ? 25.221 18.948 29.252 1.00 46.62 375 ALA A C 1
ATOM 2907 O O . ALA A 1 375 ? 25.779 19.967 29.673 1.00 46.62 375 ALA A O 1
ATOM 2908 N N . ARG A 1 376 ? 25.882 17.778 29.203 1.00 50.31 376 ARG A N 1
ATOM 2909 C CA . ARG A 1 376 ? 27.297 17.671 29.587 1.00 50.31 376 ARG A CA 1
ATOM 2910 C C . ARG A 1 376 ? 28.183 18.300 28.507 1.00 50.31 376 ARG A C 1
ATOM 2912 O O . ARG A 1 376 ? 28.128 17.865 27.359 1.00 50.31 376 ARG A O 1
ATOM 2919 N N . PRO A 1 377 ? 29.061 19.255 28.865 1.00 55.59 377 PRO A N 1
ATOM 2920 C CA . PRO A 1 377 ? 30.038 19.767 27.921 1.00 55.59 377 PRO A CA 1
ATOM 2921 C C . PRO A 1 377 ? 30.923 18.617 27.446 1.00 55.59 377 PRO A C 1
ATOM 2923 O O . PRO A 1 377 ? 31.540 17.921 28.262 1.00 55.59 377 PRO A O 1
ATOM 2926 N N . VAL A 1 378 ? 30.989 18.427 26.129 1.00 61.34 378 VAL A N 1
ATOM 2927 C CA . VAL A 1 378 ? 31.946 17.511 25.509 1.00 61.34 378 VAL A CA 1
ATOM 2928 C C . VAL A 1 378 ? 33.346 17.973 25.921 1.00 61.34 378 VAL A C 1
ATOM 2930 O O . VAL A 1 378 ? 33.673 19.156 25.841 1.00 61.34 378 VAL A O 1
ATOM 2933 N N . ARG A 1 379 ? 34.158 17.052 26.447 1.00 74.56 379 ARG A N 1
ATOM 2934 C CA . ARG A 1 379 ? 35.569 17.294 26.775 1.00 74.56 379 ARG A CA 1
ATOM 2935 C C . ARG A 1 379 ? 36.418 16.278 26.038 1.00 74.56 379 ARG A C 1
ATOM 2937 O O . ARG A 1 379 ? 36.718 15.207 26.555 1.00 74.56 379 ARG A O 1
ATOM 2944 N N . MET A 1 380 ? 36.785 16.629 24.819 1.00 79.75 380 MET A N 1
ATOM 2945 C CA . MET A 1 380 ? 37.589 15.805 23.932 1.00 79.75 380 MET A CA 1
ATOM 2946 C C . MET A 1 380 ? 38.924 16.494 23.644 1.00 79.75 380 MET A C 1
ATOM 2948 O O . MET A 1 380 ? 38.966 17.703 23.416 1.00 79.75 380 MET A O 1
ATOM 2952 N N . SER A 1 381 ? 40.029 15.746 23.662 1.00 87.94 381 SER A N 1
ATOM 2953 C CA . SER A 1 381 ? 41.322 16.251 23.188 1.00 87.94 381 SER A CA 1
ATOM 2954 C C . SER A 1 381 ? 41.449 16.055 21.676 1.00 87.94 381 SER A C 1
ATOM 2956 O O . SER A 1 381 ? 40.892 15.110 21.117 1.00 87.94 381 SER A O 1
ATOM 2958 N N . GLY A 1 382 ? 42.236 16.907 21.011 1.00 83.00 382 GLY A N 1
ATOM 2959 C CA . GLY A 1 382 ? 42.529 16.747 19.580 1.00 83.00 382 GLY A CA 1
ATOM 2960 C C . GLY A 1 382 ? 43.148 15.385 19.249 1.00 83.00 382 GLY A C 1
ATOM 2961 O O . GLY A 1 382 ? 42.788 14.775 18.250 1.00 83.00 382 GLY A O 1
ATOM 2962 N N . SER A 1 383 ? 43.998 14.854 20.133 1.00 86.00 383 SER A N 1
ATOM 2963 C CA . SER A 1 383 ? 44.602 13.525 19.977 1.00 86.00 383 SER A CA 1
ATOM 2964 C C . SER A 1 383 ? 43.589 12.379 20.073 1.00 86.00 383 SER A C 1
ATOM 2966 O O . SER A 1 383 ? 43.687 11.414 19.317 1.00 86.00 383 SER A O 1
ATOM 2968 N N . ALA A 1 384 ? 42.598 12.482 20.966 1.00 82.50 384 ALA A N 1
ATOM 2969 C CA . ALA A 1 384 ? 41.536 11.487 21.090 1.00 82.50 384 ALA A CA 1
ATOM 2970 C C . ALA A 1 384 ? 40.619 11.501 19.859 1.00 82.50 384 ALA A C 1
ATOM 2972 O O . ALA A 1 384 ? 40.289 10.442 19.327 1.00 82.50 384 ALA A O 1
ATOM 2973 N N . LEU A 1 385 ? 40.280 12.697 19.365 1.00 80.81 385 LEU A N 1
ATOM 2974 C CA . LEU A 1 385 ? 39.490 12.860 18.148 1.00 80.81 385 LEU A CA 1
ATOM 2975 C C . LEU A 1 385 ? 40.227 12.316 16.917 1.00 80.81 385 LEU A C 1
ATOM 2977 O O . LEU A 1 385 ? 39.654 11.553 16.146 1.00 80.81 385 LEU A O 1
ATOM 2981 N N . GLN A 1 386 ? 41.508 12.658 16.758 1.00 82.31 386 GLN A N 1
ATOM 2982 C CA . GLN A 1 386 ? 42.336 12.180 15.651 1.00 82.31 386 GLN A CA 1
ATOM 2983 C C . GLN A 1 386 ? 42.421 10.652 15.624 1.00 82.31 386 GLN A C 1
ATOM 2985 O O . GLN A 1 386 ? 42.282 10.048 14.562 1.00 82.31 386 GLN A O 1
ATOM 2990 N N . LYS A 1 387 ? 42.623 10.021 16.788 1.00 82.38 387 LYS A N 1
ATOM 2991 C CA . LYS A 1 387 ? 42.647 8.560 16.900 1.00 82.38 387 LYS A CA 1
ATOM 2992 C C . LYS A 1 387 ? 41.312 7.950 16.462 1.00 82.38 387 LYS A C 1
ATOM 2994 O O . LYS A 1 387 ? 41.303 7.064 15.615 1.00 82.38 387 LYS A O 1
ATOM 2999 N N . HIS A 1 388 ? 40.200 8.473 16.976 1.00 78.19 388 HIS A N 1
ATOM 3000 C CA . HIS A 1 388 ? 38.863 7.971 16.661 1.00 78.19 388 HIS A CA 1
ATOM 3001 C C . HIS A 1 388 ? 38.510 8.102 15.169 1.00 78.19 388 HIS A C 1
ATOM 3003 O O . HIS A 1 388 ? 37.951 7.180 14.580 1.00 78.19 388 HIS A O 1
ATOM 3009 N N . VAL A 1 389 ? 38.865 9.224 14.537 1.00 76.38 389 VAL A N 1
ATOM 3010 C CA . VAL A 1 389 ? 38.611 9.467 13.107 1.00 76.38 389 VAL A CA 1
ATOM 3011 C C . VAL A 1 389 ? 39.474 8.555 12.230 1.00 76.38 389 VAL A C 1
ATOM 3013 O O . VAL A 1 389 ? 38.961 7.952 11.288 1.00 76.38 389 VAL A O 1
ATOM 3016 N N . LYS A 1 390 ? 40.753 8.359 12.577 1.00 76.00 390 LYS A N 1
ATOM 3017 C CA . LYS A 1 390 ? 41.621 7.405 11.867 1.00 76.00 390 LYS A CA 1
ATOM 3018 C C . LYS A 1 390 ? 41.097 5.970 11.927 1.00 76.00 390 LYS A C 1
ATOM 3020 O O . LYS A 1 390 ? 41.208 5.254 10.941 1.00 76.00 390 LYS A O 1
ATOM 3025 N N . GLU A 1 391 ? 40.515 5.566 13.054 1.00 73.75 391 GLU A N 1
ATOM 3026 C CA . GLU A 1 391 ? 39.985 4.211 13.247 1.00 73.75 391 GLU A CA 1
ATOM 3027 C C . GLU A 1 391 ? 38.658 3.959 12.506 1.00 73.75 391 GLU A C 1
ATOM 3029 O O . GLU A 1 391 ? 38.377 2.811 12.176 1.00 73.75 391 GLU A O 1
ATOM 3034 N N . ASN A 1 392 ? 37.855 4.996 12.221 1.00 65.31 392 ASN A N 1
ATOM 3035 C CA . ASN A 1 392 ? 36.475 4.819 11.737 1.00 65.31 392 ASN A CA 1
ATOM 3036 C C . ASN A 1 392 ? 36.170 5.407 10.351 1.00 65.31 392 ASN A C 1
ATOM 3038 O O . ASN A 1 392 ? 35.220 4.959 9.715 1.00 65.31 392 ASN A O 1
ATOM 3042 N N . SER A 1 393 ? 36.918 6.406 9.871 1.00 68.69 393 SER A N 1
ATOM 3043 C CA . SER A 1 393 ? 36.601 7.082 8.600 1.00 68.69 393 SER A CA 1
ATOM 3044 C C . SER A 1 393 ? 37.782 7.258 7.648 1.00 68.69 393 SER A C 1
ATOM 3046 O O . SER A 1 393 ? 37.577 7.687 6.516 1.00 68.69 393 SER A O 1
ATOM 3048 N N . GLY A 1 394 ? 39.008 6.932 8.073 1.00 64.00 394 GLY A N 1
ATOM 3049 C CA . GLY A 1 394 ? 40.203 6.997 7.219 1.00 64.00 394 GLY A CA 1
ATOM 3050 C C . GLY A 1 394 ? 40.609 8.411 6.781 1.00 64.00 394 GLY A C 1
ATOM 3051 O O . GLY A 1 394 ? 41.472 8.556 5.921 1.00 64.00 394 GLY A O 1
ATOM 3052 N N . ILE A 1 395 ? 40.005 9.457 7.356 1.00 72.00 395 ILE A N 1
ATOM 3053 C CA . ILE A 1 395 ? 40.310 10.857 7.039 1.00 72.00 395 ILE A CA 1
ATOM 3054 C C . ILE A 1 395 ? 41.675 11.236 7.635 1.00 72.00 395 ILE A C 1
ATOM 3056 O O . ILE A 1 395 ? 41.866 11.198 8.855 1.00 72.00 395 ILE A O 1
ATOM 3060 N N . GLU A 1 396 ? 42.610 11.664 6.783 1.00 76.19 396 GLU A N 1
ATOM 3061 C CA . GLU A 1 396 ? 43.918 12.179 7.198 1.00 76.19 396 GLU A CA 1
ATOM 3062 C C . GLU A 1 396 ? 43.947 13.712 7.160 1.00 76.19 396 GLU A C 1
ATOM 3064 O O . GLU A 1 396 ? 43.967 14.331 6.100 1.00 76.19 396 GLU A O 1
ATOM 3069 N N . LEU A 1 397 ? 43.969 14.331 8.342 1.00 77.00 397 LEU A N 1
ATOM 3070 C CA . LEU A 1 397 ? 44.169 15.771 8.522 1.00 77.00 397 LEU A CA 1
ATOM 3071 C C . LEU A 1 397 ? 45.362 16.031 9.461 1.00 77.00 397 LEU A C 1
ATOM 3073 O O . LEU A 1 397 ? 45.668 15.175 10.305 1.00 77.00 397 LEU A O 1
ATOM 3077 N N . PRO A 1 398 ? 46.019 17.206 9.366 1.00 86.69 398 PRO A N 1
ATOM 3078 C CA . PRO A 1 398 ? 47.055 17.608 10.313 1.00 86.69 398 PRO A CA 1
ATOM 3079 C C . PRO A 1 398 ? 46.541 17.607 11.759 1.00 86.69 398 PRO A C 1
ATOM 3081 O O . PRO A 1 398 ? 45.386 17.948 12.032 1.00 86.69 398 PRO A O 1
ATOM 3084 N N . SER A 1 399 ? 47.401 17.238 12.708 1.00 83.12 399 SER A N 1
ATOM 3085 C CA . SER A 1 399 ? 47.049 17.126 14.132 1.00 83.12 399 SER A CA 1
ATOM 3086 C C . SER A 1 399 ? 46.546 18.450 14.723 1.00 83.12 399 SER A C 1
ATOM 3088 O O . SER A 1 399 ? 45.698 18.460 15.617 1.00 83.12 399 SER A O 1
ATOM 3090 N N . GLU A 1 400 ? 47.020 19.575 14.190 1.00 83.31 400 GLU A N 1
ATOM 3091 C CA . GLU A 1 400 ? 46.619 20.928 14.571 1.00 83.31 400 GLU A CA 1
ATOM 3092 C C . GLU A 1 400 ? 45.148 21.200 14.223 1.00 83.31 400 GLU A C 1
ATOM 3094 O O . GLU A 1 400 ? 44.440 21.851 14.993 1.00 83.31 400 GLU A O 1
ATOM 3099 N N . ILE A 1 401 ? 44.658 20.642 13.111 1.00 78.19 401 ILE A N 1
ATOM 3100 C CA . ILE A 1 401 ? 43.257 20.761 12.691 1.00 78.19 401 ILE A CA 1
ATOM 3101 C C . ILE A 1 401 ? 42.357 19.974 13.645 1.00 78.19 401 ILE A C 1
ATOM 3103 O O . ILE A 1 401 ? 41.346 20.496 14.108 1.00 78.19 401 ILE A O 1
ATOM 3107 N N . PHE A 1 402 ? 42.757 18.767 14.055 1.00 84.31 402 PHE A N 1
ATOM 3108 C CA . PHE A 1 402 ? 42.009 18.010 15.065 1.00 84.31 402 PHE A CA 1
ATOM 3109 C C . PHE A 1 402 ? 41.963 18.713 16.426 1.00 84.31 402 PHE A C 1
ATOM 3111 O O . PHE A 1 402 ? 40.944 18.645 17.115 1.00 84.31 402 PHE A O 1
ATOM 3118 N N . ALA A 1 403 ? 43.026 19.424 16.811 1.00 82.00 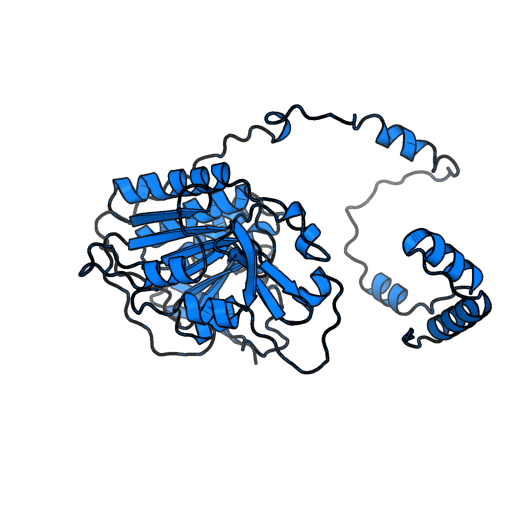403 ALA A N 1
ATOM 3119 C CA . ALA A 1 403 ? 43.027 20.236 18.025 1.00 82.00 403 ALA A CA 1
ATOM 3120 C C . ALA A 1 403 ? 42.034 21.409 17.941 1.00 82.00 403 ALA A C 1
ATOM 3122 O O . ALA A 1 403 ? 41.296 21.655 18.898 1.00 82.00 403 ALA A O 1
ATOM 3123 N N . GLN A 1 404 ? 41.961 22.090 16.793 1.00 75.62 404 GLN A N 1
ATOM 3124 C CA . GLN A 1 404 ? 40.988 23.162 16.554 1.00 75.62 404 GLN A CA 1
ATOM 3125 C C . GLN A 1 404 ? 39.549 22.636 16.538 1.00 75.62 404 GLN A C 1
ATOM 3127 O O . GLN A 1 404 ? 38.673 23.229 17.170 1.00 75.62 404 GLN A O 1
ATOM 3132 N N . ILE A 1 405 ? 39.314 21.489 15.893 1.00 78.25 405 ILE A N 1
ATOM 3133 C CA . ILE A 1 405 ? 37.994 20.854 15.839 1.00 78.25 405 ILE A CA 1
ATOM 3134 C C . ILE A 1 405 ? 37.543 20.447 17.243 1.00 78.25 405 ILE A C 1
ATOM 3136 O O . ILE A 1 405 ? 36.448 20.801 17.674 1.00 78.25 405 ILE A O 1
ATOM 3140 N N . ALA A 1 406 ? 38.403 19.766 18.003 1.00 80.69 406 ALA A N 1
ATOM 3141 C CA . ALA A 1 406 ? 38.089 19.371 19.371 1.00 80.69 406 ALA A CA 1
ATOM 3142 C C . ALA A 1 406 ? 37.809 20.590 20.269 1.00 80.69 406 ALA A C 1
ATOM 3144 O O . ALA A 1 406 ? 36.874 20.565 21.066 1.00 80.69 406 ALA A O 1
ATOM 3145 N N . SER A 1 407 ? 38.559 21.686 20.107 1.00 79.56 407 SER A N 1
ATOM 3146 C CA . SER A 1 407 ? 38.306 22.939 20.828 1.00 79.56 407 SER A CA 1
ATOM 3147 C C . SER A 1 407 ? 36.935 23.540 20.494 1.00 79.56 407 SER A C 1
ATOM 3149 O O . SER A 1 407 ? 36.203 23.928 21.405 1.00 79.56 407 SER A O 1
ATOM 3151 N N . ALA A 1 408 ? 36.554 23.571 19.216 1.00 70.38 408 ALA A N 1
ATOM 3152 C CA . ALA A 1 408 ? 35.259 24.085 18.781 1.00 70.38 408 ALA A CA 1
ATOM 3153 C C . ALA A 1 408 ? 34.085 23.200 19.246 1.00 70.38 408 ALA A C 1
ATOM 3155 O O . ALA A 1 408 ? 33.088 23.741 19.725 1.00 70.38 408 ALA A O 1
ATOM 3156 N N . LEU A 1 409 ? 34.229 21.869 19.226 1.00 73.44 409 LEU A N 1
ATOM 3157 C CA . LEU A 1 409 ? 33.228 20.938 19.771 1.00 73.44 409 LEU A CA 1
ATOM 3158 C C . LEU A 1 409 ? 33.065 21.093 21.287 1.00 73.44 409 LEU A C 1
ATOM 3160 O O . LEU A 1 409 ? 31.943 21.145 21.785 1.00 73.44 409 LEU A O 1
ATOM 3164 N N . ASN A 1 410 ? 34.171 21.244 22.023 1.00 77.00 410 ASN A N 1
ATOM 3165 C CA . ASN A 1 410 ? 34.128 21.486 23.468 1.00 77.00 410 ASN A CA 1
ATOM 3166 C C . ASN A 1 410 ? 33.479 22.839 23.815 1.00 77.00 410 ASN A C 1
ATOM 3168 O O . ASN A 1 410 ? 32.946 23.008 24.910 1.00 77.00 410 ASN A O 1
ATOM 3172 N N . ALA A 1 411 ? 33.515 23.798 22.886 1.00 68.31 411 ALA A N 1
ATOM 3173 C CA . ALA A 1 411 ? 32.831 25.084 22.990 1.00 68.31 411 ALA A CA 1
ATOM 3174 C C . ALA A 1 411 ? 31.369 25.043 22.494 1.00 68.31 411 ALA A C 1
ATOM 3176 O O . ALA A 1 411 ? 30.735 26.094 22.412 1.00 68.31 411 ALA A O 1
ATOM 3177 N N . GLY A 1 412 ? 30.843 23.863 22.138 1.00 61.16 412 GLY A N 1
ATOM 3178 C CA . GLY A 1 412 ? 29.473 23.682 21.649 1.00 61.16 412 GLY A CA 1
ATOM 3179 C C . GLY A 1 412 ? 29.223 24.262 20.254 1.00 61.16 412 GLY A C 1
ATOM 3180 O O . GLY A 1 412 ? 28.080 24.544 19.907 1.00 61.16 412 GLY A O 1
ATOM 3181 N N . LYS A 1 413 ? 30.275 24.493 19.460 1.00 60.38 413 LYS A N 1
ATOM 3182 C CA . LYS A 1 413 ? 30.156 25.055 18.110 1.00 60.38 413 LYS A CA 1
ATOM 3183 C C . LYS A 1 413 ? 29.949 23.950 17.078 1.00 60.38 413 LYS A C 1
ATOM 3185 O O . LYS A 1 413 ? 30.598 22.907 17.135 1.00 60.38 413 LYS A O 1
ATOM 3190 N N . HIS A 1 414 ? 29.103 24.227 16.090 1.00 55.38 414 HIS A N 1
ATOM 3191 C CA . HIS A 1 414 ? 29.004 23.414 14.881 1.00 55.38 414 HIS A CA 1
ATOM 3192 C C . HIS A 1 414 ? 30.224 23.650 13.986 1.00 55.38 414 HIS A C 1
ATOM 3194 O O . HIS A 1 414 ? 30.675 24.785 13.827 1.00 55.38 414 HIS A O 1
ATOM 3200 N N . ILE A 1 415 ? 30.763 22.575 13.411 1.00 63.38 415 ILE A N 1
ATOM 3201 C CA . ILE A 1 415 ? 31.960 22.609 12.568 1.00 63.38 415 ILE A CA 1
ATOM 3202 C C . ILE A 1 415 ? 31.592 22.048 11.207 1.00 63.38 415 ILE A C 1
ATOM 3204 O O . ILE A 1 415 ? 31.103 20.926 11.110 1.00 63.38 415 ILE A O 1
ATOM 3208 N N . ILE A 1 416 ? 31.854 22.834 10.170 1.00 52.44 416 ILE A N 1
ATOM 3209 C CA . ILE A 1 416 ? 31.679 22.442 8.777 1.00 52.44 416 ILE A CA 1
ATOM 3210 C C . ILE A 1 416 ? 33.080 22.362 8.180 1.00 52.44 416 ILE A C 1
ATOM 3212 O O . ILE A 1 416 ? 33.782 23.370 8.102 1.00 52.44 416 ILE A O 1
ATOM 3216 N N . LEU A 1 417 ? 33.505 21.159 7.801 1.00 54.28 417 LEU A N 1
ATOM 3217 C CA . LEU A 1 417 ? 34.729 20.967 7.032 1.00 54.28 417 LEU A CA 1
ATOM 3218 C C . LEU A 1 417 ? 34.351 21.087 5.559 1.00 54.28 417 LEU A C 1
ATOM 3220 O O . LEU A 1 417 ? 33.664 20.223 5.024 1.00 54.28 417 LEU A O 1
ATOM 3224 N N . THR A 1 418 ? 34.751 22.191 4.937 1.00 45.56 418 THR A N 1
ATOM 3225 C CA . THR A 1 418 ? 34.667 22.347 3.483 1.00 45.56 418 THR A CA 1
ATOM 3226 C C . THR A 1 418 ? 36.016 21.923 2.919 1.00 45.56 418 THR A C 1
ATOM 3228 O O . THR A 1 418 ? 37.047 22.478 3.298 1.00 45.56 418 THR A O 1
ATOM 3231 N N . GLY A 1 419 ? 36.007 20.859 2.122 1.00 48.06 419 GLY A N 1
ATOM 3232 C CA . GLY A 1 419 ? 37.175 20.288 1.461 1.00 48.06 419 GLY A CA 1
ATOM 3233 C C . GLY A 1 419 ? 36.900 20.171 -0.019 1.00 48.06 419 GLY A C 1
ATOM 3234 O O . GLY A 1 419 ? 35.814 19.636 -0.340 1.00 48.06 419 GLY A O 1
#

Radius of gyration: 25.15 Å; Cα contacts (8 Å, |Δi|>4): 739; chains: 1; bounding box: 73×50×71 Å

Solvent-accessible surface area (backbone atoms only — not comparable to full-atom values): 23710 Å² total; per-residue (Å²): 123,77,44,79,46,79,43,67,65,92,85,39,52,34,41,36,38,36,46,49,69,72,39,91,70,49,67,56,71,64,52,66,42,46,57,93,95,46,91,64,33,49,32,43,34,47,77,30,24,49,38,39,36,48,82,81,50,82,74,71,77,46,41,85,46,82,43,40,26,32,36,37,37,42,44,59,33,75,47,37,80,75,36,64,77,79,47,44,73,52,70,82,67,64,59,70,60,53,52,48,40,50,50,64,37,44,47,70,35,41,78,69,52,39,29,45,74,49,78,50,36,63,94,78,39,95,66,48,30,65,63,50,55,25,52,52,45,54,37,33,61,93,76,78,34,73,56,37,31,30,41,35,39,37,31,53,36,50,62,66,65,91,45,52,26,42,41,36,24,36,88,85,39,34,66,32,80,36,44,48,64,57,48,41,65,36,70,60,70,33,92,63,40,39,37,38,34,37,60,19,31,42,28,52,34,33,52,62,63,49,13,58,76,71,74,40,82,72,76,90,88,70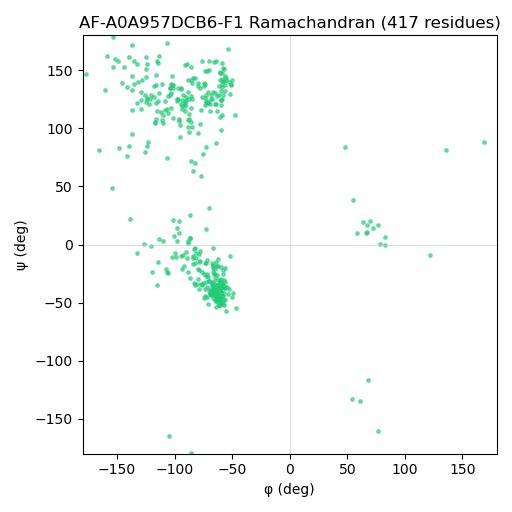,68,44,62,17,51,40,54,50,36,30,71,62,67,31,46,28,27,35,16,12,57,40,78,74,53,70,70,57,47,37,53,39,51,33,39,27,53,45,37,26,54,43,60,15,21,55,43,53,12,50,5,40,25,19,24,53,41,32,73,76,38,69,90,49,68,69,40,58,26,65,41,46,39,24,24,36,89,72,44,45,52,32,51,52,82,68,93,80,35,87,82,70,70,76,76,83,76,74,71,82,80,67,61,79,84,77,74,69,98,69,81,85,78,64,77,75,60,60,57,60,66,58,60,74,76,69,82,82,78,87,88,82,88,89,70,90,80,74,77,85,78,75,85,57,60,72,57,51,52,55,57,72,69,49,75,54,85,57,50,21,70,59,50,49,51,54,39,50,75,73,69,68,64,87,70,62,69,68,56,32,37,51,49,25,53,37,44,42,69,73,46,90,83,81,88,87,128

Nearest PDB structures (foldseek):
  8rot-assembly1_B  TM=7.298E-01  e=5.379E-05  Myxococcus xanthus
  8rw5-assembly1_B  TM=6.783E-01  e=7.165E-05  Myxococcus xanthus
  5mz6-assembly1_1  TM=6.425E-01  e=1.510E-04  Caenorhabditis elegans
  2ci1-assembly1_A  TM=2.917E-01  e=1.305E+00  Bos taurus

Secondary structure (DSSP, 8-state):
--EEEEEEETTEEEEEEE--TTSTTTTS-GGG---TT-SS-GGG-TTS-EEEE-S-PPPPPPB--SSEEEEEEE---TTGG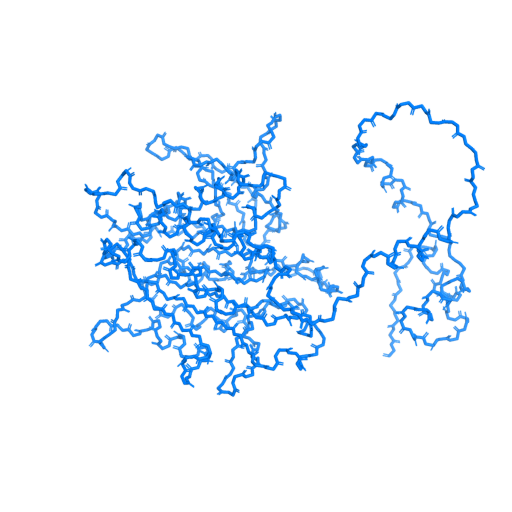G--GGGGGPPPP-HHHHHHHHHHHHHHHHHTTSEEEEEEETTT-S--SHHHHHHHHH--GGGTSPPP-EEEEEEEEEEETTEEEEEEE-TTS-EEEEEHHHHHHHH---TT--EEEEEETTTT--THHHHHHHTPPPPTT--PPPHHHHHHHTT-SEEEEESSPPPHHHHHHHHHHHHHHHHHHSBHHHHHHHHHHHHHHH-TT-SGGGSEEEEESSS--B-B---GGGTSS-----PPP----GGGS--S----THHHHHHHHTSS------PPPPPPSPPP--HHHHHHHHTSPP---HHHHHHHHHHHT-----HHHHHHHHHHHHTT-------

Sequence (419 aa):
GYIIARDRTKGKMRWQLRVDADSEAYPYKWEFLAEEGEEKPLAVREFSPYYRLQGGREAIPPLEAQPVNALFVIANPANLSEGRGPISKLQPLLVDKELDVIRRAMAPLVEKGWMSYEVMHSAADERFDLDAIKERLQKSRAEGARNIHALHLIAHGIYLGDEFFVVLENRAREFELISAQDFVNGVTSSEDLRLIVLATCLSAATGPEAAAAEGAFLETGQVYRSLASRLVGANVPAVIAMQKNIPIDAAQVFTQRFYGDLARSGRVDMAMAATRHDLYTAQPDSWTWGIPVLIMGQQDGKLFAVKRQEKDTFRPPLAQLDRRPLAQLGSASTVDATSLVGALQGLLANRLDAPVSPEAGPPTQDQAGLDRTLARPVRMSGSALQKHVKENSGIELPSEIFAQIASALNAGKHIILTG

pLDDT: mean 75.9, std 21.42, range [25.66, 98.62]

Foldseek 3Di:
DWDFDWDCDPNFTETEIEDELLDPCQQDLQQQDDDVPDPDGQCQQLRHFYAYAYAADDDDDADADFQQEEEEEEAFFPCLCVDDAPSVPDDGDPVVLVVVLQCVLCVVCVVVRLYHYDYHYDVPDLDWDLQVLLVLCPDDVVNVHHHHAEYEYQFEWADDAQWIFTFHAHSVSHTDTHTLVNSLVSNLNHPNHQEYEYLYAQQSHWPVVRCVVRVHDHDPDDTGGHSQSVNLVSVRFKYKAFNGNADSQLVSLLSNQLVLVCSQQLFNRSSLNNSLNSSCVVPVPDCNSSGIHMYGNHDGRNNHDHDNPPRPPDRPPSDDDPVPPPVPPDPDDDPDPVVVVVVVVVPPPPDDDDDDDDDDDDDDPPVVVVVVVVPDQDQDALVRQQVVCCVPPVDDDDSVVSRVVNVCSSVVHDDDDDD

Mean predicted aligned error: 14.97 Å